Protein AF-A0A924FN95-F1 (afdb_monomer_lite)

Radius of gyration: 34.61 Å; chains: 1; bounding box: 95×57×100 Å

Structure (mmCIF, N/CA/C/O backbone):
data_AF-A0A924FN95-F1
#
_entry.id   AF-A0A924FN95-F1
#
loop_
_atom_site.group_PDB
_atom_site.id
_atom_site.type_symbol
_atom_site.label_atom_id
_atom_site.label_alt_id
_atom_site.label_comp_id
_atom_site.label_asym_id
_atom_site.label_entity_id
_atom_site.label_seq_id
_atom_site.pdbx_PDB_ins_code
_atom_site.Cartn_x
_atom_site.Cartn_y
_atom_site.Cartn_z
_atom_site.occupancy
_atom_site.B_iso_or_equiv
_atom_site.auth_seq_id
_atom_site.auth_comp_id
_atom_site.auth_asym_id
_atom_site.auth_atom_id
_atom_site.pdbx_PDB_model_num
ATOM 1 N N . MET A 1 1 ? -17.664 1.534 -14.195 1.00 38.72 1 MET A N 1
ATOM 2 C CA . MET A 1 1 ? -16.558 0.804 -13.540 1.00 38.72 1 MET A CA 1
ATOM 3 C C . MET A 1 1 ? -16.734 -0.672 -13.864 1.00 38.72 1 MET A C 1
ATOM 5 O O . MET A 1 1 ? -17.886 -1.093 -13.889 1.00 38.72 1 MET A O 1
ATOM 9 N N . PRO A 1 2 ? -15.675 -1.428 -14.200 1.00 38.72 2 PRO A N 1
ATOM 10 C CA . PRO A 1 2 ? -15.806 -2.861 -14.435 1.00 38.72 2 PRO A CA 1
ATOM 11 C C . PRO A 1 2 ? -16.376 -3.518 -13.176 1.00 38.72 2 PRO A C 1
ATOM 13 O O . PRO A 1 2 ? -15.903 -3.243 -12.075 1.00 38.72 2 PRO A O 1
ATOM 16 N N . THR A 1 3 ? -17.405 -4.346 -13.335 1.00 39.34 3 THR A N 1
ATOM 17 C CA . THR A 1 3 ? -17.894 -5.239 -12.283 1.00 39.34 3 THR A CA 1
ATOM 18 C C . THR A 1 3 ? -16.780 -6.232 -11.990 1.00 39.34 3 THR A C 1
ATOM 20 O O . THR A 1 3 ? -16.553 -7.179 -12.743 1.00 39.34 3 THR A O 1
ATOM 23 N N . LEU A 1 4 ? -16.011 -5.949 -10.948 1.00 47.75 4 LEU A N 1
ATOM 24 C CA . LEU A 1 4 ? -15.019 -6.871 -10.431 1.00 47.75 4 LEU A CA 1
ATOM 25 C C . LEU A 1 4 ? -15.815 -8.078 -9.914 1.00 47.75 4 LEU A C 1
ATOM 27 O O . LEU A 1 4 ? -16.837 -7.904 -9.273 1.00 47.75 4 LEU A O 1
ATOM 31 N N . ASN A 1 5 ? -15.419 -9.298 -10.262 1.00 54.44 5 ASN A N 1
ATOM 32 C CA . ASN A 1 5 ? -15.973 -10.548 -9.713 1.00 54.44 5 ASN A CA 1
ATOM 33 C C . ASN A 1 5 ? -14.908 -11.253 -8.853 1.00 54.44 5 ASN A C 1
ATOM 35 O O . ASN A 1 5 ? -14.964 -12.457 -8.629 1.00 54.44 5 ASN A O 1
ATOM 39 N N . GLY A 1 6 ? -13.878 -10.516 -8.422 1.00 62.06 6 GLY A N 1
ATOM 40 C CA . GLY A 1 6 ? -12.753 -11.081 -7.684 1.00 62.06 6 GLY A CA 1
ATOM 41 C C . GLY A 1 6 ? -13.181 -11.595 -6.312 1.00 62.06 6 GLY A C 1
ATOM 42 O O . GLY A 1 6 ? -13.887 -10.890 -5.593 1.00 62.06 6 GLY A O 1
ATOM 43 N N . GLY A 1 7 ? -12.715 -12.788 -5.938 1.00 81.62 7 GLY A N 1
ATOM 44 C CA . GLY A 1 7 ? -12.904 -13.388 -4.608 1.00 81.62 7 GLY A CA 1
ATOM 45 C C . GLY A 1 7 ? -12.015 -12.792 -3.505 1.00 81.62 7 GLY A C 1
ATOM 46 O O . GLY A 1 7 ? -11.838 -13.420 -2.467 1.00 81.62 7 GLY A O 1
ATOM 47 N N . GLY A 1 8 ? -11.412 -11.617 -3.729 1.00 90.50 8 GLY A N 1
ATOM 48 C CA . GLY A 1 8 ? -10.516 -10.952 -2.773 1.00 90.50 8 GLY A CA 1
ATOM 49 C C . GLY A 1 8 ? -11.251 -10.180 -1.668 1.00 90.50 8 GLY A C 1
ATOM 50 O O . GLY A 1 8 ? -12.459 -10.337 -1.504 1.00 90.50 8 GLY A O 1
ATOM 51 N N . PRO A 1 9 ? -10.576 -9.295 -0.921 1.00 94.75 9 PRO A N 1
ATOM 52 C CA . PRO A 1 9 ? -11.237 -8.417 0.044 1.00 94.75 9 PRO A CA 1
ATOM 53 C C . PRO A 1 9 ? -12.084 -7.317 -0.625 1.00 94.75 9 PRO A C 1
ATOM 55 O O . PRO A 1 9 ? -11.887 -6.974 -1.795 1.00 94.75 9 PRO A O 1
ATOM 58 N N . VAL A 1 10 ? -13.029 -6.761 0.132 1.00 95.25 10 VAL A N 1
ATOM 59 C CA . VAL A 1 10 ? -13.812 -5.566 -0.216 1.00 95.25 10 VAL A CA 1
ATOM 60 C C . VAL A 1 10 ? -13.208 -4.367 0.507 1.00 95.25 10 VAL A C 1
ATOM 62 O O . VAL A 1 10 ? -12.995 -4.420 1.714 1.00 95.25 10 VAL A O 1
ATOM 65 N N . VAL A 1 11 ? -12.953 -3.278 -0.214 1.00 95.69 11 VAL A N 1
ATOM 66 C CA . VAL A 1 11 ? -12.562 -1.992 0.373 1.00 95.69 11 VAL A CA 1
ATOM 67 C C . VAL A 1 11 ? -13.783 -1.087 0.377 1.00 95.69 11 VAL A C 1
ATOM 69 O O . VAL A 1 11 ? -14.267 -0.667 -0.676 1.00 95.69 11 VAL A O 1
ATOM 72 N N . LEU A 1 12 ? -14.281 -0.809 1.572 1.00 96.12 12 LEU A N 1
ATOM 73 C CA . LEU A 1 12 ? -15.414 0.062 1.807 1.00 96.12 12 LEU A CA 1
ATOM 74 C C . LEU A 1 12 ? -14.898 1.428 2.256 1.00 96.12 12 LEU A C 1
ATOM 76 O O . LEU A 1 12 ? -14.229 1.544 3.280 1.00 96.12 12 LEU A O 1
ATOM 80 N N . LEU A 1 13 ? -15.191 2.456 1.473 1.00 95.50 13 LEU A N 1
ATOM 81 C CA . LEU A 1 13 ? -14.713 3.808 1.723 1.00 95.50 13 LEU A CA 1
ATOM 82 C C . LEU A 1 13 ? -15.856 4.680 2.226 1.00 95.50 13 LEU A C 1
ATOM 84 O O . LEU A 1 13 ? -16.937 4.711 1.633 1.00 95.50 13 LEU A O 1
ATOM 88 N N . MET A 1 14 ? -15.597 5.427 3.292 1.00 95.50 14 MET A N 1
ATOM 89 C CA . MET A 1 14 ? -16.355 6.636 3.574 1.00 95.50 14 MET A CA 1
ATOM 90 C C . MET A 1 14 ? -15.819 7.743 2.672 1.00 95.50 14 MET A C 1
ATOM 92 O O . MET A 1 14 ? -14.683 8.175 2.843 1.00 95.50 14 MET A O 1
ATOM 96 N N . ASP A 1 15 ? -16.602 8.147 1.675 1.00 93.25 15 ASP A N 1
ATOM 97 C CA . ASP A 1 15 ? -16.227 9.239 0.781 1.00 93.25 15 ASP A CA 1
ATOM 98 C C . ASP A 1 15 ? -16.524 10.613 1.404 1.00 93.25 15 ASP A C 1
ATOM 100 O O . ASP A 1 15 ? -17.137 10.730 2.469 1.00 93.25 15 ASP A O 1
ATOM 104 N N . GLU A 1 16 ? -16.058 11.663 0.727 1.00 92.94 16 GLU A N 1
ATOM 105 C CA . GLU A 1 16 ? -16.260 13.053 1.138 1.00 92.94 16 GLU A CA 1
ATOM 106 C C . GLU A 1 16 ? -17.737 13.384 1.369 1.00 92.94 16 GLU A C 1
ATOM 108 O O . GLU A 1 16 ? -18.087 13.954 2.397 1.00 92.94 16 GLU A O 1
ATOM 113 N N . THR A 1 17 ? -18.608 13.008 0.431 1.00 93.50 17 THR A N 1
ATOM 114 C CA . THR A 1 17 ? -20.036 13.325 0.499 1.00 93.50 17 THR A CA 1
ATOM 115 C C . THR A 1 17 ? -20.670 12.679 1.722 1.00 93.50 17 THR A C 1
ATOM 117 O O . THR A 1 17 ? -21.386 13.338 2.470 1.00 93.50 17 THR A O 1
ATOM 120 N N . HIS A 1 18 ? -20.359 11.412 1.983 1.00 94.38 18 HIS A N 1
ATOM 121 C CA . HIS A 1 18 ? -20.887 10.708 3.138 1.00 94.38 18 HIS A CA 1
ATOM 122 C C . HIS A 1 18 ? -20.372 11.286 4.460 1.00 94.38 18 HIS A C 1
ATOM 124 O O . HIS A 1 18 ? -21.141 11.430 5.411 1.00 94.38 18 HIS A O 1
ATOM 130 N N . TRP A 1 19 ? -19.094 11.667 4.527 1.00 94.44 19 TRP A N 1
ATOM 131 C CA . TRP A 1 19 ? -18.534 12.326 5.706 1.00 94.44 19 TRP A CA 1
ATOM 132 C C . TRP A 1 19 ? -19.184 13.694 5.974 1.00 94.44 19 TRP A C 1
ATOM 134 O O . TRP A 1 19 ? -19.531 14.005 7.116 1.00 94.44 19 TRP A O 1
ATOM 144 N N . GLN A 1 20 ? -19.421 14.489 4.932 1.00 94.25 20 GLN A N 1
ATOM 145 C CA . GLN A 1 20 ? -20.068 15.797 5.051 1.00 94.25 20 GLN A CA 1
ATOM 146 C C . GLN A 1 20 ? -21.540 15.681 5.454 1.00 94.25 20 GLN A C 1
ATOM 148 O O . GLN A 1 20 ? -21.981 16.323 6.404 1.00 94.25 20 GLN A O 1
ATOM 153 N N . GLU A 1 21 ? -22.309 14.849 4.754 1.00 95.88 21 GLU A N 1
ATOM 154 C CA . GLU A 1 21 ? -23.764 14.799 4.917 1.00 95.88 21 GLU A CA 1
ATOM 155 C C . GLU A 1 21 ? -24.200 13.988 6.139 1.00 95.88 21 GLU A C 1
ATOM 157 O O . GLU A 1 21 ? -25.182 14.341 6.791 1.00 95.88 21 GLU A O 1
ATOM 162 N N . ARG A 1 22 ? -23.489 12.897 6.457 1.00 95.56 22 ARG A N 1
ATOM 163 C CA . ARG A 1 22 ? -23.876 11.976 7.537 1.00 95.56 22 ARG A CA 1
ATOM 164 C C . ARG A 1 22 ? -23.128 12.234 8.842 1.00 95.56 22 ARG A C 1
ATOM 166 O O . ARG A 1 22 ? -23.703 12.049 9.912 1.00 95.56 22 ARG A O 1
ATOM 173 N N . TYR A 1 23 ? -21.867 12.657 8.757 1.00 94.69 23 TYR A N 1
ATOM 174 C CA . TYR A 1 23 ? -21.015 12.915 9.923 1.00 94.69 23 TYR A CA 1
ATOM 175 C C . TYR A 1 23 ? -20.780 14.406 10.196 1.00 94.69 23 TYR A C 1
ATOM 177 O O . TYR A 1 23 ? -20.118 14.729 11.183 1.00 94.69 23 TYR A O 1
ATOM 185 N N . PHE A 1 24 ? -21.330 15.307 9.371 1.00 94.75 24 PHE A N 1
ATOM 186 C CA . PHE A 1 24 ? -21.232 16.764 9.533 1.00 94.75 24 PHE A CA 1
ATOM 187 C C . PHE A 1 24 ? -19.791 17.258 9.715 1.00 94.75 24 PHE A C 1
ATOM 189 O O . PHE A 1 24 ? -19.525 18.153 10.516 1.00 94.75 24 PHE A O 1
ATOM 196 N N . GLU A 1 25 ? -18.850 16.626 9.007 1.00 91.06 25 GLU A N 1
ATOM 197 C CA . GLU A 1 25 ? -17.417 16.944 9.058 1.00 91.06 25 GLU A CA 1
ATOM 198 C C . GLU A 1 25 ? -16.785 16.836 10.463 1.00 91.06 25 GLU A C 1
ATOM 200 O O . GLU A 1 25 ? -15.727 17.405 10.747 1.00 91.06 25 GLU A O 1
ATOM 205 N N . HIS A 1 26 ? -17.408 16.096 11.384 1.00 89.56 26 HIS A N 1
ATOM 206 C CA . HIS A 1 26 ? -16.897 15.981 12.744 1.00 89.56 26 HIS A CA 1
ATOM 207 C C . HIS A 1 26 ? -15.687 15.043 12.843 1.00 89.56 26 HIS A C 1
ATOM 209 O O . HIS A 1 26 ? -15.662 13.944 12.287 1.00 89.56 26 HIS A O 1
ATOM 215 N N . SER A 1 27 ? -14.696 15.467 13.633 1.00 87.44 27 SER A N 1
ATOM 216 C CA . SER A 1 27 ? -13.600 14.631 14.122 1.00 87.44 27 SER A CA 1
ATOM 217 C C . SER A 1 27 ? -13.455 14.810 15.644 1.00 87.44 27 SER A C 1
ATOM 219 O O . SER A 1 27 ? -13.350 15.948 16.114 1.00 87.44 27 SER A O 1
ATOM 221 N N . PRO A 1 28 ? -13.487 13.732 16.451 1.00 90.75 28 PRO A N 1
ATOM 222 C CA . PRO A 1 28 ? -13.764 12.352 16.050 1.00 90.75 28 PRO A CA 1
ATOM 223 C C . PRO A 1 28 ? -15.203 12.173 15.539 1.00 90.75 28 PRO A C 1
ATOM 225 O O . PRO A 1 28 ? -16.086 12.971 15.867 1.00 90.75 28 PRO A O 1
ATOM 228 N N . LEU A 1 29 ? -15.402 11.116 14.746 1.00 93.06 29 LEU A N 1
ATOM 229 C CA . LEU A 1 29 ? -16.686 10.745 14.145 1.00 93.06 29 LEU A CA 1
ATOM 230 C C . LEU A 1 29 ? -17.757 10.471 15.210 1.00 93.06 29 LEU A C 1
ATOM 232 O O . LEU A 1 29 ? -17.448 9.919 16.273 1.00 93.06 29 LEU A O 1
ATOM 236 N N . ASP A 1 30 ? -19.011 10.807 14.897 1.00 95.00 30 ASP A N 1
ATOM 237 C CA . ASP A 1 30 ? -20.159 10.514 15.757 1.00 95.00 30 ASP A CA 1
ATOM 238 C C . ASP A 1 30 ? -20.279 9.006 16.038 1.00 95.00 30 ASP A C 1
ATOM 240 O O . ASP A 1 30 ? -20.269 8.170 15.131 1.00 95.00 30 ASP A O 1
ATOM 244 N N . ARG A 1 31 ? -20.363 8.651 17.325 1.00 96.38 31 ARG A N 1
ATOM 245 C CA . ARG A 1 31 ? -20.310 7.252 17.773 1.00 96.38 31 ARG A CA 1
ATOM 246 C C . ARG A 1 31 ? -21.626 6.507 17.556 1.00 96.38 31 ARG A C 1
ATOM 248 O O . ARG A 1 31 ? -21.591 5.293 17.373 1.00 96.38 31 ARG A O 1
ATOM 255 N N . CYS A 1 32 ? -22.757 7.212 17.559 1.00 96.00 32 CYS A N 1
ATOM 256 C CA . CYS A 1 32 ? -24.058 6.621 17.270 1.00 96.00 32 CYS A CA 1
ATOM 257 C C . CYS A 1 32 ? -24.161 6.296 15.771 1.00 96.00 32 CYS A C 1
ATOM 259 O O . CYS A 1 32 ? -24.425 5.147 15.420 1.00 96.00 32 CYS A O 1
ATOM 261 N N . THR A 1 33 ? -23.835 7.253 14.900 1.00 96.81 33 THR A N 1
ATOM 262 C CA . THR A 1 33 ? -23.789 7.063 13.442 1.00 96.81 33 THR A CA 1
ATOM 263 C C . THR A 1 33 ? -22.813 5.951 13.046 1.00 96.81 33 THR A C 1
ATOM 265 O O . THR A 1 33 ? -23.156 5.084 12.247 1.00 96.81 33 THR A O 1
ATOM 268 N N . MET A 1 34 ? -21.625 5.900 13.662 1.00 97.25 34 MET A N 1
ATOM 269 C CA . MET A 1 34 ? -20.654 4.827 13.412 1.00 97.25 34 MET A CA 1
ATOM 270 C C . MET A 1 34 ? -21.193 3.440 13.793 1.00 97.25 34 MET A C 1
ATOM 272 O O . MET A 1 34 ? -20.958 2.467 13.079 1.00 97.25 34 MET A O 1
ATOM 276 N N . ALA A 1 35 ? -21.935 3.326 14.900 1.00 97.62 35 ALA A N 1
ATOM 277 C CA . ALA A 1 35 ? -22.560 2.061 15.283 1.00 97.62 35 ALA A CA 1
ATOM 278 C C . ALA A 1 35 ? -23.619 1.616 14.258 1.00 97.62 35 ALA A C 1
ATOM 280 O O . ALA A 1 35 ? -23.695 0.429 13.941 1.00 97.62 35 ALA A O 1
ATOM 281 N N . GLU A 1 36 ? -24.406 2.551 13.715 1.00 97.50 36 GLU A N 1
ATOM 282 C CA . GLU A 1 36 ? -25.371 2.268 12.645 1.00 97.50 36 GLU A CA 1
ATOM 283 C C . GLU A 1 36 ? -24.684 1.785 11.363 1.00 97.50 36 GLU A C 1
ATOM 285 O O . GLU A 1 36 ? -25.112 0.790 10.776 1.00 97.50 36 GLU A O 1
ATOM 290 N N . ASP A 1 37 ? -23.602 2.445 10.947 1.00 97.38 37 ASP A N 1
ATOM 291 C CA . ASP A 1 37 ? -22.883 2.086 9.721 1.00 97.38 37 ASP A CA 1
ATOM 292 C C . ASP A 1 37 ? -22.214 0.716 9.853 1.00 97.38 37 ASP A C 1
ATOM 294 O O . ASP A 1 37 ? -22.337 -0.128 8.965 1.00 97.38 37 ASP A O 1
ATOM 298 N N . LEU A 1 38 ? -21.587 0.431 10.999 1.00 98.12 38 LEU A N 1
ATOM 299 C CA . LEU A 1 38 ? -21.046 -0.899 11.279 1.00 98.12 38 LEU A CA 1
ATOM 300 C C . LEU A 1 38 ? -22.146 -1.968 11.331 1.00 98.12 38 LEU A C 1
ATOM 302 O O . LEU A 1 38 ? -21.924 -3.087 10.867 1.00 98.12 38 LEU A O 1
ATOM 306 N N . ALA A 1 39 ? -23.332 -1.646 11.856 1.00 98.06 39 ALA A N 1
ATOM 307 C CA . ALA A 1 39 ? -24.475 -2.556 11.838 1.00 98.06 39 ALA A CA 1
ATOM 308 C C . ALA A 1 39 ? -24.942 -2.849 10.407 1.00 98.06 39 ALA A C 1
ATOM 310 O O . ALA A 1 39 ? -25.206 -4.008 10.083 1.00 98.06 39 ALA A O 1
ATOM 311 N N . ALA A 1 40 ? -24.990 -1.834 9.541 1.00 96.56 40 ALA A N 1
ATOM 312 C CA . ALA A 1 40 ? -25.332 -2.000 8.132 1.00 96.56 40 ALA A CA 1
ATOM 313 C C . ALA A 1 40 ? -24.309 -2.882 7.397 1.00 96.56 40 ALA A C 1
ATOM 315 O O . ALA A 1 40 ? -24.698 -3.780 6.655 1.00 96.56 40 ALA A O 1
ATOM 316 N N . ILE A 1 41 ? -23.010 -2.698 7.657 1.00 96.94 41 ILE A N 1
ATOM 317 C CA . ILE A 1 41 ? -21.951 -3.547 7.090 1.00 96.94 41 ILE A CA 1
ATOM 318 C C . ILE A 1 41 ? -22.102 -4.994 7.577 1.00 96.94 41 ILE A C 1
ATOM 320 O O . ILE A 1 41 ? -22.089 -5.930 6.776 1.00 96.94 41 ILE A O 1
ATOM 324 N N . LEU A 1 42 ? -22.274 -5.197 8.886 1.00 97.19 42 LEU A N 1
ATOM 325 C CA . LEU A 1 42 ? -22.392 -6.531 9.479 1.00 97.19 42 LEU A CA 1
ATOM 326 C C . LEU A 1 42 ? -23.694 -7.252 9.104 1.00 97.19 42 LEU A C 1
ATOM 328 O O . LEU A 1 42 ? -23.722 -8.481 9.130 1.00 97.19 42 LEU A O 1
ATOM 332 N N . ALA A 1 43 ? -24.740 -6.535 8.682 1.00 96.31 43 ALA A N 1
ATOM 333 C CA . ALA A 1 43 ? -25.963 -7.137 8.147 1.00 96.31 43 ALA A CA 1
ATOM 334 C C . ALA A 1 43 ? -25.718 -7.943 6.856 1.00 96.31 43 ALA A C 1
ATOM 336 O O . ALA A 1 43 ? -26.481 -8.859 6.552 1.00 96.31 43 ALA A O 1
ATOM 337 N N . HIS A 1 44 ? -24.626 -7.666 6.135 1.00 95.62 44 HIS A N 1
ATOM 338 C CA . HIS A 1 44 ? -24.171 -8.476 5.002 1.00 95.62 44 HIS A CA 1
ATOM 339 C C . HIS A 1 44 ? -23.360 -9.721 5.419 1.00 95.62 44 HIS A C 1
ATOM 341 O O . HIS A 1 44 ? -22.907 -10.483 4.565 1.00 95.62 44 HIS A O 1
ATOM 347 N N . ALA A 1 45 ? -23.199 -9.942 6.726 1.00 96.12 45 ALA A N 1
ATOM 348 C CA . ALA A 1 45 ? -22.510 -11.070 7.347 1.00 96.12 45 ALA A CA 1
ATOM 349 C C . ALA A 1 45 ? -21.064 -11.329 6.864 1.00 96.12 45 ALA A C 1
ATOM 351 O O . ALA A 1 45 ? -20.708 -12.497 6.727 1.00 96.12 45 ALA A O 1
ATOM 352 N N . PRO A 1 46 ? -20.217 -10.304 6.619 1.00 96.62 46 PRO A N 1
ATOM 353 C CA . PRO A 1 46 ? -18.855 -10.509 6.125 1.00 96.62 46 PRO A CA 1
ATOM 354 C C . PRO A 1 46 ? -18.020 -11.408 7.042 1.00 96.62 46 PRO A C 1
ATOM 356 O O . PRO A 1 46 ? -18.248 -11.462 8.253 1.00 96.62 46 PRO A O 1
ATOM 359 N N . ARG A 1 47 ? -16.995 -12.064 6.480 1.00 95.94 47 ARG A N 1
ATOM 360 C CA . ARG A 1 47 ? -16.093 -12.937 7.251 1.00 95.94 47 ARG A CA 1
ATOM 361 C C . ARG A 1 47 ? -15.386 -12.167 8.362 1.00 95.94 47 ARG A C 1
ATOM 363 O O . ARG A 1 47 ? -15.226 -12.668 9.472 1.00 95.94 47 ARG A O 1
ATOM 370 N N . THR A 1 48 ? -14.911 -10.967 8.056 1.00 97.69 48 THR A N 1
ATOM 371 C CA . THR A 1 48 ? -14.286 -10.051 9.013 1.00 97.69 48 THR A CA 1
ATOM 372 C C . THR A 1 48 ? -14.432 -8.625 8.497 1.00 97.69 48 THR A C 1
ATOM 374 O O . THR A 1 48 ? -14.355 -8.401 7.293 1.00 97.69 48 THR A O 1
ATOM 377 N N . VAL A 1 49 ? -14.619 -7.665 9.399 1.00 98.25 49 VAL A N 1
ATOM 378 C CA . VAL A 1 49 ? -14.570 -6.229 9.114 1.00 98.25 49 VAL A CA 1
ATOM 379 C C . VAL A 1 49 ? -13.389 -5.629 9.869 1.00 98.25 49 VAL A C 1
ATOM 381 O O . VAL A 1 49 ? -13.387 -5.598 11.100 1.00 98.25 49 VAL A O 1
ATOM 384 N N . ALA A 1 50 ? -12.385 -5.169 9.134 1.00 98.31 50 ALA A N 1
ATOM 385 C CA . ALA A 1 50 ? -11.315 -4.333 9.651 1.00 98.31 50 ALA A CA 1
ATOM 386 C C . ALA A 1 50 ? -11.763 -2.875 9.621 1.00 98.31 50 ALA A C 1
ATOM 388 O O . ALA A 1 50 ? -12.172 -2.384 8.568 1.00 98.31 50 ALA A O 1
ATOM 389 N N . VAL A 1 51 ? -11.710 -2.204 10.768 1.00 98.19 51 VAL A N 1
ATOM 390 C CA . VAL A 1 51 ? -12.182 -0.827 10.921 1.00 98.19 51 VAL A CA 1
ATOM 391 C C . VAL A 1 51 ? -10.993 0.087 11.170 1.00 98.19 51 VAL A C 1
ATOM 393 O O . VAL A 1 51 ? -10.388 0.039 12.240 1.00 98.19 51 VAL A O 1
ATOM 396 N N . ASP A 1 52 ? -10.691 0.926 10.187 1.00 96.50 52 ASP A N 1
ATOM 397 C CA . ASP A 1 52 ? -9.581 1.879 10.174 1.00 96.50 52 ASP A CA 1
ATOM 398 C C . ASP A 1 52 ? -10.054 3.275 10.588 1.00 96.50 52 ASP A C 1
ATOM 400 O O . ASP A 1 52 ? -9.996 4.256 9.852 1.00 96.50 52 ASP A O 1
ATOM 404 N N . PHE A 1 53 ? -10.620 3.323 11.793 1.00 96.12 53 PHE A N 1
ATOM 405 C CA . PHE A 1 53 ? -11.036 4.542 12.471 1.00 96.12 53 PHE A CA 1
ATOM 406 C C . PHE A 1 53 ? -10.690 4.425 13.953 1.00 96.12 53 PHE A C 1
ATOM 408 O O . PHE A 1 53 ? -10.880 3.368 14.559 1.00 96.12 53 PHE A O 1
ATOM 415 N N . ASP A 1 54 ? -10.262 5.523 14.581 1.00 95.44 54 ASP A N 1
ATOM 416 C CA . ASP A 1 54 ? -10.134 5.548 16.039 1.00 95.44 54 ASP A CA 1
ATOM 417 C C . ASP A 1 54 ? -11.530 5.567 16.691 1.00 95.44 54 ASP A C 1
ATOM 419 O O . ASP A 1 54 ? -12.200 6.606 16.789 1.00 95.44 54 ASP A O 1
ATOM 423 N N . LEU A 1 55 ? -11.970 4.391 17.143 1.00 97.38 55 LEU A N 1
ATOM 424 C CA . LEU A 1 55 ? -13.240 4.183 17.846 1.00 97.38 55 LEU A CA 1
ATOM 425 C C . LEU A 1 55 ? -13.137 4.369 19.366 1.00 97.38 55 LEU A C 1
ATOM 427 O O . LEU A 1 55 ? -14.135 4.207 20.075 1.00 97.38 55 LEU A O 1
ATOM 431 N N . SER A 1 56 ? -11.950 4.700 19.883 1.00 97.06 56 SER A N 1
ATOM 432 C CA . SER A 1 56 ? -11.750 4.860 21.320 1.00 97.06 56 SER A CA 1
ATOM 433 C C . SER A 1 56 ? -12.483 6.095 21.878 1.00 97.06 56 SER A C 1
ATOM 435 O O . SER A 1 56 ? -12.782 7.042 21.138 1.00 97.06 56 SER A O 1
ATOM 437 N N . PRO A 1 57 ? -12.796 6.124 23.185 1.00 95.81 57 PRO A N 1
ATOM 438 C CA . PRO A 1 57 ? -13.535 7.219 23.793 1.00 95.81 57 PRO A CA 1
ATOM 439 C C . PRO A 1 57 ? -12.803 8.558 23.678 1.00 95.81 57 PRO A C 1
ATOM 441 O O . PRO A 1 57 ? -11.589 8.643 23.873 1.00 95.81 57 PRO A O 1
ATOM 444 N N . SER A 1 58 ? -13.567 9.621 23.428 1.00 89.88 58 SER A N 1
ATOM 445 C CA . SER A 1 58 ? -13.094 11.000 23.570 1.00 89.88 58 SER A CA 1
ATOM 446 C C . SER A 1 58 ? -13.348 11.508 25.002 1.00 89.88 58 SER A C 1
ATOM 448 O O . SER A 1 58 ? -14.102 10.904 25.768 1.00 89.88 58 SER A O 1
ATOM 450 N N . LEU A 1 59 ? -12.746 12.641 25.386 1.00 86.50 59 LEU A N 1
ATOM 451 C CA . LEU A 1 59 ? -13.046 13.294 26.675 1.00 86.50 59 LEU A CA 1
ATOM 452 C C . LEU A 1 59 ? -14.382 14.043 26.681 1.00 86.50 59 LEU A C 1
ATOM 454 O O . LEU A 1 59 ? -14.736 14.615 27.712 1.00 86.50 59 LEU A O 1
ATOM 458 N N . ARG A 1 60 ? -15.105 14.098 25.557 1.00 88.00 60 ARG A N 1
ATOM 459 C CA . ARG A 1 60 ? -16.329 14.894 25.442 1.00 88.00 60 ARG A CA 1
ATOM 460 C C . ARG A 1 60 ? -17.476 14.175 26.162 1.00 88.00 60 ARG A C 1
ATOM 462 O O . ARG A 1 60 ? -17.890 13.110 25.711 1.00 88.00 60 ARG A O 1
ATOM 469 N N . PRO A 1 61 ? -18.045 14.744 27.243 1.00 83.62 61 PRO A N 1
ATOM 470 C CA . PRO A 1 61 ? -19.119 14.084 27.990 1.00 83.62 61 PRO A CA 1
ATOM 471 C C . PRO A 1 61 ? -20.395 13.882 27.166 1.00 83.62 61 PRO A C 1
ATOM 473 O O . PRO A 1 61 ? -21.136 12.936 27.417 1.00 83.62 61 PRO A O 1
ATOM 476 N N . ALA A 1 62 ? -20.632 14.755 26.178 1.00 79.50 62 ALA A N 1
ATOM 477 C CA . ALA A 1 62 ? -21.777 14.679 25.272 1.00 79.50 62 ALA A CA 1
ATOM 478 C C . ALA A 1 62 ? -21.836 13.348 24.499 1.00 79.50 62 ALA A C 1
ATOM 480 O O . ALA A 1 62 ? -22.925 12.874 24.192 1.00 79.50 62 ALA A O 1
ATOM 481 N N . ASP A 1 63 ? -20.685 12.704 24.282 1.00 89.12 63 ASP A N 1
ATOM 482 C CA . ASP A 1 63 ? -20.586 11.477 23.491 1.00 89.12 63 ASP A CA 1
ATOM 483 C C . ASP A 1 63 ? -20.760 10.212 24.355 1.00 89.12 63 ASP A C 1
ATOM 485 O O . ASP A 1 63 ? -20.779 9.108 23.821 1.00 89.12 63 ASP A O 1
ATOM 489 N N . ALA A 1 64 ? -20.888 10.322 25.686 1.00 93.62 64 ALA A N 1
ATOM 490 C CA . ALA A 1 64 ? -20.791 9.171 26.592 1.00 93.62 64 ALA A CA 1
ATOM 491 C C . ALA A 1 64 ? -21.872 8.102 26.352 1.00 93.62 64 ALA A C 1
ATOM 493 O O . ALA A 1 64 ? -21.575 6.907 26.376 1.00 93.62 64 ALA A O 1
ATOM 494 N N . ALA A 1 65 ? -23.116 8.517 26.091 1.00 95.81 65 ALA A N 1
ATOM 495 C CA . ALA A 1 65 ? -24.209 7.589 25.798 1.00 95.81 65 ALA A CA 1
ATOM 496 C C . ALA A 1 65 ? -23.997 6.871 24.454 1.00 95.81 65 ALA A C 1
ATOM 498 O O . ALA A 1 65 ? -24.113 5.647 24.387 1.00 95.81 65 ALA A O 1
ATOM 499 N N . CYS A 1 66 ? -23.616 7.614 23.409 1.00 96.44 66 CYS A N 1
ATOM 500 C CA . CYS A 1 66 ? -23.303 7.040 22.100 1.00 96.44 66 CYS A CA 1
ATOM 501 C C . CYS A 1 66 ? -22.066 6.135 22.149 1.00 96.44 66 CYS A C 1
ATOM 503 O O . CYS A 1 66 ? -22.065 5.066 21.547 1.00 96.44 66 CYS A O 1
ATOM 505 N N . GLN A 1 67 ? -21.037 6.503 22.916 1.00 97.38 67 GLN A N 1
ATOM 506 C CA . GLN A 1 67 ? -19.859 5.665 23.120 1.00 97.38 67 GLN A CA 1
ATOM 507 C C . GLN A 1 67 ? -20.222 4.362 23.838 1.00 97.38 67 GLN A C 1
ATOM 509 O O . GLN A 1 67 ? -19.756 3.310 23.428 1.00 97.38 67 GLN A O 1
ATOM 514 N N . ALA A 1 68 ? -21.074 4.392 24.868 1.00 97.19 68 ALA A N 1
ATOM 515 C CA . ALA A 1 68 ? -21.508 3.173 25.555 1.00 97.19 68 ALA A CA 1
ATOM 516 C C . ALA A 1 68 ? -22.326 2.243 24.639 1.00 97.19 68 ALA A C 1
ATOM 518 O O . ALA A 1 68 ? -22.190 1.016 24.708 1.00 97.19 68 ALA A O 1
ATOM 519 N N . ALA A 1 69 ? -23.160 2.820 23.767 1.00 97.19 69 ALA A N 1
ATOM 520 C CA . ALA A 1 69 ? -23.894 2.074 22.751 1.00 97.19 69 ALA A CA 1
ATOM 521 C C . ALA A 1 69 ? -22.944 1.437 21.723 1.00 97.19 69 ALA A C 1
ATOM 523 O O . ALA A 1 69 ? -23.066 0.240 21.451 1.00 97.19 69 ALA A O 1
ATOM 524 N N . LEU A 1 70 ? -21.964 2.199 21.224 1.00 98.12 70 LEU A N 1
ATOM 525 C CA . LEU A 1 70 ? -20.924 1.696 20.329 1.00 98.12 70 LEU A CA 1
ATOM 526 C C . LEU A 1 70 ? -20.101 0.594 21.005 1.00 98.12 70 LEU A C 1
ATOM 528 O O . LEU A 1 70 ? -19.983 -0.485 20.445 1.00 98.12 70 LEU A O 1
ATOM 532 N N . ASP A 1 71 ? -19.606 0.801 22.225 1.00 98.50 71 ASP A N 1
ATOM 533 C CA . ASP A 1 71 ? -18.844 -0.197 22.989 1.00 98.50 71 ASP A CA 1
ATOM 534 C C . ASP A 1 71 ? -19.624 -1.515 23.120 1.00 98.50 71 ASP A C 1
ATOM 536 O O . ASP A 1 71 ? -19.097 -2.587 22.830 1.00 98.50 71 ASP A O 1
ATOM 540 N N . THR A 1 72 ? -20.911 -1.436 23.474 1.00 98.44 72 THR A N 1
ATOM 541 C CA . THR A 1 72 ? -21.793 -2.612 23.563 1.00 98.44 72 THR A CA 1
ATOM 542 C C . THR A 1 72 ? -21.943 -3.309 22.210 1.00 98.44 72 THR A C 1
ATOM 544 O O . THR A 1 72 ? -21.984 -4.539 22.141 1.00 98.44 72 THR A O 1
ATOM 547 N N . PHE A 1 73 ? -22.056 -2.536 21.130 1.00 98.44 73 PHE A N 1
ATOM 548 C CA . PHE A 1 73 ? -22.127 -3.067 19.776 1.00 98.44 73 PHE A CA 1
ATOM 549 C C . PHE A 1 73 ? -20.822 -3.769 19.374 1.00 98.44 73 PHE A C 1
ATOM 551 O O . PHE A 1 73 ? -20.874 -4.883 18.850 1.00 98.44 73 PHE A O 1
ATOM 558 N N . LEU A 1 74 ? -19.666 -3.162 19.655 1.00 98.44 74 LEU A N 1
ATOM 559 C CA . LEU A 1 74 ? -18.348 -3.731 19.372 1.00 98.44 74 LEU A CA 1
ATOM 560 C C . LEU A 1 74 ? -18.146 -5.047 20.133 1.00 98.44 74 LEU A C 1
ATOM 562 O O . LEU A 1 74 ? -17.751 -6.039 19.528 1.00 98.44 74 LEU A O 1
ATOM 566 N N . ASP A 1 75 ? -18.497 -5.084 21.420 1.00 98.56 75 ASP A N 1
ATOM 567 C CA . ASP A 1 75 ? -18.350 -6.271 22.269 1.00 98.56 75 ASP A CA 1
ATOM 568 C C . ASP A 1 75 ? -19.224 -7.440 21.785 1.00 98.56 75 ASP A C 1
ATOM 570 O O . ASP A 1 75 ? -18.774 -8.584 21.735 1.00 98.56 75 ASP A O 1
ATOM 574 N N . ARG A 1 76 ? -20.466 -7.170 21.358 1.00 98.50 76 ARG A N 1
ATOM 575 C CA . ARG A 1 76 ? -21.366 -8.206 20.811 1.00 98.50 76 ARG A CA 1
ATOM 576 C C . ARG A 1 76 ? -20.892 -8.780 19.479 1.00 98.50 76 ARG A C 1
ATOM 578 O O . ARG A 1 76 ? -21.190 -9.932 19.182 1.00 98.50 76 ARG A O 1
ATOM 585 N N . ASN A 1 77 ? -20.187 -7.981 18.684 1.00 98.44 77 ASN A N 1
ATOM 586 C CA . ASN A 1 77 ? -19.731 -8.349 17.343 1.00 98.44 77 ASN A CA 1
ATOM 587 C C . ASN A 1 77 ? -18.220 -8.614 17.284 1.00 98.44 77 ASN A C 1
ATOM 589 O O . ASN A 1 77 ? -17.646 -8.704 16.198 1.00 98.44 77 ASN A O 1
ATOM 593 N N . ALA A 1 78 ? -17.571 -8.766 18.439 1.00 97.94 78 ALA A N 1
ATOM 594 C CA . ALA A 1 78 ? -16.123 -8.858 18.563 1.00 97.94 78 ALA A CA 1
ATOM 595 C C . ALA A 1 78 ? -15.499 -9.933 17.658 1.00 97.94 78 ALA A C 1
ATOM 597 O O . ALA A 1 78 ? -14.441 -9.705 17.078 1.00 97.94 78 ALA A O 1
ATOM 598 N N . ALA A 1 79 ? -16.184 -11.066 17.468 1.00 96.94 79 ALA A N 1
ATOM 599 C CA . ALA A 1 79 ? -15.730 -12.174 16.626 1.00 96.94 79 ALA A CA 1
ATOM 600 C C . ALA A 1 79 ? -15.584 -11.818 15.134 1.00 96.94 79 ALA A C 1
ATOM 602 O O . ALA A 1 79 ? -14.769 -12.433 14.448 1.00 96.94 79 ALA A O 1
ATOM 603 N N . SER A 1 80 ? -16.329 -10.824 14.645 1.00 97.56 80 SER A N 1
ATOM 604 C CA . SER A 1 80 ? -16.313 -10.397 13.241 1.00 97.56 80 SER A CA 1
ATOM 605 C C . SER A 1 80 ? -15.526 -9.108 13.020 1.00 97.56 80 SER A C 1
ATOM 607 O O . SER A 1 80 ? -15.304 -8.726 11.877 1.00 97.56 80 SER A O 1
ATOM 609 N N . LEU A 1 81 ? -15.086 -8.427 14.080 1.00 98.19 81 LEU A N 1
ATOM 610 C CA . LEU A 1 81 ? -14.439 -7.116 13.989 1.00 98.19 81 LEU A CA 1
ATOM 611 C C . LEU A 1 81 ? -12.936 -7.206 14.259 1.00 98.19 81 LEU A C 1
ATOM 613 O O . LEU A 1 81 ? -12.506 -7.945 15.144 1.00 98.19 81 LEU A O 1
ATOM 617 N N . VAL A 1 82 ? -12.141 -6.463 13.496 1.00 98.44 82 VAL A N 1
ATOM 618 C CA . VAL A 1 82 ? -10.743 -6.130 13.800 1.00 98.44 82 VAL A CA 1
ATOM 619 C C . VAL A 1 82 ? -10.678 -4.617 13.943 1.00 98.44 82 VAL A C 1
ATOM 621 O O . VAL A 1 82 ? -11.027 -3.892 13.015 1.00 98.44 82 VAL A O 1
ATOM 624 N N . LEU A 1 83 ? -10.283 -4.140 15.119 1.00 98.31 83 LEU A N 1
ATOM 625 C CA . LEU A 1 83 ? -10.297 -2.718 15.449 1.00 98.31 83 LEU A CA 1
ATOM 626 C C . LEU A 1 83 ? -8.902 -2.121 15.286 1.00 98.31 83 LEU A C 1
ATOM 628 O O . LEU A 1 83 ? -7.920 -2.713 15.732 1.00 98.31 83 LEU A O 1
ATOM 632 N N . LEU A 1 84 ? -8.809 -0.928 14.706 1.00 97.50 84 LEU A N 1
ATOM 633 C CA . LEU A 1 84 ? -7.576 -0.151 14.736 1.00 97.50 84 LEU A CA 1
ATOM 634 C C . LEU A 1 84 ? -7.173 0.172 16.186 1.00 97.50 84 LEU A C 1
ATOM 636 O O . LEU A 1 84 ? -8.013 0.501 17.032 1.00 97.50 84 LEU A O 1
ATOM 640 N N . SER A 1 85 ? -5.877 0.085 16.484 1.00 96.88 85 SER A N 1
ATOM 641 C CA . SER A 1 85 ? -5.323 0.548 17.754 1.00 96.88 85 SER A CA 1
ATOM 642 C C . SER A 1 85 ? -5.601 2.047 17.945 1.00 96.88 85 SER A C 1
ATOM 644 O O . SER A 1 85 ? -5.415 2.815 17.000 1.00 96.88 85 SER A O 1
ATOM 646 N N . PRO A 1 86 ? -5.994 2.502 19.146 1.00 96.31 86 PRO A N 1
ATOM 647 C CA . PRO A 1 86 ? -6.280 3.913 19.376 1.00 96.31 86 PRO A CA 1
ATOM 648 C C . PRO A 1 86 ? -5.108 4.834 19.021 1.00 96.31 86 PRO A C 1
ATOM 650 O O . PRO A 1 86 ? -3.951 4.490 19.256 1.00 96.31 86 PRO A O 1
ATOM 653 N N . ILE A 1 87 ? -5.409 6.054 18.565 1.00 93.19 87 ILE A N 1
ATOM 654 C CA . ILE A 1 87 ? -4.382 7.076 18.331 1.00 93.19 87 ILE A CA 1
ATOM 655 C C . ILE A 1 87 ? -3.654 7.359 19.648 1.00 93.19 87 ILE A C 1
ATOM 657 O O . ILE A 1 87 ? -4.293 7.525 20.697 1.00 93.19 87 ILE A O 1
ATOM 661 N N . LYS A 1 88 ? -2.324 7.445 19.584 1.00 93.62 88 LYS A N 1
ATOM 662 C CA . LYS A 1 88 ? -1.460 7.753 20.727 1.00 93.62 88 LYS A CA 1
ATOM 663 C C . LYS A 1 88 ? -1.792 9.124 21.321 1.00 93.62 88 LYS A C 1
ATOM 665 O O . LYS A 1 88 ? -2.039 10.095 20.609 1.00 93.62 88 LYS A O 1
ATOM 670 N N . VAL A 1 89 ? -1.772 9.220 22.644 1.00 94.31 89 VAL A N 1
ATOM 671 C CA . VAL A 1 89 ? -2.134 10.424 23.404 1.00 94.31 89 VAL A CA 1
ATOM 672 C C . VAL A 1 89 ? -1.027 10.802 24.387 1.00 94.31 89 VAL A C 1
ATOM 674 O O . VAL A 1 89 ? -0.258 9.955 24.834 1.00 94.31 89 VAL A O 1
ATOM 677 N N . GLY A 1 90 ? -0.927 12.095 24.706 1.00 93.31 90 GLY A N 1
ATOM 678 C CA . GLY A 1 90 ? 0.131 12.627 25.579 1.00 93.31 90 GLY A CA 1
ATOM 679 C C . GLY A 1 90 ? -0.251 12.764 27.056 1.00 93.31 90 GLY A C 1
ATOM 680 O O . GLY A 1 90 ? 0.608 13.038 27.885 1.00 93.31 90 GLY A O 1
ATOM 681 N N . THR A 1 91 ? -1.530 12.606 27.423 1.00 94.75 91 THR A N 1
ATOM 682 C CA . THR A 1 91 ? -1.980 12.811 28.811 1.00 94.75 91 THR A CA 1
ATOM 683 C C . THR A 1 91 ? -2.254 11.488 29.515 1.00 94.75 91 THR A C 1
ATOM 685 O O . THR A 1 91 ? -2.933 10.616 28.974 1.00 94.75 91 THR A O 1
ATOM 688 N N . GLN A 1 92 ? -1.788 11.361 30.763 1.00 95.75 92 GLN A N 1
ATOM 689 C CA . GLN A 1 92 ? -1.953 10.144 31.569 1.00 95.75 92 GLN A CA 1
ATOM 690 C C . GLN A 1 92 ? -3.420 9.715 31.692 1.00 95.75 92 GLN A C 1
ATOM 692 O O . GLN A 1 92 ? -3.741 8.543 31.523 1.00 95.75 92 GLN A O 1
ATOM 697 N N . ARG A 1 93 ? -4.328 10.680 31.887 1.00 95.94 93 ARG A N 1
ATOM 698 C CA . ARG A 1 93 ? -5.773 10.424 31.947 1.00 95.94 93 ARG A CA 1
ATOM 699 C C . ARG A 1 93 ? -6.304 9.763 30.669 1.00 95.94 93 ARG A C 1
ATOM 701 O O . ARG A 1 93 ? -7.115 8.848 30.756 1.00 95.94 93 ARG A O 1
ATOM 708 N N . MET A 1 94 ? -5.865 10.219 29.494 1.00 95.62 94 MET A N 1
ATOM 709 C CA . MET A 1 94 ? -6.280 9.630 28.216 1.00 95.62 94 MET A CA 1
ATOM 710 C C . MET A 1 94 ? -5.636 8.268 27.975 1.00 95.62 94 MET A C 1
ATOM 712 O O . MET A 1 94 ? -6.298 7.376 27.450 1.00 95.62 94 MET A O 1
ATOM 716 N N . ILE A 1 95 ? -4.372 8.099 28.375 1.00 96.69 95 ILE A N 1
ATOM 717 C CA . ILE A 1 95 ? -3.671 6.812 28.309 1.00 96.69 95 ILE A CA 1
ATOM 718 C C . ILE A 1 95 ? -4.441 5.770 29.125 1.00 96.69 95 ILE A C 1
ATOM 720 O O . ILE A 1 95 ? -4.755 4.702 28.610 1.00 96.69 95 ILE A O 1
ATOM 724 N N . GLU A 1 96 ? -4.800 6.091 30.369 1.00 97.44 96 GLU A N 1
ATOM 725 C CA . GLU A 1 96 ? -5.571 5.207 31.249 1.00 97.44 96 GLU A CA 1
ATOM 726 C C . GLU A 1 96 ? -6.957 4.905 30.674 1.00 97.44 96 GLU A C 1
ATOM 728 O O . GLU A 1 96 ? -7.318 3.738 30.548 1.00 97.44 96 GLU A O 1
ATOM 733 N N . GLN A 1 97 ? -7.696 5.928 30.227 1.00 96.75 97 GLN A N 1
ATOM 734 C CA . GLN A 1 97 ? -9.022 5.742 29.633 1.00 96.75 97 GLN A CA 1
ATOM 735 C C . GLN A 1 97 ? -8.985 4.836 28.392 1.00 96.75 97 GLN A C 1
ATOM 737 O O . GLN A 1 97 ? -9.806 3.925 28.270 1.00 96.75 97 GLN A O 1
ATOM 742 N N . LYS A 1 98 ? -8.038 5.060 27.470 1.00 97.62 98 LYS A N 1
ATOM 743 C CA . LYS A 1 98 ? -7.895 4.243 26.256 1.00 97.62 98 LYS A CA 1
ATOM 744 C C . LYS A 1 98 ? -7.403 2.831 26.578 1.00 97.62 98 LYS A C 1
ATOM 746 O O . LYS A 1 98 ? -7.909 1.878 25.991 1.00 97.62 98 LYS A O 1
ATOM 751 N N . ARG A 1 99 ? -6.485 2.671 27.539 1.00 97.94 99 ARG A N 1
ATOM 752 C CA . ARG A 1 99 ? -6.016 1.358 28.011 1.00 97.94 99 ARG A CA 1
ATOM 753 C C . ARG A 1 99 ? -7.165 0.542 28.580 1.00 97.94 99 ARG A C 1
ATOM 755 O O . ARG A 1 99 ? -7.354 -0.605 28.186 1.00 97.94 99 ARG A O 1
ATOM 762 N N . ASP A 1 100 ? -7.935 1.131 29.485 1.00 98.19 100 ASP A N 1
ATOM 763 C CA . ASP A 1 100 ? -9.042 0.447 30.143 1.00 98.19 100 ASP A CA 1
ATOM 764 C C . ASP A 1 100 ? -10.135 0.089 29.119 1.00 98.19 100 ASP A C 1
ATOM 766 O O . ASP A 1 100 ? -10.686 -1.014 29.154 1.00 98.19 100 ASP A O 1
ATOM 770 N N . TRP A 1 101 ? -10.373 0.966 28.134 1.00 98.31 101 TRP A N 1
ATOM 771 C CA . TRP A 1 101 ? -11.252 0.680 27.000 1.00 98.31 101 TRP A CA 1
ATOM 772 C C . TRP A 1 101 ? -10.749 -0.493 26.143 1.00 98.31 101 TRP A C 1
ATOM 774 O O . TRP A 1 101 ? -11.544 -1.373 25.811 1.00 98.31 101 TRP A O 1
ATOM 784 N N . MET A 1 102 ? -9.455 -0.556 25.813 1.00 98.44 102 MET A N 1
ATOM 785 C CA . MET A 1 102 ? -8.885 -1.683 25.063 1.00 98.44 102 MET A CA 1
ATOM 786 C C . MET A 1 102 ? -8.990 -2.989 25.856 1.00 98.44 102 MET A C 1
ATOM 788 O O . MET A 1 102 ? -9.443 -3.992 25.314 1.00 98.44 102 MET A O 1
ATOM 792 N N . LEU A 1 103 ? -8.636 -2.980 27.146 1.00 98.50 103 LEU A N 1
ATOM 793 C CA . LEU A 1 103 ? -8.702 -4.160 28.015 1.00 98.50 103 LEU A CA 1
ATOM 794 C C . LEU A 1 103 ? -10.125 -4.724 28.120 1.00 98.50 103 LEU A C 1
ATOM 796 O O . LEU A 1 103 ? -10.307 -5.941 28.069 1.00 98.50 103 LEU A O 1
ATOM 800 N N . ALA A 1 104 ? -11.136 -3.857 28.231 1.00 98.44 104 ALA A N 1
ATOM 801 C CA . ALA A 1 104 ? -12.535 -4.275 28.259 1.00 98.44 104 ALA A CA 1
ATOM 802 C C . ALA A 1 104 ? -12.951 -4.993 26.962 1.00 98.44 104 ALA A C 1
ATOM 804 O O . ALA A 1 104 ? -13.547 -6.068 27.022 1.00 98.44 104 ALA A O 1
ATOM 805 N N . ARG A 1 105 ? -12.562 -4.456 25.801 1.00 98.25 105 ARG A N 1
ATOM 806 C CA . ARG A 1 105 ? -12.846 -5.040 24.478 1.00 98.25 105 ARG A CA 1
ATOM 807 C C . ARG A 1 105 ? -12.069 -6.327 24.231 1.00 98.25 105 ARG A C 1
ATOM 809 O O . ARG A 1 105 ? -12.647 -7.308 23.775 1.00 98.25 105 ARG A O 1
ATOM 816 N N . CYS A 1 106 ? -10.801 -6.383 24.632 1.00 98.12 106 CYS A N 1
ATOM 817 C CA . CYS A 1 106 ? -10.016 -7.618 24.622 1.00 98.12 106 CYS A CA 1
ATOM 818 C C . CYS A 1 106 ? -10.688 -8.718 25.460 1.00 98.12 106 CYS A C 1
ATOM 820 O O . CYS A 1 106 ? -10.771 -9.866 25.029 1.00 98.12 106 CYS A O 1
ATOM 822 N N . LYS A 1 107 ? -11.246 -8.374 26.631 1.00 98.12 107 LYS A N 1
ATOM 823 C CA . LYS A 1 107 ? -12.002 -9.317 27.471 1.00 98.12 107 LYS A CA 1
ATOM 824 C C . LYS A 1 107 ? -13.300 -9.799 26.809 1.00 98.12 107 LYS A C 1
ATOM 826 O O . LYS A 1 107 ? -13.711 -10.929 27.061 1.00 98.12 107 LYS A O 1
ATOM 831 N N . ALA A 1 108 ? -13.924 -8.981 25.962 1.00 98.12 108 ALA A N 1
ATOM 832 C CA . ALA A 1 108 ? -15.085 -9.362 25.155 1.00 98.12 108 ALA A CA 1
ATOM 833 C C . ALA A 1 108 ? -14.724 -10.192 23.902 1.00 98.12 108 ALA A C 1
ATOM 835 O O . ALA A 1 108 ? -15.611 -10.578 23.146 1.00 98.12 108 ALA A O 1
ATOM 836 N N . GLY A 1 109 ? -13.438 -10.494 23.681 1.00 97.56 109 GLY A N 1
ATOM 837 C CA . GLY A 1 109 ? -12.954 -11.223 22.505 1.00 97.56 109 GLY A CA 1
ATOM 838 C C . GLY A 1 109 ? -12.630 -10.329 21.305 1.00 97.56 109 GLY A C 1
ATOM 839 O O . GLY A 1 109 ? -12.432 -10.836 20.200 1.00 97.56 109 GLY A O 1
ATOM 840 N N . GLY A 1 110 ? -12.597 -9.007 21.500 1.00 96.69 110 GLY A N 1
ATOM 841 C CA . GLY A 1 110 ? -12.178 -8.049 20.484 1.00 96.69 110 GLY A CA 1
ATOM 842 C C . GLY A 1 110 ? -10.692 -8.195 20.170 1.00 96.69 110 GLY A C 1
ATOM 843 O O . GLY A 1 110 ? -9.893 -8.546 21.039 1.00 96.69 110 GLY A O 1
ATOM 844 N N . VAL A 1 111 ? -10.323 -7.912 18.922 1.00 97.88 111 VAL A N 1
ATOM 845 C CA . VAL A 1 111 ? -8.937 -7.976 18.451 1.00 97.88 111 VAL A CA 1
ATOM 846 C C . VAL A 1 111 ? -8.536 -6.615 17.902 1.00 97.88 111 VAL A C 1
ATOM 848 O O . VAL A 1 111 ? -9.304 -5.990 17.168 1.00 97.88 111 VAL A O 1
ATOM 851 N N . PHE A 1 112 ? -7.332 -6.174 18.261 1.00 98.19 112 PHE A N 1
ATOM 852 C CA . PHE A 1 112 ? -6.749 -4.925 17.784 1.00 98.19 112 PHE A CA 1
ATOM 853 C C . PHE A 1 112 ? -5.666 -5.178 16.739 1.00 98.19 112 PHE A C 1
ATOM 855 O O . PHE A 1 112 ? -4.969 -6.195 16.793 1.00 98.19 112 PHE A O 1
ATOM 862 N N . ALA A 1 113 ? -5.516 -4.221 15.832 1.00 97.62 113 ALA A N 1
ATOM 863 C CA . ALA A 1 113 ? -4.483 -4.187 14.814 1.00 97.62 113 ALA A CA 1
ATOM 864 C C . ALA A 1 113 ? -3.753 -2.839 14.781 1.00 97.62 113 ALA A C 1
ATOM 866 O O . ALA A 1 113 ? -4.342 -1.791 15.039 1.00 97.62 113 ALA A O 1
ATOM 867 N N . ASP A 1 114 ? -2.483 -2.885 14.401 1.00 95.31 114 ASP A N 1
ATOM 868 C CA . ASP A 1 114 ? -1.653 -1.738 14.067 1.00 95.31 114 ASP A CA 1
ATOM 869 C C . ASP A 1 114 ? -1.920 -1.301 12.615 1.00 95.31 114 ASP A C 1
ATOM 871 O O . ASP A 1 114 ? -1.752 -2.090 11.675 1.00 95.31 114 ASP A O 1
ATOM 875 N N . GLY A 1 115 ? -2.344 -0.046 12.451 1.00 93.62 115 GLY A N 1
ATOM 876 C CA . GLY A 1 115 ? -2.569 0.603 11.154 1.00 93.62 115 GLY A CA 1
ATOM 877 C C . GLY A 1 115 ? -1.338 1.307 10.584 1.00 93.62 115 GLY A C 1
ATOM 878 O O . GLY A 1 115 ? -1.426 1.945 9.545 1.00 93.62 115 GLY A O 1
ATOM 879 N N . GLY A 1 116 ? -0.173 1.220 11.233 1.00 91.44 116 GLY A N 1
ATOM 880 C CA . GLY A 1 116 ? 1.047 1.796 10.673 1.00 91.44 116 GLY A CA 1
ATOM 881 C C . GLY A 1 116 ? 1.402 1.171 9.317 1.00 91.44 116 GLY A C 1
ATOM 882 O O . GLY A 1 116 ? 1.292 -0.048 9.132 1.00 91.44 116 GLY A O 1
ATOM 883 N N . LEU A 1 117 ? 1.839 2.022 8.390 1.00 92.31 117 LEU A N 1
ATOM 884 C CA . LEU A 1 117 ? 2.316 1.664 7.058 1.00 92.31 117 LEU A CA 1
ATOM 885 C C . LEU A 1 117 ? 3.773 2.095 6.909 1.00 92.31 117 LEU A C 1
ATOM 887 O O . LEU A 1 117 ? 4.137 3.216 7.265 1.00 92.31 117 LEU A O 1
ATOM 891 N N . GLU A 1 118 ? 4.606 1.202 6.385 1.00 90.06 118 GLU A N 1
ATOM 892 C CA . GLU A 1 118 ? 6.007 1.493 6.120 1.00 90.06 118 GLU A CA 1
ATOM 893 C C . GLU A 1 118 ? 6.167 2.294 4.819 1.00 90.06 118 GLU A C 1
ATOM 895 O O . GLU A 1 118 ? 5.660 1.915 3.763 1.00 90.06 118 GLU A O 1
ATOM 900 N N . LEU A 1 119 ? 6.882 3.419 4.902 1.00 88.00 119 LEU A N 1
ATOM 901 C CA . LEU A 1 119 ? 7.231 4.243 3.749 1.00 88.00 119 LEU A CA 1
ATOM 902 C C . LEU A 1 119 ? 8.686 4.001 3.353 1.00 88.00 119 LEU A C 1
ATOM 904 O O . LEU A 1 119 ? 9.610 4.290 4.113 1.00 88.00 119 LEU A O 1
ATOM 908 N N . SER A 1 120 ? 8.883 3.545 2.123 1.00 84.38 120 SER A N 1
ATOM 909 C CA . SER A 1 120 ? 10.180 3.412 1.471 1.00 84.38 120 SER A CA 1
ATOM 910 C C . SER A 1 120 ? 10.252 4.408 0.319 1.00 84.38 120 SER A C 1
ATOM 912 O O . SER A 1 120 ? 9.423 4.401 -0.591 1.00 84.38 120 SER A O 1
ATOM 914 N N . LEU A 1 121 ? 11.216 5.333 0.385 1.00 82.81 121 LEU A N 1
ATOM 915 C CA . LEU A 1 121 ? 11.389 6.406 -0.608 1.00 82.81 121 LEU A CA 1
ATOM 916 C C . LEU A 1 121 ? 10.121 7.268 -0.813 1.00 82.81 121 LEU A C 1
ATOM 918 O O . LEU A 1 121 ? 9.823 7.692 -1.927 1.00 82.81 121 LEU A O 1
ATOM 922 N N . GLY A 1 122 ? 9.359 7.514 0.260 1.00 83.69 122 GLY A N 1
ATOM 923 C CA . GLY A 1 122 ? 8.120 8.304 0.213 1.00 83.69 122 GLY A CA 1
ATOM 924 C C . GLY A 1 122 ? 6.911 7.568 -0.378 1.00 83.69 122 GLY A C 1
ATOM 925 O O . GLY A 1 122 ? 5.889 8.194 -0.649 1.00 83.69 122 GLY A O 1
ATOM 926 N N . MET A 1 123 ? 7.004 6.251 -0.580 1.00 90.19 123 MET A N 1
ATOM 927 C CA . MET A 1 123 ? 5.919 5.411 -1.085 1.00 90.19 123 MET A CA 1
ATOM 928 C C . MET A 1 123 ? 5.762 4.148 -0.239 1.00 90.19 123 MET A C 1
ATOM 930 O O . MET A 1 123 ? 6.718 3.671 0.361 1.00 90.19 123 MET A O 1
ATOM 934 N N . VAL A 1 124 ? 4.565 3.567 -0.225 1.00 93.00 124 VAL A N 1
ATOM 935 C CA . VAL A 1 124 ? 4.328 2.242 0.356 1.00 93.00 124 VAL A CA 1
ATOM 936 C C . VAL A 1 124 ? 4.507 1.206 -0.748 1.00 93.00 124 VAL A C 1
ATOM 938 O O . VAL A 1 124 ? 3.676 1.097 -1.654 1.00 93.00 124 VAL A O 1
ATOM 941 N N . ILE A 1 125 ? 5.625 0.485 -0.704 1.00 92.81 125 ILE A N 1
ATOM 942 C CA . ILE A 1 125 ? 6.012 -0.523 -1.708 1.00 92.81 125 ILE A CA 1
ATOM 943 C C . ILE A 1 125 ? 6.215 -1.878 -1.036 1.00 92.81 125 ILE A C 1
ATOM 945 O O . ILE A 1 125 ? 5.843 -2.916 -1.581 1.00 92.81 125 ILE A O 1
ATOM 949 N N . ASP A 1 126 ? 6.782 -1.853 0.156 1.00 93.31 126 ASP A N 1
ATOM 950 C CA . ASP A 1 126 ? 7.108 -2.980 0.997 1.00 93.31 126 ASP A CA 1
ATOM 951 C C . ASP A 1 126 ? 6.388 -2.883 2.343 1.00 93.31 126 ASP A C 1
ATOM 953 O O . ASP A 1 126 ? 5.808 -1.866 2.718 1.00 93.31 126 ASP A O 1
ATOM 957 N N . SER A 1 127 ? 6.379 -4.001 3.054 1.00 92.19 127 SER A N 1
ATOM 958 C CA . SER A 1 127 ? 5.858 -4.089 4.406 1.00 92.19 127 SER A CA 1
ATOM 959 C C . SER A 1 127 ? 6.763 -4.970 5.244 1.00 92.19 127 SER A C 1
ATOM 961 O O . SER A 1 127 ? 7.266 -5.986 4.760 1.00 92.19 127 SER A O 1
ATOM 963 N N . LEU A 1 128 ? 6.959 -4.601 6.507 1.00 90.81 128 LEU A N 1
ATOM 964 C CA . LEU A 1 128 ? 7.655 -5.460 7.457 1.00 90.81 128 LEU A CA 1
ATOM 965 C C . LEU A 1 128 ? 6.651 -6.470 8.021 1.00 90.81 128 LEU A C 1
ATOM 967 O O . LEU A 1 128 ? 5.638 -6.046 8.598 1.00 90.81 128 LEU A O 1
ATOM 971 N N . PRO A 1 129 ? 6.884 -7.786 7.865 1.00 89.62 129 PRO A N 1
ATOM 972 C CA . PRO A 1 129 ? 6.036 -8.802 8.471 1.00 89.62 129 PRO A CA 1
ATOM 973 C C . PRO A 1 129 ? 5.918 -8.572 9.979 1.00 89.62 129 PRO A C 1
ATOM 975 O O . PRO A 1 129 ? 6.921 -8.482 10.682 1.00 89.62 129 PRO A O 1
ATOM 978 N N . SER A 1 130 ? 4.689 -8.459 10.478 1.00 91.12 130 SER A N 1
ATOM 979 C CA . SER A 1 130 ? 4.414 -8.332 11.908 1.00 91.12 130 SER A CA 1
ATOM 980 C C . SER A 1 130 ? 3.037 -8.897 12.216 1.00 91.12 130 SER A C 1
ATOM 982 O O . SER A 1 130 ? 2.076 -8.663 11.483 1.00 91.12 130 SER A O 1
ATOM 984 N N . HIS A 1 131 ? 2.938 -9.639 13.317 1.00 92.50 131 HIS A N 1
ATOM 985 C CA . HIS A 1 131 ? 1.702 -10.293 13.743 1.00 92.50 131 HIS A CA 1
ATOM 986 C C . HIS A 1 131 ? 0.596 -9.316 14.163 1.00 92.50 131 HIS A C 1
ATOM 988 O O . HIS A 1 131 ? -0.575 -9.692 14.177 1.00 92.50 131 HIS A O 1
ATOM 994 N N . ASP A 1 132 ? 0.956 -8.071 14.478 1.00 95.31 132 ASP A N 1
ATOM 995 C CA . ASP A 1 132 ? 0.017 -7.050 14.944 1.00 95.31 132 ASP A CA 1
ATOM 996 C C . ASP A 1 132 ? -0.528 -6.176 13.809 1.00 95.31 132 ASP A C 1
ATOM 998 O O . ASP A 1 132 ? -1.476 -5.425 14.021 1.00 95.31 132 ASP A O 1
ATOM 1002 N N . ARG A 1 133 ? 0.045 -6.249 12.604 1.00 95.31 133 ARG A N 1
ATOM 1003 C CA . ARG A 1 133 ? -0.358 -5.415 11.463 1.00 95.31 133 ARG A CA 1
ATOM 1004 C C . ARG A 1 133 ? -1.746 -5.808 10.956 1.00 95.31 133 ARG A C 1
ATOM 1006 O O . ARG A 1 133 ? -2.118 -6.980 10.948 1.00 95.31 133 ARG A O 1
ATOM 1013 N N . MET A 1 134 ? -2.527 -4.823 10.508 1.00 96.94 134 MET A N 1
ATOM 1014 C CA . MET A 1 134 ? -3.940 -5.026 10.149 1.00 96.94 134 MET A CA 1
ATOM 1015 C C . MET A 1 134 ? -4.187 -6.164 9.156 1.00 96.94 134 MET A C 1
ATOM 1017 O O . MET A 1 134 ? -5.101 -6.962 9.358 1.00 96.94 134 MET A O 1
ATOM 1021 N N . ALA A 1 135 ? -3.370 -6.287 8.111 1.00 96.62 135 ALA A N 1
ATOM 1022 C CA . ALA A 1 135 ? -3.530 -7.343 7.116 1.00 96.62 135 ALA A CA 1
ATOM 1023 C C . ALA A 1 135 ? -3.336 -8.752 7.711 1.00 96.62 135 ALA A C 1
ATOM 1025 O O . ALA A 1 135 ? -4.104 -9.671 7.413 1.00 96.62 135 ALA A O 1
ATOM 1026 N N . GLU A 1 136 ? -2.331 -8.915 8.566 1.00 96.19 136 GLU A N 1
ATOM 1027 C CA . GLU A 1 136 ? -1.977 -10.152 9.250 1.00 96.19 136 GLU A CA 1
ATOM 1028 C C . GLU A 1 136 ? -3.038 -10.532 10.275 1.00 96.19 136 GLU A C 1
ATOM 1030 O O . GLU A 1 136 ? -3.462 -11.686 10.294 1.00 96.19 136 GLU A O 1
ATOM 1035 N N . VAL A 1 137 ? -3.533 -9.566 11.053 1.00 97.19 137 VAL A N 1
ATOM 1036 C CA . VAL A 1 137 ? -4.610 -9.783 12.027 1.00 97.19 137 VAL A CA 1
ATOM 1037 C C . VAL A 1 137 ? -5.919 -10.163 11.334 1.00 97.19 137 VAL A C 1
ATOM 1039 O O . VAL A 1 137 ? -6.620 -11.058 11.796 1.00 97.19 137 VAL A O 1
ATOM 1042 N N . VAL A 1 138 ? -6.249 -9.557 10.191 1.00 97.19 138 VAL A N 1
ATOM 1043 C CA . VAL A 1 138 ? -7.423 -9.969 9.402 1.00 97.19 138 VAL A CA 1
ATOM 1044 C C . VAL A 1 138 ? -7.265 -11.400 8.883 1.00 97.19 138 VAL A C 1
ATOM 1046 O O . VAL A 1 138 ? -8.207 -12.186 8.964 1.00 97.19 138 VAL A O 1
ATOM 1049 N N . ARG A 1 139 ? -6.073 -11.776 8.395 1.00 95.88 139 ARG A N 1
ATOM 1050 C CA . ARG A 1 139 ? -5.798 -13.140 7.907 1.00 95.88 139 ARG A CA 1
ATOM 1051 C C . ARG A 1 139 ? -5.793 -14.174 9.038 1.00 95.88 139 ARG A C 1
ATOM 1053 O O . ARG A 1 139 ? -6.279 -15.287 8.862 1.00 95.88 139 ARG A O 1
ATOM 1060 N N . GLN A 1 140 ? -5.199 -13.827 10.176 1.00 94.12 140 GLN A N 1
ATOM 1061 C CA . GLN A 1 140 ? -4.888 -14.716 11.293 1.00 94.12 140 GLN A CA 1
ATOM 1062 C C . GLN A 1 140 ? -5.278 -14.043 12.614 1.00 94.12 140 GLN A C 1
ATOM 1064 O O . GLN A 1 140 ? -4.417 -13.731 13.428 1.00 94.12 140 GLN A O 1
ATOM 1069 N N . ARG A 1 141 ? -6.582 -13.843 12.850 1.00 91.06 141 ARG A N 1
ATOM 1070 C CA . ARG A 1 141 ? -7.128 -13.129 14.030 1.00 91.06 141 ARG A CA 1
ATOM 1071 C C . ARG A 1 141 ? -6.455 -13.465 15.365 1.00 91.06 141 ARG A C 1
ATOM 1073 O O . ARG A 1 141 ? -6.273 -12.582 16.194 1.00 91.06 141 ARG A O 1
ATOM 1080 N N . ALA A 1 142 ? -6.083 -14.727 15.571 1.00 84.12 142 ALA A N 1
ATOM 1081 C CA . ALA A 1 142 ? -5.448 -15.207 16.799 1.00 84.12 142 ALA A CA 1
ATOM 1082 C C . ALA A 1 142 ? -3.972 -14.785 16.979 1.00 84.12 142 ALA A C 1
ATOM 1084 O O . ALA A 1 142 ? -3.399 -15.058 18.029 1.00 84.12 142 ALA A O 1
ATOM 1085 N N . GLY A 1 143 ? -3.349 -14.161 15.976 1.00 82.12 143 GLY A N 1
ATOM 1086 C CA . GLY A 1 143 ? -1.937 -13.774 15.991 1.00 82.12 143 GLY A CA 1
ATOM 1087 C C . GLY A 1 143 ? -1.640 -12.436 16.672 1.00 82.12 143 GLY A C 1
ATOM 1088 O O . GLY A 1 143 ? -0.495 -12.210 17.048 1.00 82.12 143 GLY A O 1
ATOM 1089 N N . SER A 1 144 ? -2.640 -11.568 16.866 1.00 91.62 144 SER A N 1
ATOM 1090 C CA . SER A 1 144 ? -2.423 -10.250 17.480 1.00 91.62 144 SER A CA 1
ATOM 1091 C C . SER A 1 144 ? -1.973 -10.376 18.937 1.00 91.62 144 SER A C 1
ATOM 1093 O O . SER A 1 144 ? -2.649 -10.978 19.775 1.00 91.62 144 SER A O 1
ATOM 1095 N N . THR A 1 145 ? -0.851 -9.743 19.259 1.00 95.44 145 THR A N 1
ATOM 1096 C CA . THR A 1 145 ? -0.276 -9.662 20.605 1.00 95.44 145 THR A CA 1
ATOM 1097 C C . THR A 1 145 ? -0.704 -8.395 21.348 1.00 95.44 145 THR A C 1
ATOM 1099 O O . THR A 1 145 ? -0.431 -8.249 22.546 1.00 95.44 145 THR A O 1
ATOM 1102 N N . ILE A 1 146 ? -1.419 -7.476 20.685 1.00 96.44 146 ILE A N 1
ATOM 1103 C CA . ILE A 1 146 ? -1.818 -6.177 21.249 1.00 96.44 146 ILE A CA 1
ATOM 1104 C C . ILE A 1 146 ? -2.613 -6.353 22.550 1.00 96.44 146 ILE A C 1
ATOM 1106 O O . ILE A 1 146 ? -2.292 -5.731 23.562 1.00 96.44 146 ILE A O 1
ATOM 1110 N N . CYS A 1 147 ? -3.601 -7.251 22.573 1.00 97.06 147 CYS A N 1
ATOM 1111 C CA . CYS A 1 147 ? -4.415 -7.490 23.769 1.00 97.06 147 CYS A CA 1
ATOM 1112 C C . CYS A 1 147 ? -3.621 -8.057 24.955 1.00 97.06 147 CYS A C 1
ATOM 1114 O O . CYS A 1 147 ? -3.934 -7.748 26.104 1.00 97.06 147 CYS A O 1
ATOM 1116 N N . ALA A 1 148 ? -2.589 -8.864 24.701 1.00 96.44 148 ALA A N 1
ATOM 1117 C CA . ALA A 1 148 ? -1.719 -9.376 25.756 1.00 96.44 148 ALA A CA 1
ATOM 1118 C C . ALA A 1 148 ? -0.745 -8.292 26.247 1.00 96.44 148 ALA A C 1
ATOM 1120 O O . ALA A 1 148 ? -0.530 -8.133 27.449 1.00 96.44 148 ALA A O 1
ATOM 1121 N N . SER A 1 149 ? -0.182 -7.512 25.322 1.00 96.31 149 SER A N 1
ATOM 1122 C CA . SER A 1 149 ? 0.826 -6.499 25.638 1.00 96.31 149 SER A CA 1
ATOM 1123 C C . SER A 1 149 ? 0.241 -5.269 26.337 1.00 96.31 149 SER A C 1
ATOM 1125 O O . SER A 1 149 ? 0.908 -4.718 27.215 1.00 96.31 149 SER A O 1
ATOM 1127 N N . ILE A 1 150 ? -1.002 -4.867 26.041 1.00 97.56 150 ILE A N 1
ATOM 1128 C CA . ILE A 1 150 ? -1.624 -3.647 26.592 1.00 97.56 150 ILE A CA 1
ATOM 1129 C C . ILE A 1 150 ? -1.843 -3.683 28.115 1.00 97.56 150 ILE A C 1
ATOM 1131 O O . ILE A 1 150 ? -2.011 -2.641 28.746 1.00 97.56 150 ILE A O 1
ATOM 1135 N N . ALA A 1 151 ? -1.792 -4.867 28.733 1.00 96.38 151 ALA A N 1
ATOM 1136 C CA . ALA A 1 151 ? -1.819 -5.019 30.188 1.00 96.38 151 ALA A CA 1
ATOM 1137 C C . ALA A 1 151 ? -0.494 -4.615 30.868 1.00 96.38 151 ALA A C 1
ATOM 1139 O O . ALA A 1 151 ? -0.464 -4.368 32.074 1.00 96.38 151 ALA A O 1
ATOM 1140 N N . SER A 1 152 ? 0.606 -4.551 30.113 1.00 96.94 152 SER A N 1
ATOM 1141 C CA . SER A 1 152 ? 1.940 -4.210 30.614 1.00 96.94 152 SER A CA 1
ATOM 1142 C C . SER A 1 152 ? 2.270 -2.730 30.412 1.00 96.94 152 SER A C 1
ATOM 1144 O O . SER A 1 152 ? 1.793 -2.090 29.477 1.00 96.94 152 SER A O 1
ATOM 1146 N N . THR A 1 153 ? 3.159 -2.183 31.243 1.00 95.81 153 THR A N 1
ATOM 1147 C CA . THR A 1 153 ? 3.668 -0.809 31.082 1.00 95.81 153 THR A CA 1
ATOM 1148 C C . THR A 1 153 ? 4.371 -0.600 29.739 1.00 95.81 153 THR A C 1
ATOM 1150 O O . THR A 1 153 ? 4.204 0.450 29.122 1.00 95.81 153 THR A O 1
ATOM 1153 N N . VAL A 1 154 ? 5.106 -1.608 29.255 1.00 94.19 154 VAL A N 1
ATOM 1154 C CA . VAL A 1 154 ? 5.797 -1.574 27.956 1.00 94.19 154 VAL A CA 1
ATOM 1155 C C . VAL A 1 154 ? 4.794 -1.513 26.802 1.00 94.19 154 VAL A C 1
ATOM 1157 O O . VAL A 1 154 ? 4.937 -0.676 25.914 1.00 94.19 154 VAL A O 1
ATOM 1160 N N . GLY A 1 155 ? 3.745 -2.340 26.827 1.00 94.00 155 GLY A N 1
ATOM 1161 C CA . GLY A 1 155 ? 2.710 -2.313 25.793 1.00 94.00 155 GLY A CA 1
ATOM 1162 C C . GLY A 1 155 ? 1.875 -1.034 25.819 1.00 94.00 155 GLY A C 1
ATOM 1163 O O . GLY A 1 155 ? 1.601 -0.474 24.763 1.00 94.00 155 GLY A O 1
ATOM 1164 N N . VAL A 1 156 ? 1.547 -0.498 27.001 1.00 96.50 156 VAL A N 1
ATOM 1165 C CA . VAL A 1 156 ? 0.908 0.828 27.115 1.00 96.50 156 VAL A CA 1
ATOM 1166 C C . VAL A 1 156 ? 1.781 1.907 26.474 1.00 96.50 156 VAL A C 1
ATOM 1168 O O . VAL A 1 156 ? 1.283 2.704 25.679 1.00 96.50 156 VAL A O 1
ATOM 1171 N N . ALA A 1 157 ? 3.086 1.908 26.762 1.00 94.00 157 ALA A N 1
ATOM 1172 C CA . ALA A 1 157 ? 4.025 2.850 26.161 1.00 94.00 157 ALA A CA 1
ATOM 1173 C C . ALA A 1 157 ? 4.124 2.698 24.634 1.00 94.00 157 ALA A C 1
ATOM 1175 O O . ALA A 1 157 ? 4.217 3.696 23.925 1.00 94.00 157 ALA A O 1
ATOM 1176 N N . ARG A 1 158 ? 4.078 1.464 24.121 1.00 91.62 158 ARG A N 1
ATOM 1177 C CA . ARG A 1 158 ? 4.123 1.176 22.681 1.00 91.62 158 ARG A CA 1
ATOM 1178 C C . ARG A 1 158 ? 2.869 1.651 21.949 1.00 91.62 158 ARG A C 1
ATOM 1180 O O . ARG A 1 158 ? 2.991 2.294 20.908 1.00 91.62 158 ARG A O 1
ATOM 1187 N N . TRP A 1 159 ? 1.690 1.332 22.480 1.00 94.06 159 TRP A N 1
ATOM 1188 C CA . TRP A 1 159 ? 0.423 1.480 21.759 1.00 94.06 159 TRP A CA 1
ATOM 1189 C C . TRP A 1 159 ? -0.316 2.789 22.046 1.00 94.06 159 TRP A C 1
ATOM 1191 O O . TRP A 1 159 ? -1.039 3.261 21.179 1.00 94.06 159 TRP A O 1
ATOM 1201 N N . LEU A 1 160 ? -0.149 3.394 23.228 1.00 95.62 160 LEU A N 1
ATOM 1202 C CA . LEU A 1 160 ? -0.978 4.531 23.655 1.00 95.62 160 LEU A CA 1
ATOM 1203 C C . LEU A 1 160 ? -0.209 5.815 23.955 1.00 95.62 160 LEU A C 1
ATOM 1205 O O . LEU A 1 160 ? -0.812 6.884 23.916 1.00 95.62 160 LEU A O 1
ATOM 1209 N N . VAL A 1 161 ? 1.087 5.747 24.259 1.00 94.38 161 VAL A N 1
ATOM 1210 C CA . VAL A 1 161 ? 1.861 6.936 24.644 1.00 94.38 161 VAL A CA 1
ATOM 1211 C C . VAL A 1 161 ? 2.415 7.631 23.405 1.00 94.38 161 VAL A C 1
ATOM 1213 O O . VAL A 1 161 ? 3.169 7.041 22.630 1.00 94.38 161 VAL A O 1
ATOM 1216 N N . ARG A 1 162 ? 2.069 8.910 23.232 1.00 90.25 162 ARG A N 1
ATOM 1217 C CA . ARG A 1 162 ? 2.729 9.780 22.252 1.00 90.25 162 ARG A CA 1
ATOM 1218 C C . ARG A 1 162 ? 4.128 10.119 22.773 1.00 90.25 162 ARG A C 1
ATOM 1220 O O . ARG A 1 162 ? 4.254 10.628 23.881 1.00 90.25 162 ARG A O 1
ATOM 1227 N N . ARG A 1 163 ? 5.171 9.815 22.001 1.00 83.31 163 ARG A N 1
ATOM 1228 C CA . ARG A 1 163 ? 6.548 10.230 22.306 1.00 83.31 163 ARG A CA 1
ATOM 1229 C C . ARG A 1 163 ? 6.832 11.557 21.613 1.00 83.31 163 ARG A C 1
ATOM 1231 O O . ARG A 1 163 ? 6.781 11.608 20.391 1.00 83.31 163 ARG A O 1
ATOM 1238 N N . ASP A 1 164 ? 7.117 12.606 22.375 1.00 78.56 164 ASP A N 1
ATOM 1239 C CA . ASP A 1 164 ? 7.408 13.936 21.816 1.00 78.56 164 ASP A CA 1
ATOM 1240 C C . ASP A 1 164 ? 8.713 13.953 20.998 1.00 78.56 164 ASP A C 1
ATOM 1242 O O . ASP A 1 164 ? 8.843 14.733 20.060 1.00 78.56 164 ASP A O 1
ATOM 1246 N N . ASP A 1 165 ? 9.629 13.027 21.293 1.00 67.19 165 ASP A N 1
ATOM 1247 C CA . ASP A 1 165 ? 10.930 12.889 20.627 1.00 67.19 165 ASP A CA 1
ATOM 1248 C C . ASP A 1 165 ? 10.893 11.969 19.401 1.00 67.19 165 ASP A C 1
ATOM 1250 O O . ASP A 1 165 ? 11.941 11.643 18.848 1.00 67.19 165 ASP A O 1
ATOM 1254 N N . ASP A 1 166 ? 9.716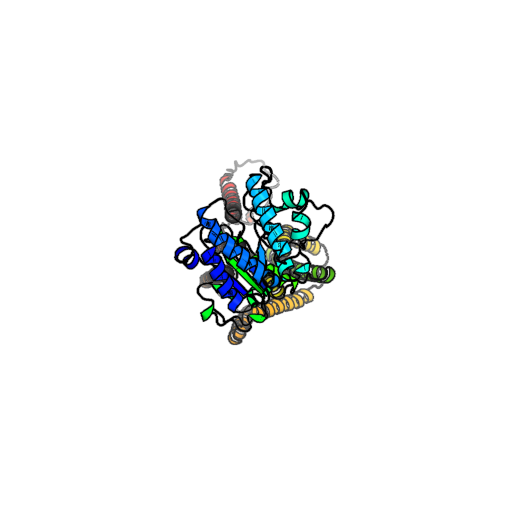 11.468 19.022 1.00 58.41 166 ASP A N 1
ATOM 1255 C CA . ASP A 1 166 ? 9.570 10.585 17.873 1.00 58.41 166 ASP A CA 1
ATOM 1256 C C . ASP A 1 166 ? 9.285 11.450 16.638 1.00 58.41 166 ASP A C 1
ATOM 1258 O O . ASP A 1 166 ? 8.130 11.842 16.440 1.00 58.41 166 ASP A O 1
ATOM 1262 N N . PRO A 1 167 ? 10.293 11.787 15.804 1.00 51.94 167 PRO A N 1
ATOM 1263 C CA . PRO A 1 167 ? 10.068 12.524 14.562 1.00 51.94 167 PRO A CA 1
ATOM 1264 C C . PRO A 1 167 ? 9.116 11.773 13.615 1.00 51.94 167 PRO A C 1
ATOM 1266 O O . PRO A 1 167 ? 8.594 12.369 12.682 1.00 51.94 167 PRO A O 1
ATOM 1269 N N . ALA A 1 168 ? 8.815 10.491 13.878 1.00 50.91 168 ALA A N 1
ATOM 1270 C CA . ALA A 1 168 ? 7.767 9.740 13.191 1.00 50.91 168 ALA A CA 1
ATOM 1271 C C . ALA A 1 168 ? 6.329 10.187 13.543 1.00 50.91 168 ALA A C 1
ATOM 1273 O O . ALA A 1 168 ? 5.386 9.732 12.896 1.00 50.91 168 ALA A O 1
ATOM 1274 N N . ASN A 1 169 ? 6.139 11.076 14.531 1.00 47.03 169 ASN A N 1
ATOM 1275 C CA . ASN A 1 169 ? 4.863 11.769 14.755 1.00 47.03 169 ASN A CA 1
ATOM 1276 C C . ASN A 1 169 ? 4.578 12.855 13.705 1.00 47.03 169 ASN A C 1
ATOM 1278 O O . ASN A 1 169 ? 3.438 13.320 13.632 1.00 47.03 169 ASN A O 1
ATOM 1282 N N . ASP A 1 170 ? 5.560 13.216 12.875 1.00 48.06 170 ASP A N 1
ATOM 1283 C CA . ASP A 1 170 ? 5.339 14.024 11.681 1.00 48.06 170 ASP A CA 1
ATOM 1284 C C . ASP A 1 170 ? 4.934 13.083 10.528 1.00 48.06 170 ASP A C 1
ATOM 1286 O O . ASP A 1 170 ? 5.742 12.647 9.714 1.00 48.06 170 ASP A O 1
ATOM 1290 N N . ALA A 1 171 ? 3.649 12.712 10.529 1.00 50.38 171 ALA A N 1
ATOM 1291 C CA . ALA A 1 171 ? 2.849 12.098 9.456 1.00 50.38 171 ALA A CA 1
ATOM 1292 C C . ALA A 1 171 ? 3.273 10.744 8.837 1.00 50.38 171 ALA A C 1
ATOM 1294 O O . ALA A 1 171 ? 2.427 10.090 8.230 1.00 50.38 171 ALA A O 1
ATOM 1295 N N . HIS A 1 172 ? 4.518 10.277 8.962 1.00 54.91 172 HIS A N 1
ATOM 1296 C CA . HIS A 1 172 ? 5.051 9.238 8.063 1.00 54.91 172 HIS A CA 1
ATOM 1297 C C . HIS A 1 172 ? 5.837 8.104 8.744 1.00 54.91 172 HIS A C 1
ATOM 1299 O O . HIS A 1 172 ? 6.676 7.461 8.120 1.00 54.91 172 HIS A O 1
ATOM 1305 N N . GLY A 1 173 ? 5.520 7.805 10.006 1.00 49.91 173 GLY A N 1
ATOM 1306 C CA . GLY A 1 173 ? 5.337 6.422 10.463 1.00 49.91 173 GLY A CA 1
ATOM 1307 C C . GLY A 1 173 ? 6.445 5.388 10.225 1.00 49.91 173 GLY A C 1
ATOM 1308 O O . GLY A 1 173 ? 6.135 4.201 10.209 1.00 49.91 173 GLY A O 1
ATOM 1309 N N . THR A 1 174 ? 7.727 5.746 10.120 1.00 51.25 174 THR A N 1
ATOM 1310 C CA . THR A 1 174 ? 8.820 4.767 10.260 1.00 51.25 174 THR A CA 1
ATOM 1311 C C . THR A 1 174 ? 9.040 4.475 11.741 1.00 51.25 174 THR A C 1
ATOM 1313 O O . THR A 1 174 ? 10.099 4.756 12.302 1.00 51.25 174 THR A O 1
ATOM 1316 N N . ALA A 1 175 ? 8.017 3.945 12.412 1.00 49.41 175 ALA A N 1
ATOM 1317 C CA . ALA A 1 175 ? 8.179 3.376 13.737 1.00 49.41 175 ALA A CA 1
ATOM 1318 C C . ALA A 1 175 ? 9.002 2.094 13.576 1.00 49.41 175 ALA A C 1
ATOM 1320 O O . ALA A 1 175 ? 8.458 0.997 13.468 1.00 49.41 175 ALA A O 1
ATOM 1321 N N . GLY A 1 176 ? 10.326 2.248 13.514 1.00 48.91 176 GLY A N 1
ATOM 1322 C CA . GLY A 1 176 ? 11.264 1.155 13.689 1.00 48.91 176 GLY A CA 1
ATOM 1323 C C . GLY A 1 176 ? 11.023 0.584 15.075 1.00 48.91 176 GLY A C 1
ATOM 1324 O O . GLY A 1 176 ? 11.543 1.099 16.065 1.00 48.91 176 GLY A O 1
ATOM 1325 N N . SER A 1 177 ? 10.171 -0.437 15.167 1.00 52.22 177 SER A N 1
ATOM 1326 C CA . SER A 1 177 ? 10.023 -1.208 16.387 1.00 52.22 177 SER A CA 1
ATOM 1327 C C . SER A 1 177 ? 11.380 -1.838 16.654 1.00 52.22 177 SER A C 1
ATOM 1329 O O . SER A 1 177 ? 11.755 -2.827 16.033 1.00 52.22 177 SER A O 1
ATOM 1331 N N . THR A 1 178 ? 12.134 -1.258 17.580 1.00 50.09 178 THR A N 1
ATOM 1332 C CA . THR A 1 178 ? 13.379 -1.812 18.115 1.00 50.09 178 THR A CA 1
ATOM 1333 C C . THR A 1 178 ? 13.117 -3.043 18.991 1.00 50.09 178 THR A C 1
ATOM 1335 O O . THR A 1 178 ? 13.844 -3.267 19.958 1.00 50.09 178 THR A O 1
ATOM 1338 N N . ASP A 1 179 ? 12.097 -3.849 18.680 1.00 55.34 179 ASP A N 1
ATOM 1339 C CA . ASP A 1 179 ? 12.066 -5.244 19.110 1.00 55.34 179 ASP A CA 1
ATOM 1340 C C . ASP A 1 179 ? 13.172 -5.945 18.318 1.00 55.34 179 ASP A C 1
ATOM 1342 O O . ASP A 1 179 ? 12.976 -6.516 17.251 1.00 55.34 179 ASP A O 1
ATOM 1346 N N . ALA A 1 180 ? 14.388 -5.775 18.834 1.00 47.72 180 ALA A N 1
ATOM 1347 C CA . ALA A 1 180 ? 15.683 -6.043 18.224 1.00 47.72 180 ALA A CA 1
ATOM 1348 C C . ALA A 1 180 ? 15.982 -7.540 17.993 1.00 47.72 180 ALA A C 1
ATOM 1350 O O . ALA A 1 180 ? 17.142 -7.945 18.015 1.00 47.72 180 ALA A O 1
ATOM 1351 N N . GLY A 1 181 ? 14.954 -8.372 17.818 1.00 56.66 181 GLY A N 1
ATOM 1352 C CA . GLY A 1 181 ? 15.080 -9.820 17.667 1.00 56.66 181 GLY A CA 1
ATOM 1353 C C . GLY A 1 181 ? 14.674 -10.360 16.300 1.00 56.66 181 GLY A C 1
ATOM 1354 O O . GLY A 1 181 ? 15.169 -11.415 15.917 1.00 56.66 181 GLY A O 1
ATOM 1355 N N . GLU A 1 182 ? 13.818 -9.660 15.555 1.00 62.28 182 GLU A N 1
ATOM 1356 C CA . GLU A 1 182 ? 13.281 -10.176 14.295 1.00 62.28 182 GLU A CA 1
ATOM 1357 C C . GLU A 1 182 ? 13.722 -9.284 13.136 1.00 62.28 182 GLU A C 1
ATOM 1359 O O . GLU A 1 182 ? 13.096 -8.282 12.799 1.00 62.28 182 GLU A O 1
ATOM 1364 N N . THR A 1 183 ? 14.857 -9.637 12.529 1.00 69.12 183 THR A N 1
ATOM 1365 C CA . THR A 1 183 ? 15.268 -9.110 11.223 1.00 69.12 183 THR A CA 1
ATOM 1366 C C . THR A 1 183 ? 14.372 -9.718 10.148 1.00 69.12 183 THR A C 1
ATOM 1368 O O . THR A 1 183 ? 14.814 -10.543 9.349 1.00 69.12 183 THR A O 1
ATOM 1371 N N . SER A 1 184 ? 13.087 -9.383 10.178 1.00 83.00 184 SER A N 1
ATOM 1372 C CA . SER A 1 184 ? 12.163 -9.760 9.120 1.00 83.00 184 SER A CA 1
ATOM 1373 C C . SER A 1 184 ? 12.514 -8.933 7.892 1.00 83.00 184 SER A C 1
ATOM 1375 O O . SER A 1 184 ? 12.504 -7.702 7.940 1.00 83.00 184 SER A O 1
ATOM 1377 N N . GLU A 1 185 ? 12.874 -9.608 6.805 1.00 89.62 185 GLU A N 1
ATOM 1378 C CA . GLU A 1 185 ? 13.132 -8.938 5.537 1.00 89.62 185 GLU A CA 1
ATOM 1379 C C . GLU A 1 185 ? 11.840 -8.255 5.050 1.00 89.62 185 GLU A C 1
ATOM 1381 O O . GLU A 1 185 ? 10.750 -8.824 5.193 1.00 89.62 185 GLU A O 1
ATOM 1386 N N . PRO A 1 186 ? 11.927 -7.020 4.524 1.00 90.94 186 PRO A N 1
ATOM 1387 C CA . PRO A 1 186 ? 10.772 -6.332 3.966 1.00 90.94 186 PRO A CA 1
ATOM 1388 C C . PRO A 1 186 ? 10.196 -7.137 2.799 1.00 90.94 186 PRO A C 1
ATOM 1390 O O . PRO A 1 186 ? 10.923 -7.590 1.919 1.00 90.94 186 PRO A O 1
ATOM 1393 N N . VAL A 1 187 ? 8.875 -7.300 2.783 1.00 92.00 187 VAL A N 1
ATOM 1394 C CA . VAL A 1 187 ? 8.157 -8.051 1.747 1.00 92.00 187 VAL A CA 1
ATOM 1395 C C . VAL A 1 187 ? 7.392 -7.080 0.860 1.00 92.00 187 VAL A C 1
ATOM 1397 O O . VAL A 1 187 ? 6.600 -6.273 1.352 1.00 92.00 187 VAL A O 1
ATOM 1400 N N . ALA A 1 188 ? 7.600 -7.177 -0.453 1.00 93.19 188 ALA A N 1
ATOM 1401 C CA . ALA A 1 188 ? 6.917 -6.341 -1.435 1.00 93.19 188 ALA A CA 1
ATOM 1402 C C . ALA A 1 188 ? 5.395 -6.575 -1.448 1.00 93.19 188 ALA A C 1
ATOM 1404 O O . ALA A 1 188 ? 4.909 -7.709 -1.402 1.00 93.19 188 ALA A O 1
ATOM 1405 N N . ILE A 1 189 ? 4.634 -5.488 -1.575 1.00 94.56 189 ILE A N 1
ATOM 1406 C CA . ILE A 1 189 ? 3.176 -5.512 -1.696 1.00 94.56 189 ILE A CA 1
ATOM 1407 C C . ILE A 1 189 ? 2.795 -5.722 -3.169 1.00 94.56 189 ILE A C 1
ATOM 1409 O O . ILE A 1 189 ? 3.159 -4.954 -4.061 1.00 94.56 189 ILE A O 1
ATOM 1413 N N . ASN A 1 190 ? 2.003 -6.758 -3.433 1.00 93.88 190 ASN A N 1
ATOM 1414 C CA . ASN A 1 190 ? 1.512 -7.141 -4.750 1.00 93.88 190 ASN A CA 1
ATOM 1415 C C . ASN A 1 190 ? 0.312 -6.278 -5.192 1.00 93.88 190 ASN A C 1
ATOM 1417 O O . ASN A 1 190 ? -0.840 -6.724 -5.254 1.00 93.88 190 ASN A O 1
ATOM 1421 N N . PHE A 1 191 ? 0.588 -5.015 -5.523 1.00 91.94 191 PHE A N 1
ATOM 1422 C CA . PHE A 1 191 ? -0.424 -4.073 -6.009 1.00 91.94 191 PHE A CA 1
ATOM 1423 C C . PHE A 1 191 ? -1.058 -4.488 -7.346 1.00 91.94 191 PHE A C 1
ATOM 1425 O O . PHE A 1 191 ? -2.221 -4.161 -7.593 1.00 91.94 191 PHE A O 1
ATOM 1432 N N . ALA A 1 192 ? -0.336 -5.236 -8.187 1.00 88.06 192 ALA A N 1
ATOM 1433 C CA . ALA A 1 192 ? -0.868 -5.758 -9.444 1.00 88.06 192 ALA A CA 1
ATOM 1434 C C . ALA A 1 192 ? -2.026 -6.737 -9.200 1.00 88.06 192 ALA A C 1
ATOM 1436 O O . ALA A 1 192 ? -3.097 -6.613 -9.797 1.00 88.06 192 ALA A O 1
ATOM 1437 N N . HIS A 1 193 ? -1.853 -7.680 -8.270 1.00 89.75 193 HIS A N 1
ATOM 1438 C CA . HIS A 1 193 ? -2.915 -8.622 -7.931 1.00 89.75 193 HIS A CA 1
ATOM 1439 C C . HIS A 1 193 ? -4.071 -7.943 -7.183 1.00 89.75 193 HIS A C 1
ATOM 1441 O O . HIS A 1 193 ? -5.241 -8.235 -7.438 1.00 89.75 193 HIS A O 1
ATOM 1447 N N . PHE A 1 194 ? -3.759 -6.967 -6.324 1.00 92.69 194 PHE A N 1
ATOM 1448 C CA . PHE A 1 194 ? -4.757 -6.146 -5.636 1.00 92.69 194 PHE A CA 1
ATOM 1449 C C . PHE A 1 194 ? -5.739 -5.462 -6.603 1.00 92.69 194 PHE A C 1
ATOM 1451 O O . PHE A 1 194 ? -6.948 -5.548 -6.389 1.00 92.69 194 PHE A O 1
ATOM 1458 N N . GLN A 1 195 ? -5.256 -4.842 -7.689 1.00 89.38 195 GLN A N 1
ATOM 1459 C CA . GLN A 1 195 ? -6.123 -4.166 -8.670 1.00 89.38 195 GLN A CA 1
ATOM 1460 C C . GLN A 1 195 ? -7.152 -5.096 -9.319 1.00 89.38 195 GLN A C 1
ATOM 1462 O O . GLN A 1 195 ? -8.255 -4.660 -9.643 1.00 89.38 195 GLN A O 1
ATOM 1467 N N . ASN A 1 196 ? -6.799 -6.369 -9.494 1.00 85.06 196 ASN A N 1
ATOM 1468 C CA . ASN A 1 196 ? -7.653 -7.353 -10.153 1.00 85.06 196 ASN A CA 1
ATOM 1469 C C . ASN A 1 196 ? -8.674 -7.992 -9.199 1.00 85.06 196 ASN A C 1
ATOM 1471 O O . ASN A 1 196 ? -9.725 -8.458 -9.643 1.00 85.06 196 ASN A O 1
ATOM 1475 N N . LEU A 1 197 ? -8.377 -8.034 -7.897 1.00 84.75 197 LEU A N 1
ATOM 1476 C CA . LEU A 1 197 ? -9.186 -8.760 -6.916 1.00 84.75 197 LEU A CA 1
ATOM 1477 C C . LEU A 1 197 ? -10.106 -7.887 -6.063 1.00 84.75 197 LEU A C 1
ATOM 1479 O O . LEU A 1 197 ? -11.115 -8.390 -5.559 1.00 84.75 197 LEU A O 1
ATOM 1483 N N . VAL A 1 198 ? -9.751 -6.621 -5.847 1.00 83.44 198 VAL A N 1
ATOM 1484 C CA . VAL A 1 198 ? -10.398 -5.797 -4.823 1.00 83.44 198 VAL A CA 1
ATOM 1485 C C . VAL A 1 198 ? -11.521 -4.959 -5.382 1.00 83.44 198 VAL A C 1
ATOM 1487 O O . VAL A 1 198 ? -11.351 -4.224 -6.346 1.00 83.44 198 VAL A O 1
ATOM 1490 N N . HIS A 1 199 ? -12.659 -5.016 -4.697 1.00 84.25 199 HIS A N 1
ATOM 1491 C CA . HIS A 1 199 ? -13.840 -4.225 -5.011 1.00 84.25 199 HIS A CA 1
ATOM 1492 C C . HIS A 1 199 ? -13.855 -2.990 -4.127 1.00 84.25 199 HIS A C 1
ATOM 1494 O O . HIS A 1 199 ? -13.809 -3.119 -2.906 1.00 84.25 199 HIS A O 1
ATOM 1500 N N . LYS A 1 200 ? -13.924 -1.808 -4.738 1.00 88.88 200 LYS A N 1
ATOM 1501 C CA . LYS A 1 200 ? -14.038 -0.537 -4.021 1.00 88.88 200 LYS A CA 1
ATOM 1502 C C . LYS A 1 200 ? -15.486 -0.078 -4.046 1.00 88.88 200 LYS A C 1
ATOM 1504 O O . LYS A 1 200 ? -16.059 0.052 -5.126 1.00 88.88 200 LYS A O 1
ATOM 1509 N N . VAL A 1 201 ? -16.059 0.162 -2.875 1.00 91.12 201 VAL A N 1
ATOM 1510 C CA . VAL A 1 201 ? -17.460 0.559 -2.719 1.00 91.12 201 VAL A CA 1
ATOM 1511 C C . VAL A 1 201 ? -17.538 1.731 -1.751 1.00 91.12 201 VAL A C 1
ATOM 1513 O O . VAL A 1 201 ? -16.854 1.733 -0.732 1.00 91.12 201 VAL A O 1
ATOM 1516 N N . GLY A 1 202 ? -18.350 2.737 -2.068 1.00 92.69 202 GLY A N 1
ATOM 1517 C CA . GLY A 1 202 ? -18.680 3.790 -1.109 1.00 92.69 202 GLY A CA 1
ATOM 1518 C C . GLY A 1 202 ? -19.698 3.276 -0.092 1.00 92.69 202 GLY A C 1
ATOM 1519 O O . GLY A 1 202 ? -20.636 2.576 -0.467 1.00 92.69 202 GLY A O 1
ATOM 1520 N N . ILE A 1 203 ? -19.566 3.639 1.181 1.00 93.38 203 ILE A N 1
ATOM 1521 C CA . ILE A 1 203 ? -20.511 3.257 2.248 1.00 93.38 203 ILE A CA 1
ATOM 1522 C C . ILE A 1 203 ? -21.972 3.625 1.909 1.00 93.38 203 ILE A C 1
ATOM 1524 O O . ILE A 1 203 ? -22.884 2.833 2.142 1.00 93.38 203 ILE A O 1
ATOM 1528 N N . GLY A 1 204 ? -22.202 4.755 1.228 1.00 90.50 204 GLY A N 1
ATOM 1529 C CA . GLY A 1 204 ? -23.528 5.154 0.733 1.00 90.50 204 GLY A CA 1
ATOM 1530 C C . GLY A 1 204 ? -24.110 4.248 -0.365 1.00 90.50 204 GLY A C 1
ATOM 1531 O O . GLY A 1 204 ? -25.279 4.380 -0.717 1.00 90.50 204 GLY A O 1
ATOM 1532 N N . GLN A 1 205 ? -23.319 3.319 -0.908 1.00 91.12 205 GLN A N 1
ATOM 1533 C CA . GLN A 1 205 ? -23.685 2.403 -1.992 1.00 91.12 205 GLN A CA 1
ATOM 1534 C C . GLN A 1 205 ? -23.761 0.935 -1.542 1.00 91.12 205 GLN A C 1
ATOM 1536 O O . GLN A 1 205 ? -23.866 0.050 -2.391 1.00 91.12 205 GLN A O 1
ATOM 1541 N N . LEU A 1 206 ? -23.738 0.643 -0.234 1.00 88.31 206 LEU A N 1
ATOM 1542 C CA . LEU A 1 206 ? -23.788 -0.732 0.295 1.00 88.31 206 LEU A CA 1
ATOM 1543 C C . LEU A 1 206 ? -24.881 -1.586 -0.373 1.00 88.31 206 LEU A C 1
ATOM 1545 O O . LEU A 1 206 ? -24.592 -2.653 -0.915 1.00 88.31 206 LEU A O 1
ATOM 1549 N N . ASN A 1 207 ? -26.107 -1.059 -0.447 1.00 86.31 207 ASN A N 1
ATOM 1550 C CA . ASN A 1 207 ? -27.268 -1.771 -0.990 1.00 86.31 207 ASN A CA 1
ATOM 1551 C C . ASN A 1 207 ? -27.272 -1.911 -2.523 1.00 86.31 207 ASN A C 1
ATOM 1553 O O . ASN A 1 207 ? -27.936 -2.799 -3.053 1.00 86.31 207 ASN A O 1
ATOM 1557 N N . SER A 1 208 ? -26.570 -1.038 -3.249 1.00 80.69 208 SER A N 1
ATOM 1558 C CA . SER A 1 208 ? -26.560 -1.012 -4.720 1.00 80.69 208 SER A CA 1
ATOM 1559 C C . SER A 1 208 ? -25.310 -1.640 -5.334 1.00 80.69 208 SER A C 1
ATOM 1561 O O . SER A 1 208 ? -25.277 -1.885 -6.537 1.00 80.69 208 SER A O 1
ATOM 1563 N N . SER A 1 209 ? -24.296 -1.927 -4.515 1.00 74.12 209 SER A N 1
ATOM 1564 C CA . SER A 1 209 ? -22.972 -2.374 -4.955 1.00 74.12 209 SER A CA 1
ATOM 1565 C C . SER A 1 209 ? -22.941 -3.743 -5.639 1.00 74.12 209 SER A C 1
ATOM 1567 O O . SER A 1 209 ? -21.964 -4.057 -6.315 1.00 74.12 209 SER A O 1
ATOM 1569 N N . GLY A 1 210 ? -23.992 -4.560 -5.496 1.00 72.00 210 GLY A N 1
ATOM 1570 C CA . GLY A 1 210 ? -24.096 -5.855 -6.172 1.00 72.00 210 GLY A CA 1
ATOM 1571 C C . GLY A 1 210 ? -22.966 -6.830 -5.824 1.00 72.00 210 GLY A C 1
ATOM 1572 O O . GLY A 1 210 ? -22.691 -7.733 -6.610 1.00 72.00 210 GLY A O 1
ATOM 1573 N N . ILE A 1 211 ? -22.295 -6.648 -4.678 1.00 77.56 211 ILE A N 1
ATOM 1574 C CA . ILE A 1 211 ? -21.220 -7.542 -4.248 1.00 77.56 211 ILE A CA 1
ATOM 1575 C C . ILE A 1 211 ? -21.823 -8.923 -3.975 1.00 77.56 211 ILE A C 1
ATOM 1577 O O . ILE A 1 211 ? -22.537 -9.128 -2.991 1.00 77.56 211 ILE A O 1
ATOM 1581 N N . ALA A 1 212 ? -21.525 -9.871 -4.861 1.00 70.25 212 ALA A N 1
ATOM 1582 C CA . ALA A 1 212 ? -21.799 -11.278 -4.625 1.00 70.25 212 ALA A CA 1
ATOM 1583 C C . ALA A 1 212 ? -20.937 -11.785 -3.453 1.00 70.25 212 ALA A C 1
ATOM 1585 O O . ALA A 1 212 ? -19.778 -11.390 -3.300 1.00 70.25 212 ALA A O 1
ATOM 1586 N N . ASP A 1 213 ? -21.519 -12.657 -2.630 1.00 80.88 213 ASP A N 1
ATOM 1587 C CA . ASP A 1 213 ? -20.824 -13.440 -1.602 1.00 80.88 213 ASP A CA 1
ATOM 1588 C C . ASP A 1 213 ? -20.130 -12.655 -0.477 1.00 80.88 213 ASP A C 1
ATOM 1590 O O . ASP A 1 213 ? -19.084 -13.077 0.018 1.00 80.88 213 ASP A O 1
ATOM 1594 N N . TRP A 1 214 ? -20.744 -11.571 0.017 1.00 89.00 214 TRP A N 1
ATOM 1595 C CA . TRP A 1 214 ? -20.313 -10.911 1.264 1.00 89.00 214 TRP A CA 1
ATOM 1596 C C . TRP A 1 214 ? -19.890 -11.882 2.380 1.00 89.00 214 TRP A C 1
ATOM 1598 O O . TRP A 1 214 ? -18.819 -11.651 2.948 1.00 89.00 214 TRP A O 1
ATOM 1608 N N . PRO A 1 215 ? -20.619 -12.990 2.660 1.00 91.25 215 PRO A N 1
ATOM 1609 C CA . PRO A 1 215 ? -20.319 -13.825 3.817 1.00 91.25 215 PRO A CA 1
ATOM 1610 C C . PRO A 1 215 ? -18.928 -14.461 3.860 1.00 91.25 215 PRO A C 1
ATOM 1612 O O . PRO A 1 215 ? -18.477 -14.897 4.916 1.00 91.25 215 PRO A O 1
ATOM 1615 N N . GLN A 1 216 ? -18.229 -14.529 2.727 1.00 89.69 216 GLN A N 1
ATOM 1616 C CA . GLN A 1 216 ? -16.911 -15.161 2.636 1.00 89.69 216 GLN A CA 1
ATOM 1617 C C . GLN A 1 216 ? -15.759 -14.157 2.537 1.00 89.69 216 GLN A C 1
ATOM 1619 O O . GLN A 1 216 ? -14.598 -14.564 2.453 1.00 89.69 216 GLN A O 1
ATOM 1624 N N . ARG A 1 217 ? -16.055 -12.853 2.550 1.00 93.25 217 ARG A N 1
ATOM 1625 C CA . ARG A 1 217 ? -15.083 -11.805 2.229 1.00 93.25 217 ARG A CA 1
ATOM 1626 C C . ARG A 1 217 ? -14.651 -11.023 3.459 1.00 93.25 217 ARG A C 1
ATOM 1628 O O . ARG A 1 217 ? -15.446 -10.758 4.360 1.00 93.25 217 ARG A O 1
ATOM 1635 N N . ASP A 1 218 ? -13.380 -10.634 3.457 1.00 96.62 218 ASP A N 1
ATOM 1636 C CA . ASP A 1 218 ? -12.855 -9.636 4.388 1.00 96.62 218 ASP A CA 1
ATOM 1637 C C . ASP A 1 218 ? -13.243 -8.245 3.878 1.00 96.62 218 ASP A C 1
ATOM 1639 O O . ASP A 1 218 ? -13.094 -7.955 2.688 1.00 96.62 218 ASP A O 1
ATOM 1643 N N . VAL A 1 219 ? -13.726 -7.388 4.769 1.00 97.25 219 VAL A N 1
ATOM 1644 C CA . VAL A 1 219 ? -14.108 -6.005 4.485 1.00 97.25 219 VAL A CA 1
ATOM 1645 C C . VAL A 1 219 ? -13.142 -5.082 5.208 1.00 97.25 219 VAL A C 1
ATOM 1647 O O . VAL A 1 219 ? -12.937 -5.211 6.409 1.00 97.25 219 VAL A O 1
ATOM 1650 N N . PHE A 1 220 ? -12.564 -4.141 4.481 1.00 97.88 220 PHE A N 1
ATOM 1651 C CA . PHE A 1 220 ? -11.682 -3.105 4.997 1.00 97.88 220 PHE A CA 1
ATOM 1652 C C . PHE A 1 220 ? -12.437 -1.780 4.928 1.00 97.88 220 PHE A C 1
ATOM 1654 O O . PHE A 1 220 ? -12.692 -1.287 3.831 1.00 97.88 220 PHE A O 1
ATOM 1661 N N . PHE A 1 221 ? -12.848 -1.248 6.079 1.00 97.88 221 PHE A N 1
ATOM 1662 C CA . PHE A 1 221 ? -13.666 -0.042 6.196 1.00 97.88 221 PHE A CA 1
ATOM 1663 C C . PHE A 1 221 ? -12.847 1.123 6.752 1.00 97.88 221 PHE A C 1
ATOM 1665 O O . PHE A 1 221 ? -12.347 1.042 7.872 1.00 97.88 221 PHE A O 1
ATOM 1672 N N . GLY A 1 222 ? -12.719 2.195 5.970 1.00 96.31 222 GLY A N 1
ATOM 1673 C CA . GLY A 1 222 ? -11.903 3.361 6.318 1.00 96.31 222 GLY A CA 1
ATOM 1674 C C . GLY A 1 222 ? -12.293 4.610 5.527 1.00 96.31 222 GLY A C 1
ATOM 1675 O O . GLY A 1 222 ? -13.243 4.593 4.739 1.00 96.31 222 GLY A O 1
ATOM 1676 N N . GLY A 1 223 ? -11.590 5.716 5.769 1.00 93.62 223 GLY A N 1
ATOM 1677 C CA . GLY A 1 223 ? -11.895 7.025 5.184 1.00 93.62 223 GLY A CA 1
ATOM 1678 C C . GLY A 1 223 ? -11.174 7.333 3.868 1.00 93.62 223 GLY A C 1
ATOM 1679 O O . GLY A 1 223 ? -10.037 6.925 3.661 1.00 93.62 223 GLY A O 1
ATOM 1680 N N . ASP A 1 224 ? -11.827 8.103 2.994 1.00 92.56 224 ASP A N 1
ATOM 1681 C CA . ASP A 1 224 ? -11.233 8.808 1.846 1.00 92.56 224 ASP A CA 1
ATOM 1682 C C . ASP A 1 224 ? -11.876 10.209 1.707 1.00 92.56 224 ASP A C 1
ATOM 1684 O O . ASP A 1 224 ? -12.556 10.520 0.725 1.00 92.56 224 ASP A O 1
ATOM 1688 N N . TYR A 1 225 ? -11.726 11.042 2.744 1.00 85.88 225 TYR A N 1
ATOM 1689 C CA . TYR A 1 225 ? -12.394 12.347 2.889 1.00 85.88 225 TYR A CA 1
ATOM 1690 C C . TYR A 1 225 ? -11.518 13.393 3.595 1.00 85.88 225 TYR A C 1
ATOM 1692 O O . TYR A 1 225 ? -10.567 13.043 4.288 1.00 85.88 225 TYR A O 1
ATOM 1700 N N . GLY A 1 226 ? -11.869 14.678 3.475 1.00 77.88 226 GLY A N 1
ATOM 1701 C CA . GLY A 1 226 ? -11.339 15.774 4.291 1.00 77.88 226 GLY A CA 1
ATOM 1702 C C . GLY A 1 226 ? -9.808 15.841 4.333 1.00 77.88 226 GLY A C 1
ATOM 1703 O O . GLY A 1 226 ? -9.136 15.647 3.317 1.00 77.88 226 GLY A O 1
ATOM 1704 N N . SER A 1 227 ? -9.254 16.074 5.529 1.00 63.47 227 SER A N 1
ATOM 1705 C CA . SER A 1 227 ? -7.808 15.987 5.790 1.00 63.47 227 SER A CA 1
ATOM 1706 C C . SER A 1 227 ? -7.264 14.559 5.674 1.00 63.47 227 SER A C 1
ATOM 1708 O O . SER A 1 227 ? -6.067 14.381 5.522 1.00 63.47 227 SER A O 1
ATOM 1710 N N . ALA A 1 228 ? -8.115 13.528 5.665 1.00 59.47 228 ALA A N 1
ATOM 1711 C CA . ALA A 1 228 ? -7.701 12.156 5.360 1.00 59.47 228 ALA A CA 1
ATOM 1712 C C . ALA A 1 228 ? -7.300 11.975 3.879 1.00 59.47 228 ALA A C 1
ATOM 1714 O O . ALA A 1 228 ? -6.725 10.956 3.515 1.00 59.47 228 ALA A O 1
ATOM 1715 N N . LYS A 1 229 ? -7.506 12.976 3.006 1.00 64.38 229 LYS A N 1
ATOM 1716 C CA . LYS A 1 229 ? -6.828 13.015 1.696 1.00 64.38 229 LYS A CA 1
ATOM 1717 C C . LYS A 1 229 ? -5.316 13.205 1.819 1.00 64.38 229 LYS A C 1
ATOM 1719 O O . LYS A 1 229 ? -4.603 12.830 0.891 1.00 64.38 229 LYS A O 1
ATOM 1724 N N . GLU A 1 230 ? -4.842 13.765 2.932 1.00 68.56 230 GLU A N 1
ATOM 1725 C CA . GLU A 1 230 ? -3.417 13.803 3.289 1.00 68.56 230 GLU A CA 1
ATOM 1726 C C . GLU A 1 230 ? -2.924 12.419 3.742 1.00 68.56 230 GLU A C 1
ATOM 1728 O O . GLU A 1 230 ? -1.746 12.116 3.598 1.00 68.56 230 GLU A O 1
ATOM 1733 N N . ASP A 1 231 ? -3.837 11.538 4.169 1.00 73.12 231 ASP A N 1
ATOM 1734 C CA . ASP A 1 231 ? -3.591 10.125 4.502 1.00 73.12 231 ASP A CA 1
ATOM 1735 C C . ASP A 1 231 ? -3.678 9.206 3.263 1.00 73.12 231 ASP A C 1
A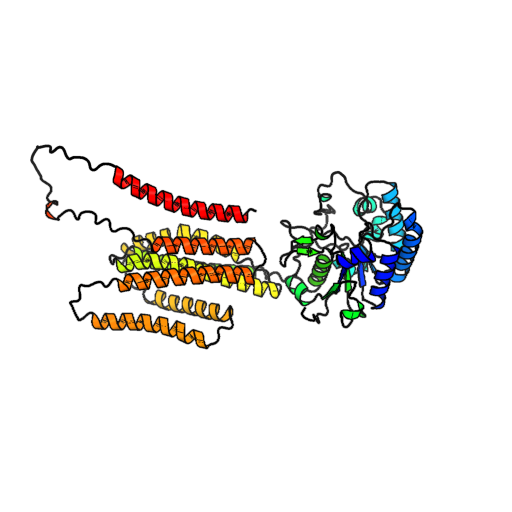TOM 1737 O O . ASP A 1 231 ? -3.997 8.012 3.316 1.00 73.12 231 ASP A O 1
ATOM 1741 N N . ARG A 1 232 ? -3.425 9.790 2.086 1.00 90.56 232 ARG A N 1
ATOM 1742 C CA . ARG A 1 232 ? -3.209 9.041 0.852 1.00 90.56 232 ARG A CA 1
ATOM 1743 C C . ARG A 1 232 ? -1.731 8.743 0.711 1.00 90.56 232 ARG A C 1
ATOM 1745 O O . ARG A 1 232 ? -0.895 9.635 0.617 1.00 90.56 232 ARG A O 1
ATOM 1752 N N . PHE A 1 233 ? -1.431 7.467 0.586 1.00 90.69 233 PHE A N 1
ATOM 1753 C CA . PHE A 1 233 ? -0.075 6.976 0.459 1.00 90.69 233 PHE A CA 1
ATOM 1754 C C . PHE A 1 233 ? 0.288 6.847 -1.012 1.00 90.69 233 PHE A C 1
ATOM 1756 O O . PHE A 1 233 ? -0.479 6.287 -1.802 1.00 90.69 233 PHE A O 1
ATOM 1763 N N . GLY A 1 234 ? 1.466 7.344 -1.390 1.00 90.69 234 GLY A N 1
ATOM 1764 C CA . GLY A 1 234 ? 2.035 7.061 -2.702 1.00 90.69 234 GLY A CA 1
ATOM 1765 C C . GLY A 1 234 ? 2.259 5.558 -2.849 1.00 90.69 234 GLY A C 1
ATOM 1766 O O . GLY A 1 234 ? 2.898 4.948 -1.999 1.00 90.69 234 GLY A O 1
ATOM 1767 N N . THR A 1 235 ? 1.734 4.948 -3.908 1.00 93.19 235 THR A N 1
ATOM 1768 C CA . THR A 1 235 ? 1.981 3.534 -4.233 1.00 93.19 235 THR A CA 1
ATOM 1769 C C . THR A 1 235 ? 2.389 3.405 -5.703 1.00 93.19 235 THR A C 1
ATOM 1771 O O . THR A 1 235 ? 2.141 4.334 -6.485 1.00 93.19 235 THR A O 1
ATOM 1774 N N . PRO A 1 236 ? 2.957 2.263 -6.139 1.00 87.25 236 PRO A N 1
ATOM 1775 C CA . PRO A 1 236 ? 3.308 2.036 -7.544 1.00 87.25 236 PRO A CA 1
ATOM 1776 C C . PRO A 1 236 ? 2.141 2.207 -8.527 1.00 87.25 236 PRO A C 1
ATOM 1778 O O . PRO A 1 236 ? 2.359 2.483 -9.703 1.00 87.25 236 PRO A O 1
ATOM 1781 N N . ILE A 1 237 ? 0.900 2.070 -8.048 1.00 87.88 237 ILE A N 1
ATOM 1782 C CA . ILE A 1 237 ? -0.320 2.200 -8.851 1.00 87.88 237 ILE A CA 1
ATOM 1783 C C . ILE A 1 237 ? -1.057 3.532 -8.639 1.00 87.88 237 ILE A C 1
ATOM 1785 O O . ILE A 1 237 ? -2.225 3.667 -9.007 1.00 87.88 237 ILE A O 1
ATOM 1789 N N . GLY A 1 238 ? -0.376 4.518 -8.050 1.00 89.19 238 GLY A N 1
ATOM 1790 C CA . GLY A 1 238 ? -0.918 5.834 -7.719 1.00 89.19 238 GLY A CA 1
ATOM 1791 C C . GLY A 1 238 ? -1.256 5.993 -6.233 1.00 89.19 238 GLY A C 1
ATOM 1792 O O . GLY A 1 238 ? -1.079 5.064 -5.446 1.00 89.19 238 GLY A O 1
ATOM 1793 N N . PRO A 1 239 ? -1.715 7.181 -5.815 1.00 92.12 239 PRO A N 1
ATOM 1794 C CA . PRO A 1 239 ? -2.071 7.428 -4.426 1.00 92.12 239 PRO A CA 1
ATOM 1795 C C . PRO A 1 239 ? -3.297 6.600 -4.013 1.00 92.12 239 PRO A C 1
ATOM 1797 O O . PRO A 1 239 ? -4.317 6.607 -4.708 1.00 92.12 239 PRO A O 1
ATOM 1800 N N . LEU A 1 240 ? -3.211 5.907 -2.878 1.00 94.00 240 LEU A N 1
ATOM 1801 C CA . LEU A 1 240 ? -4.294 5.099 -2.309 1.00 94.00 240 LEU A CA 1
ATOM 1802 C C . LEU A 1 240 ? -4.589 5.520 -0.863 1.00 94.00 240 LEU A C 1
ATOM 1804 O O . LEU A 1 240 ? -3.649 5.856 -0.147 1.00 94.00 240 LEU A O 1
ATOM 1808 N N . PRO A 1 241 ? -5.856 5.474 -0.406 1.00 94.56 241 PRO A N 1
ATOM 1809 C CA . PRO A 1 241 ? -6.163 5.669 1.011 1.00 94.56 241 PRO A CA 1
ATOM 1810 C C . PRO A 1 241 ? -5.545 4.537 1.848 1.00 94.56 241 PRO A C 1
ATOM 1812 O O . PRO A 1 241 ? -5.478 3.400 1.364 1.00 94.56 241 PRO A O 1
ATOM 1815 N N . GLY A 1 242 ? -5.128 4.823 3.087 1.00 94.00 242 GLY A N 1
ATOM 1816 C CA . GLY A 1 242 ? -4.457 3.859 3.979 1.00 94.00 242 GLY A CA 1
ATOM 1817 C C . GLY A 1 242 ? -5.167 2.504 4.070 1.00 94.00 242 GLY A C 1
ATOM 1818 O O . GLY A 1 242 ? -4.564 1.453 3.838 1.00 94.00 242 GLY A O 1
ATOM 1819 N N . ILE A 1 243 ? -6.493 2.517 4.219 1.00 95.69 243 ILE A N 1
ATOM 1820 C CA . ILE A 1 243 ? -7.305 1.296 4.262 1.00 95.69 243 ILE A CA 1
ATOM 1821 C C . ILE A 1 243 ? -7.216 0.424 2.997 1.00 95.69 243 ILE A C 1
ATOM 1823 O O . ILE A 1 243 ? -7.232 -0.809 3.064 1.00 95.69 243 ILE A O 1
ATOM 1827 N N . ALA A 1 244 ? -7.068 1.039 1.820 1.00 96.50 244 ALA A N 1
ATOM 1828 C CA . ALA A 1 244 ? -6.864 0.302 0.577 1.00 96.50 244 ALA A CA 1
ATOM 1829 C C . ALA A 1 244 ? -5.465 -0.327 0.524 1.00 96.50 244 ALA A C 1
ATOM 1831 O O . ALA A 1 244 ? -5.310 -1.415 -0.030 1.00 96.50 244 ALA A O 1
ATOM 1832 N N . VAL A 1 245 ? -4.463 0.322 1.122 1.00 96.50 245 VAL A N 1
ATOM 1833 C CA . VAL A 1 245 ? -3.107 -0.224 1.251 1.00 96.50 245 VAL A CA 1
ATOM 1834 C C . VAL A 1 245 ? -3.093 -1.420 2.209 1.00 96.50 245 VAL A C 1
ATOM 1836 O O . VAL A 1 245 ? -2.501 -2.448 1.882 1.00 96.50 245 VAL A O 1
ATOM 1839 N N . HIS A 1 246 ? -3.828 -1.369 3.326 1.00 96.88 246 HIS A N 1
ATOM 1840 C CA . HIS A 1 246 ? -4.009 -2.531 4.207 1.00 96.88 246 HIS A CA 1
ATOM 1841 C C . HIS A 1 246 ? -4.675 -3.713 3.490 1.00 96.88 246 HIS A C 1
ATOM 1843 O O . HIS A 1 246 ? -4.221 -4.854 3.619 1.00 96.88 246 HIS A O 1
ATOM 1849 N N . ALA A 1 247 ? -5.695 -3.454 2.669 1.00 97.12 247 ALA A N 1
ATOM 1850 C CA . ALA A 1 247 ? -6.304 -4.487 1.836 1.00 97.12 247 ALA A CA 1
ATOM 1851 C C . ALA A 1 247 ? -5.326 -5.041 0.779 1.00 97.12 247 ALA A C 1
ATOM 1853 O O . ALA A 1 247 ? -5.300 -6.250 0.543 1.00 97.12 247 ALA A O 1
ATOM 1854 N N . ALA A 1 248 ? -4.482 -4.197 0.174 1.00 96.69 248 ALA A N 1
ATOM 1855 C CA . ALA A 1 248 ? -3.434 -4.633 -0.753 1.00 96.69 248 ALA A CA 1
ATOM 1856 C C . ALA A 1 248 ? -2.394 -5.527 -0.067 1.00 96.69 248 ALA A C 1
ATOM 1858 O O . ALA A 1 248 ? -2.043 -6.589 -0.589 1.00 96.69 248 ALA A O 1
ATOM 1859 N N . ARG A 1 249 ? -1.968 -5.168 1.147 1.00 96.81 249 ARG A N 1
ATOM 1860 C CA . ARG A 1 249 ? -1.101 -6.008 1.981 1.00 96.81 249 ARG A CA 1
ATOM 1861 C C . ARG A 1 249 ? -1.770 -7.347 2.293 1.00 96.81 249 ARG A C 1
ATOM 1863 O O . ARG A 1 249 ? -1.151 -8.390 2.111 1.00 96.81 249 ARG A O 1
ATOM 1870 N N . ARG A 1 250 ? -3.062 -7.355 2.646 1.00 96.62 250 ARG A N 1
ATOM 1871 C CA . ARG A 1 250 ? -3.831 -8.594 2.870 1.00 96.62 250 ARG A CA 1
ATOM 1872 C C . ARG A 1 250 ? -3.850 -9.494 1.637 1.00 96.62 250 ARG A C 1
ATOM 1874 O O . ARG A 1 250 ? -3.689 -10.699 1.799 1.00 96.62 250 ARG A O 1
ATOM 1881 N N . VAL A 1 251 ? -4.023 -8.940 0.437 1.00 95.81 251 VAL A N 1
ATOM 1882 C CA . VAL A 1 251 ? -3.943 -9.709 -0.821 1.00 95.81 251 VAL A CA 1
ATOM 1883 C C . VAL A 1 251 ? -2.537 -10.279 -1.022 1.00 95.81 251 VAL A C 1
ATOM 1885 O O . VAL A 1 251 ? -2.389 -11.442 -1.384 1.00 95.81 251 VAL A O 1
ATOM 1888 N N . SER A 1 252 ? -1.507 -9.489 -0.725 1.00 95.50 252 SER A N 1
ATOM 1889 C CA . SER A 1 252 ? -0.096 -9.877 -0.876 1.00 95.50 252 SER A CA 1
ATOM 1890 C C . SER A 1 252 ? 0.310 -11.029 0.042 1.00 95.50 252 SER A C 1
ATOM 1892 O O . SER A 1 252 ? 1.166 -11.827 -0.314 1.00 95.50 252 SER A O 1
ATOM 1894 N N . LEU A 1 253 ? -0.340 -11.159 1.201 1.00 94.75 253 LEU A N 1
ATOM 1895 C CA . LEU A 1 253 ? -0.143 -12.286 2.112 1.00 94.75 253 LEU A CA 1
ATOM 1896 C C . LEU A 1 253 ? -0.601 -13.637 1.531 1.00 94.75 253 LEU A C 1
ATOM 1898 O O . LEU A 1 253 ? -0.086 -14.669 1.961 1.00 94.75 253 LEU A O 1
ATOM 1902 N N . ASP A 1 254 ? -1.557 -13.638 0.596 1.00 94.94 254 ASP A N 1
ATOM 1903 C CA . ASP A 1 254 ? -2.028 -14.848 -0.101 1.00 94.94 254 ASP A CA 1
ATOM 1904 C C . ASP A 1 254 ? -1.366 -14.999 -1.482 1.00 94.94 254 ASP A C 1
ATOM 1906 O O . ASP A 1 254 ? -1.221 -16.107 -1.998 1.00 94.94 254 ASP A O 1
ATOM 1910 N N . HIS A 1 255 ? -0.936 -13.878 -2.063 1.00 93.56 255 HIS A N 1
ATOM 1911 C CA . HIS A 1 255 ? -0.321 -13.782 -3.383 1.00 93.56 255 HIS A CA 1
ATOM 1912 C C . HIS A 1 255 ? 0.987 -12.983 -3.303 1.00 93.56 255 HIS A C 1
ATOM 1914 O O . HIS A 1 255 ? 1.040 -11.848 -3.794 1.00 93.56 255 HIS A O 1
ATOM 1920 N N . PRO A 1 256 ? 2.038 -13.536 -2.669 1.00 93.25 256 PRO A N 1
ATOM 1921 C CA . PRO A 1 256 ? 3.307 -12.835 -2.529 1.00 93.25 256 PRO A CA 1
ATOM 1922 C C . PRO A 1 256 ? 3.899 -12.517 -3.904 1.00 93.25 256 PRO A C 1
ATOM 1924 O O . PRO A 1 256 ? 3.697 -13.262 -4.867 1.00 93.25 256 PRO A O 1
ATOM 1927 N N . VAL A 1 257 ? 4.627 -11.403 -3.997 1.00 90.12 257 VAL A N 1
ATOM 1928 C CA . VAL A 1 257 ? 5.441 -11.106 -5.181 1.00 90.12 257 VAL A CA 1
ATOM 1929 C C . VAL A 1 257 ? 6.509 -12.195 -5.264 1.00 90.12 257 VAL A C 1
ATOM 1931 O O . VAL A 1 257 ? 7.286 -12.385 -4.332 1.00 90.12 257 VAL A O 1
ATOM 1934 N N . ALA A 1 258 ? 6.500 -12.961 -6.351 1.00 85.38 258 ALA A N 1
ATOM 1935 C CA . ALA A 1 258 ? 7.493 -13.985 -6.594 1.00 85.38 258 ALA A CA 1
ATOM 1936 C C . ALA A 1 258 ? 8.806 -13.300 -6.975 1.00 85.38 258 ALA A C 1
ATOM 1938 O O . ALA A 1 258 ? 8.966 -12.779 -8.081 1.00 85.38 258 ALA A O 1
ATOM 1939 N N . GLU A 1 259 ? 9.767 -13.321 -6.060 1.00 80.69 259 GLU A N 1
ATOM 1940 C CA . GLU A 1 259 ? 11.136 -13.001 -6.423 1.00 80.69 259 GLU A CA 1
ATOM 1941 C C . GLU A 1 259 ? 11.642 -14.059 -7.403 1.00 80.69 259 GLU A C 1
ATOM 1943 O O . GLU A 1 259 ? 11.483 -15.270 -7.199 1.00 80.69 259 GLU A O 1
ATOM 1948 N N . LEU A 1 260 ? 12.236 -13.605 -8.507 1.00 78.50 260 LEU A N 1
ATOM 1949 C CA . LEU A 1 260 ? 12.948 -14.511 -9.393 1.00 78.50 260 LEU A CA 1
ATOM 1950 C C . LEU A 1 260 ? 14.024 -15.216 -8.578 1.00 78.50 260 LEU A C 1
ATOM 1952 O O . LEU A 1 260 ? 14.769 -14.570 -7.841 1.00 78.50 260 LEU A O 1
ATOM 1956 N N . GLN A 1 261 ? 14.141 -16.537 -8.753 1.00 86.62 261 GLN A N 1
ATOM 1957 C CA . GLN A 1 261 ? 15.275 -17.258 -8.185 1.00 86.62 261 GLN A CA 1
ATOM 1958 C C . GLN A 1 261 ? 16.560 -16.513 -8.562 1.00 86.62 261 GLN A C 1
ATOM 1960 O O . GLN A 1 261 ? 16.703 -16.172 -9.739 1.00 86.62 261 GLN A O 1
ATOM 1965 N N . PRO A 1 262 ? 17.503 -16.290 -7.629 1.00 86.44 262 PRO A N 1
ATOM 1966 C CA . PRO A 1 262 ? 18.670 -15.449 -7.891 1.00 86.44 262 PRO A CA 1
ATOM 1967 C C . PRO A 1 262 ? 19.421 -15.833 -9.172 1.00 86.44 262 PRO A C 1
ATOM 1969 O O . PRO A 1 262 ? 19.859 -14.970 -9.924 1.00 86.44 262 PRO A O 1
ATOM 1972 N N . VAL A 1 263 ? 19.490 -17.134 -9.478 1.00 86.75 263 VAL A N 1
ATOM 1973 C CA . VAL A 1 263 ? 20.089 -17.660 -10.716 1.00 86.75 263 VAL A CA 1
ATOM 1974 C C . VAL A 1 263 ? 19.295 -17.263 -11.964 1.00 86.75 263 VAL A C 1
ATOM 1976 O O . VAL A 1 263 ? 19.892 -16.894 -12.970 1.00 86.75 263 VAL A O 1
ATOM 1979 N N . ALA A 1 264 ? 17.964 -17.331 -11.920 1.00 85.31 264 ALA A N 1
ATOM 1980 C CA . ALA A 1 264 ? 17.102 -16.937 -13.030 1.00 85.31 264 ALA A CA 1
ATOM 1981 C C . ALA A 1 264 ? 17.117 -15.417 -13.244 1.00 85.31 264 ALA A C 1
ATOM 1983 O O . ALA A 1 264 ? 17.211 -14.977 -14.387 1.00 85.31 264 ALA A O 1
ATOM 1984 N N . GLY A 1 265 ? 17.089 -14.631 -12.161 1.00 85.19 265 GLY A N 1
ATOM 1985 C CA . GLY A 1 265 ? 17.258 -13.177 -12.214 1.00 85.19 265 GLY A CA 1
ATOM 1986 C C . GLY A 1 265 ? 18.605 -12.798 -12.828 1.00 85.19 265 GLY A C 1
ATOM 1987 O O . GLY A 1 265 ? 18.651 -12.087 -13.824 1.00 85.19 265 GLY A O 1
ATOM 1988 N N . PHE A 1 266 ? 19.694 -13.396 -12.340 1.00 84.56 266 PHE A N 1
ATOM 1989 C CA . PHE A 1 266 ? 21.031 -13.200 -12.900 1.00 84.56 266 PHE A CA 1
ATOM 1990 C C . PHE A 1 266 ? 21.133 -13.615 -14.376 1.00 84.56 266 PHE A C 1
ATOM 1992 O O . PHE A 1 266 ? 21.739 -12.911 -15.182 1.00 84.56 266 PHE A O 1
ATOM 1999 N N . ALA A 1 267 ? 20.526 -14.741 -14.762 1.00 86.00 267 ALA A N 1
ATOM 2000 C CA . ALA A 1 267 ? 20.492 -15.179 -16.156 1.00 86.00 267 ALA A CA 1
ATOM 2001 C C . ALA A 1 267 ? 19.699 -14.208 -17.045 1.00 86.00 267 ALA A C 1
ATOM 2003 O O . ALA A 1 267 ? 20.128 -13.919 -18.165 1.00 86.00 267 ALA A O 1
ATOM 2004 N N . ALA A 1 268 ? 18.576 -13.680 -16.549 1.00 85.75 268 ALA A N 1
ATOM 2005 C CA . ALA A 1 268 ? 17.805 -12.651 -17.234 1.00 85.75 268 ALA A CA 1
ATOM 2006 C C . ALA A 1 268 ? 18.634 -11.370 -17.396 1.00 85.75 268 ALA A C 1
ATOM 2008 O O . ALA A 1 268 ? 18.719 -10.850 -18.505 1.00 85.75 268 ALA A O 1
ATOM 2009 N N . ASP A 1 269 ? 19.328 -10.925 -16.349 1.00 85.81 269 ASP A N 1
ATOM 2010 C CA . ASP A 1 269 ? 20.191 -9.743 -16.390 1.00 85.81 269 ASP A CA 1
ATOM 2011 C C . ASP A 1 269 ? 21.347 -9.910 -17.383 1.00 85.81 269 ASP A C 1
ATOM 2013 O O . ASP A 1 269 ? 21.593 -9.012 -18.192 1.00 85.81 269 ASP A O 1
ATOM 2017 N N . ILE A 1 270 ? 22.015 -11.073 -17.400 1.00 86.75 270 ILE A N 1
ATOM 2018 C CA . ILE A 1 270 ? 23.041 -11.400 -18.405 1.00 86.75 270 ILE A CA 1
ATOM 2019 C C . ILE A 1 270 ? 22.449 -11.348 -19.808 1.00 86.75 270 ILE A C 1
ATOM 2021 O O . ILE A 1 270 ? 23.063 -10.779 -20.709 1.00 86.75 270 ILE A O 1
ATOM 2025 N N . MET A 1 271 ? 21.280 -11.950 -20.019 1.00 87.06 271 MET A N 1
ATOM 2026 C CA . MET A 1 271 ? 20.639 -11.981 -21.329 1.00 87.06 271 MET A CA 1
ATOM 2027 C C . MET A 1 271 ? 20.275 -10.566 -21.796 1.00 87.06 271 MET A C 1
ATOM 2029 O O . MET A 1 271 ? 20.565 -10.210 -22.938 1.00 87.06 271 MET A O 1
ATOM 2033 N N . ILE A 1 272 ? 19.701 -9.739 -20.918 1.00 86.94 272 ILE A N 1
ATOM 2034 C CA . ILE A 1 272 ? 19.384 -8.333 -21.193 1.00 86.94 272 ILE A CA 1
ATOM 2035 C C . ILE A 1 272 ? 20.670 -7.580 -21.549 1.00 86.94 272 ILE A C 1
ATOM 2037 O O . ILE A 1 272 ? 20.762 -6.990 -22.628 1.00 86.94 272 ILE A O 1
ATOM 2041 N N . ALA A 1 273 ? 21.694 -7.659 -20.695 1.00 88.19 273 ALA A N 1
ATOM 2042 C CA . ALA A 1 273 ? 22.991 -7.024 -20.912 1.00 88.19 273 ALA A CA 1
ATOM 2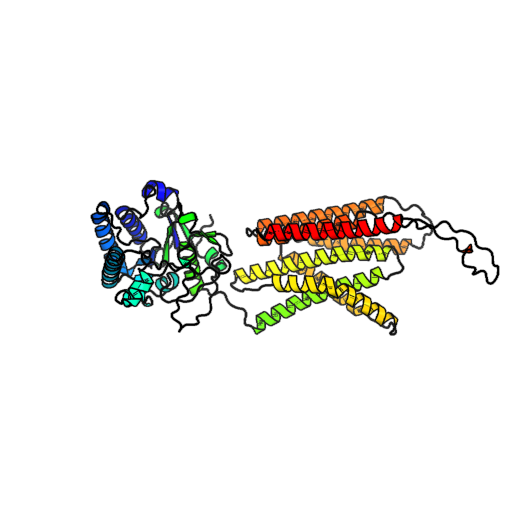043 C C . ALA A 1 273 ? 23.644 -7.468 -22.229 1.00 88.19 273 ALA A C 1
ATOM 2045 O O . ALA A 1 273 ? 24.169 -6.638 -22.971 1.00 88.19 273 ALA A O 1
ATOM 2046 N N . PHE A 1 274 ? 23.567 -8.758 -22.560 1.00 88.44 274 PHE A N 1
ATOM 2047 C CA . PHE A 1 274 ? 24.080 -9.311 -23.808 1.00 88.44 274 PHE A CA 1
ATOM 2048 C C . PHE A 1 274 ? 23.365 -8.718 -25.025 1.00 88.44 274 PHE A C 1
ATOM 2050 O O . PHE A 1 274 ? 24.028 -8.294 -25.969 1.00 88.44 274 PHE A O 1
ATOM 2057 N N . VAL A 1 275 ? 22.032 -8.620 -24.998 1.00 88.50 275 VAL A N 1
ATOM 2058 C CA . VAL A 1 275 ? 21.248 -8.018 -26.091 1.00 88.50 275 VAL A CA 1
ATOM 2059 C C . VAL A 1 275 ? 21.602 -6.537 -26.274 1.00 88.50 275 VAL A C 1
ATOM 2061 O O . VAL A 1 275 ? 21.828 -6.101 -27.408 1.00 88.50 275 VAL A O 1
ATOM 2064 N N . PHE A 1 276 ? 21.718 -5.771 -25.182 1.00 89.00 276 PHE A N 1
ATOM 2065 C CA . PHE A 1 276 ? 22.164 -4.372 -25.233 1.00 89.00 276 PHE A CA 1
ATOM 2066 C C . PHE A 1 276 ? 23.579 -4.253 -25.812 1.00 89.00 276 PHE A C 1
ATOM 2068 O O . PHE A 1 276 ? 23.796 -3.500 -26.763 1.00 89.00 276 PHE A O 1
ATOM 2075 N N . SER A 1 277 ? 24.533 -5.019 -25.276 1.00 88.50 277 SER A N 1
ATOM 2076 C CA . SER A 1 277 ? 25.940 -4.999 -25.689 1.00 88.50 277 SER A CA 1
ATOM 2077 C C . SER A 1 277 ? 26.108 -5.366 -27.164 1.00 88.50 277 SER A C 1
ATOM 2079 O O . SER A 1 277 ? 26.814 -4.680 -27.906 1.00 88.50 277 SER A O 1
ATOM 2081 N N . LEU A 1 278 ? 25.390 -6.394 -27.621 1.00 89.62 278 LEU A N 1
ATOM 2082 C CA . LEU A 1 278 ? 25.390 -6.826 -29.013 1.00 89.62 278 LEU A CA 1
ATOM 2083 C C . LEU A 1 278 ? 24.896 -5.713 -29.942 1.00 89.62 278 LEU A C 1
ATOM 2085 O O . LEU A 1 278 ? 25.546 -5.412 -30.944 1.00 89.62 278 LEU A O 1
ATOM 2089 N N . GLY A 1 279 ? 23.786 -5.060 -29.587 1.00 88.50 279 GLY A N 1
ATOM 2090 C CA . GLY A 1 279 ? 23.273 -3.910 -30.325 1.00 88.50 279 GLY A CA 1
ATOM 2091 C C . GLY A 1 279 ? 24.289 -2.767 -30.391 1.00 88.50 279 GLY A C 1
ATOM 2092 O O . GLY A 1 279 ? 24.634 -2.303 -31.478 1.00 88.50 279 GLY A O 1
ATOM 2093 N N . ILE A 1 280 ? 24.836 -2.366 -29.242 1.00 90.19 280 ILE A N 1
ATOM 2094 C CA . ILE A 1 280 ? 25.857 -1.313 -29.122 1.00 90.19 280 ILE A CA 1
ATOM 2095 C C . ILE A 1 280 ? 27.070 -1.617 -30.019 1.00 90.19 280 ILE A C 1
ATOM 2097 O O . ILE A 1 280 ? 27.490 -0.768 -30.808 1.00 90.19 280 ILE A O 1
ATOM 2101 N N . ALA A 1 281 ? 27.606 -2.839 -29.966 1.00 87.62 281 ALA A N 1
ATOM 2102 C CA . ALA A 1 281 ? 28.764 -3.246 -30.760 1.00 87.62 281 ALA A CA 1
ATOM 2103 C C . ALA A 1 281 ? 28.496 -3.186 -32.276 1.00 87.62 281 ALA A C 1
ATOM 2105 O O . ALA A 1 281 ? 29.350 -2.731 -33.048 1.00 87.62 281 ALA A O 1
ATOM 2106 N N . VAL A 1 282 ? 27.308 -3.607 -32.723 1.00 88.06 282 VAL A N 1
ATOM 2107 C CA . VAL A 1 282 ? 26.909 -3.560 -34.142 1.00 88.06 282 VAL A CA 1
ATOM 2108 C C . VAL A 1 282 ? 26.843 -2.125 -34.648 1.00 88.06 282 VAL A C 1
ATOM 2110 O O . VAL A 1 282 ? 27.415 -1.813 -35.699 1.00 88.06 282 VAL A O 1
ATOM 2113 N N . PHE A 1 283 ? 26.186 -1.240 -33.898 1.00 91.44 283 PHE A N 1
ATOM 2114 C CA . PHE A 1 283 ? 26.046 0.158 -34.294 1.00 91.44 283 PHE A CA 1
ATOM 2115 C C . PHE A 1 283 ? 27.397 0.872 -34.325 1.00 91.44 283 PHE A C 1
ATOM 2117 O O . PHE A 1 283 ? 27.704 1.532 -35.319 1.00 91.44 283 PHE A O 1
ATOM 2124 N N . TRP A 1 284 ? 28.245 0.693 -33.309 1.00 90.81 284 TRP A N 1
ATOM 2125 C CA . TRP A 1 284 ? 29.538 1.380 -33.264 1.00 90.81 284 TRP A CA 1
ATOM 2126 C C . TRP A 1 284 ? 30.562 0.840 -34.255 1.00 90.81 284 TRP A C 1
ATOM 2128 O O . TRP A 1 284 ? 31.301 1.629 -34.843 1.00 90.81 284 TRP A O 1
ATOM 2138 N N . SER A 1 285 ? 30.591 -0.471 -34.506 1.00 88.75 285 SER A N 1
ATOM 2139 C CA . SER A 1 285 ? 31.467 -1.028 -35.545 1.00 88.75 285 SER A CA 1
ATOM 2140 C C . SER A 1 285 ? 31.068 -0.538 -36.941 1.00 88.75 285 SER A C 1
ATOM 2142 O O . SER A 1 285 ? 31.933 -0.155 -37.734 1.00 88.75 285 SER A O 1
ATOM 2144 N N . SER A 1 286 ? 29.764 -0.470 -37.224 1.00 89.69 286 SER A N 1
ATOM 2145 C CA . SER A 1 286 ? 29.240 0.068 -38.485 1.00 89.69 286 SER A CA 1
ATOM 2146 C C . SER A 1 286 ? 29.536 1.562 -38.612 1.00 89.69 286 SER A C 1
ATOM 2148 O O . SER A 1 286 ? 30.066 2.006 -39.629 1.00 89.69 286 SER A O 1
ATOM 2150 N N . TYR A 1 287 ? 29.278 2.329 -37.549 1.00 91.62 287 TYR A N 1
ATOM 2151 C CA . TYR A 1 287 ? 29.600 3.752 -37.467 1.00 91.62 287 TYR A CA 1
ATOM 2152 C C . TYR A 1 287 ? 31.079 4.022 -37.757 1.00 91.62 287 TYR A C 1
ATOM 2154 O O . TYR A 1 287 ? 31.391 4.854 -38.606 1.00 91.62 287 TYR A O 1
ATOM 2162 N N . ALA A 1 288 ? 31.989 3.311 -37.087 1.00 90.50 288 ALA A N 1
ATOM 2163 C CA . ALA A 1 288 ? 33.421 3.530 -37.240 1.00 90.50 288 ALA A CA 1
ATOM 2164 C C . ALA A 1 288 ? 33.896 3.186 -38.664 1.00 90.50 288 ALA A C 1
ATOM 2166 O O . ALA A 1 288 ? 34.630 3.971 -39.265 1.00 90.50 288 ALA A O 1
ATOM 2167 N N . THR A 1 289 ? 33.383 2.092 -39.244 1.00 89.38 289 THR A N 1
ATOM 2168 C CA . THR A 1 289 ? 33.644 1.716 -40.647 1.00 89.38 289 THR A CA 1
ATOM 2169 C C . THR A 1 289 ? 33.231 2.838 -41.608 1.00 89.38 289 THR A C 1
ATOM 2171 O O . THR A 1 289 ? 34.030 3.300 -42.421 1.00 89.38 289 THR A O 1
ATOM 2174 N N . PHE A 1 290 ? 32.001 3.343 -41.479 1.00 89.94 290 PHE A N 1
ATOM 2175 C CA . PHE A 1 290 ? 31.489 4.412 -42.341 1.00 89.94 290 PHE A CA 1
ATOM 2176 C C . PHE A 1 290 ? 32.182 5.757 -42.114 1.00 89.94 290 PHE A C 1
ATOM 2178 O O . PHE A 1 290 ? 32.320 6.555 -43.041 1.00 89.94 290 PHE A O 1
ATOM 2185 N N . ARG A 1 291 ? 32.633 6.024 -40.886 1.00 90.94 291 ARG A N 1
ATOM 2186 C CA . ARG A 1 291 ? 33.288 7.284 -40.535 1.00 90.94 291 ARG A CA 1
ATOM 2187 C C . ARG A 1 291 ? 34.695 7.400 -41.120 1.00 90.94 291 ARG A C 1
ATOM 2189 O O . ARG A 1 291 ? 35.082 8.507 -41.493 1.00 90.94 291 ARG A O 1
ATOM 2196 N N . ILE A 1 292 ? 35.433 6.291 -41.177 1.00 90.56 292 ILE A N 1
ATOM 2197 C CA . ILE A 1 292 ? 36.807 6.232 -41.704 1.00 90.56 292 ILE A CA 1
ATOM 2198 C C . ILE A 1 292 ? 36.812 6.098 -43.236 1.00 90.56 292 ILE A C 1
ATOM 2200 O O . ILE A 1 292 ? 37.794 6.455 -43.883 1.00 90.56 292 ILE A O 1
ATOM 2204 N N . SER A 1 293 ? 35.698 5.666 -43.835 1.00 90.94 293 SER A N 1
ATOM 2205 C CA . SER A 1 293 ? 35.587 5.506 -45.283 1.00 90.94 293 SER A CA 1
ATOM 2206 C C . SER A 1 293 ? 35.959 6.773 -46.076 1.00 90.94 293 SER A C 1
ATOM 2208 O O . SER A 1 293 ? 35.525 7.886 -45.740 1.00 90.94 293 SER A O 1
ATOM 2210 N N . PRO A 1 294 ? 36.705 6.633 -47.192 1.00 89.75 294 PRO A N 1
ATOM 2211 C CA . PRO A 1 294 ? 37.031 7.757 -48.065 1.00 89.75 294 PRO A CA 1
ATOM 2212 C C . PRO A 1 294 ? 35.782 8.360 -48.732 1.00 89.75 294 PRO A C 1
ATOM 2214 O O . PRO A 1 294 ? 35.770 9.552 -49.063 1.00 89.75 294 PRO A O 1
ATOM 2217 N N . SER A 1 295 ? 34.706 7.582 -48.890 1.00 94.31 295 SER A N 1
ATOM 2218 C CA . SER A 1 295 ? 33.477 8.016 -49.554 1.00 94.31 295 SER A CA 1
ATOM 2219 C C . SER A 1 295 ? 32.732 9.082 -48.730 1.00 94.31 295 SER A C 1
ATOM 2221 O O . SER A 1 295 ? 32.401 8.850 -47.564 1.00 94.31 295 SER A O 1
ATOM 2223 N N . PRO A 1 296 ? 32.416 10.264 -49.299 1.00 87.94 296 PRO A N 1
ATOM 2224 C CA . PRO A 1 296 ? 31.646 11.288 -48.590 1.00 87.94 296 PRO A CA 1
ATOM 2225 C C . PRO A 1 296 ? 30.217 10.826 -48.262 1.00 87.94 296 PRO A C 1
ATOM 2227 O O . PRO A 1 296 ? 29.668 11.236 -47.242 1.00 87.94 296 PRO A O 1
ATOM 2230 N N . ALA A 1 297 ? 29.632 9.944 -49.082 1.00 86.38 297 ALA A N 1
ATOM 2231 C CA . ALA A 1 297 ? 28.303 9.384 -48.838 1.00 86.38 297 ALA A CA 1
ATOM 2232 C C . ALA A 1 297 ? 28.290 8.452 -47.615 1.00 86.38 297 ALA A C 1
ATOM 2234 O O . ALA A 1 297 ? 27.384 8.522 -46.788 1.00 86.38 297 ALA A O 1
ATOM 2235 N N . GLU A 1 298 ? 29.323 7.623 -47.453 1.00 87.62 298 GLU A N 1
ATOM 2236 C CA . GLU A 1 298 ? 29.455 6.743 -46.284 1.00 87.62 298 GLU A CA 1
ATOM 2237 C C . GLU A 1 298 ? 29.682 7.557 -45.007 1.00 87.62 298 GLU A C 1
ATOM 2239 O O . GLU A 1 298 ? 29.057 7.296 -43.982 1.00 87.62 298 GLU A O 1
ATOM 2244 N N . ARG A 1 299 ? 30.455 8.646 -45.084 1.00 87.69 299 ARG A N 1
ATOM 2245 C CA . ARG A 1 299 ? 30.626 9.562 -43.947 1.00 87.69 299 ARG A CA 1
ATOM 2246 C C . ARG A 1 299 ? 29.324 10.230 -43.499 1.00 87.69 299 ARG A C 1
ATOM 2248 O O . ARG A 1 299 ? 29.170 10.469 -42.304 1.00 87.69 299 ARG A O 1
ATOM 2255 N N . GLN A 1 300 ? 28.392 10.511 -44.413 1.00 83.81 300 GLN A N 1
ATOM 2256 C CA . GLN A 1 300 ? 27.042 10.975 -44.060 1.00 83.81 300 GLN A CA 1
ATOM 2257 C C . GLN A 1 300 ? 26.204 9.854 -43.431 1.00 83.81 300 GLN A C 1
ATOM 2259 O O . GLN A 1 300 ? 25.497 10.090 -42.451 1.00 83.81 300 GLN A O 1
ATOM 2264 N N . LEU A 1 301 ? 26.328 8.623 -43.939 1.00 84.81 301 LEU A N 1
ATOM 2265 C CA . LEU A 1 301 ? 25.657 7.456 -43.365 1.00 84.81 301 LEU A CA 1
ATOM 2266 C C . LEU A 1 301 ? 26.103 7.191 -41.918 1.00 84.81 301 LEU A C 1
ATOM 2268 O O . LEU A 1 301 ? 25.285 6.775 -41.103 1.00 84.81 301 LEU A O 1
ATOM 2272 N N . ALA A 1 302 ? 27.351 7.510 -41.558 1.00 86.62 302 ALA A N 1
ATOM 2273 C CA . ALA A 1 302 ? 27.819 7.432 -40.173 1.00 86.62 302 ALA A CA 1
ATOM 2274 C C . ALA A 1 302 ? 26.966 8.292 -39.217 1.00 86.62 302 ALA A C 1
ATOM 2276 O O . ALA A 1 302 ? 26.611 7.838 -38.133 1.00 86.62 302 ALA A O 1
ATOM 2277 N N . SER A 1 303 ? 26.563 9.503 -39.614 1.00 84.06 303 SER A N 1
ATOM 2278 C CA . SER A 1 303 ? 25.661 10.331 -38.799 1.00 84.06 303 SER A CA 1
ATOM 2279 C C . SER A 1 303 ? 24.279 9.689 -38.655 1.00 84.06 303 SER A C 1
ATOM 2281 O O . SER A 1 303 ? 23.752 9.613 -37.547 1.00 84.06 303 SER A O 1
ATOM 2283 N N . VAL A 1 304 ? 23.736 9.134 -39.743 1.00 83.25 304 VAL A N 1
ATOM 2284 C CA . VAL A 1 304 ? 22.465 8.390 -39.717 1.00 83.25 304 VAL A CA 1
ATOM 2285 C C . VAL A 1 304 ? 22.543 7.184 -38.772 1.00 83.25 304 VAL A C 1
ATOM 2287 O O . VAL A 1 304 ? 21.580 6.914 -38.058 1.00 83.25 304 VAL A O 1
ATOM 2290 N N . MET A 1 305 ? 23.691 6.500 -38.691 1.00 86.44 305 MET A N 1
ATOM 2291 C CA . MET A 1 305 ? 23.889 5.387 -37.752 1.00 86.44 305 MET A CA 1
ATOM 2292 C C . MET A 1 305 ? 23.792 5.814 -36.285 1.00 86.44 305 MET A C 1
ATOM 2294 O O . MET A 1 305 ? 23.280 5.042 -35.481 1.00 86.44 305 MET A O 1
ATOM 2298 N N . VAL A 1 306 ? 24.211 7.033 -35.927 1.00 85.25 306 VAL A N 1
ATOM 2299 C CA . VAL A 1 306 ? 24.060 7.544 -34.552 1.00 85.25 306 VAL A CA 1
ATOM 2300 C C . VAL A 1 306 ? 22.583 7.760 -34.207 1.00 85.25 306 VAL A C 1
ATOM 2302 O O . VAL A 1 306 ? 22.152 7.370 -33.124 1.00 85.25 306 VAL A O 1
ATOM 2305 N N . VAL A 1 307 ? 21.780 8.318 -35.125 1.00 81.94 307 VAL A N 1
ATOM 2306 C CA . VAL A 1 307 ? 20.316 8.422 -34.917 1.00 81.94 307 VAL A CA 1
ATOM 2307 C C . VAL A 1 307 ? 19.696 7.039 -34.812 1.00 81.94 307 VAL A C 1
ATOM 2309 O O . VAL A 1 307 ? 18.905 6.787 -33.906 1.00 81.94 307 VAL A O 1
ATOM 2312 N N . GLY A 1 308 ? 20.071 6.143 -35.728 1.00 85.62 308 GLY A N 1
ATOM 2313 C CA . GLY A 1 308 ? 19.604 4.763 -35.741 1.00 85.62 308 GLY A CA 1
ATOM 2314 C C . GLY A 1 308 ? 19.896 4.057 -34.421 1.00 85.62 308 GLY A C 1
ATOM 2315 O O . GLY A 1 308 ? 19.014 3.391 -33.893 1.00 85.62 308 GLY A O 1
ATOM 2316 N N . PHE A 1 309 ? 21.081 4.278 -33.848 1.00 87.06 309 PHE A N 1
ATOM 2317 C CA . PHE A 1 309 ? 21.458 3.750 -32.543 1.00 87.06 309 PHE A CA 1
ATOM 2318 C C . PHE A 1 309 ? 20.577 4.298 -31.418 1.00 87.06 309 PHE A C 1
ATOM 2320 O O . PHE A 1 309 ? 20.058 3.514 -30.631 1.00 87.06 309 PHE A O 1
ATOM 2327 N N . VAL A 1 310 ? 20.353 5.615 -31.357 1.00 85.50 310 VAL A N 1
ATOM 2328 C CA . VAL A 1 310 ? 19.487 6.220 -30.327 1.00 85.50 310 VAL A CA 1
ATOM 2329 C C . VAL A 1 310 ? 18.063 5.669 -30.431 1.00 85.50 310 VAL A C 1
ATOM 2331 O O . VAL A 1 310 ? 17.466 5.317 -29.417 1.00 85.50 310 VAL A O 1
ATOM 2334 N N . CYS A 1 311 ? 17.534 5.539 -31.650 1.00 82.69 311 CYS A N 1
ATOM 2335 C CA . CYS A 1 311 ? 16.205 4.973 -31.885 1.00 82.69 311 CYS A CA 1
ATOM 2336 C C . CYS A 1 311 ? 16.142 3.494 -31.486 1.00 82.69 311 CYS A C 1
ATOM 2338 O O . CYS A 1 311 ? 15.219 3.090 -30.786 1.00 82.69 311 CYS A O 1
ATOM 2340 N N . PHE A 1 312 ? 17.130 2.696 -31.898 1.00 87.56 312 PHE A N 1
ATOM 2341 C CA . PHE A 1 312 ? 17.252 1.289 -31.515 1.00 87.56 312 PHE A CA 1
ATOM 2342 C C . PHE A 1 312 ? 17.287 1.133 -29.996 1.00 87.56 312 PHE A C 1
ATOM 2344 O O . PHE A 1 312 ? 16.530 0.347 -29.437 1.00 87.56 312 PHE A O 1
ATOM 2351 N N . TYR A 1 313 ? 18.131 1.918 -29.333 1.00 88.06 313 TYR A N 1
ATOM 2352 C CA . TYR A 1 313 ? 18.290 1.889 -27.892 1.00 88.06 313 TYR A CA 1
ATOM 2353 C C . TYR A 1 313 ? 16.982 2.278 -27.183 1.00 88.06 313 TYR A C 1
ATOM 2355 O O . TYR A 1 313 ? 16.545 1.574 -26.277 1.00 88.06 313 TYR A O 1
ATOM 2363 N N . ALA A 1 314 ? 16.307 3.341 -27.635 1.00 84.62 314 ALA A N 1
ATOM 2364 C CA . ALA A 1 314 ? 15.007 3.759 -27.109 1.00 84.62 314 ALA A CA 1
ATOM 2365 C C . ALA A 1 314 ? 13.942 2.657 -27.236 1.00 84.62 314 ALA A C 1
ATOM 2367 O O . ALA A 1 314 ? 13.221 2.381 -26.279 1.00 84.62 314 ALA A O 1
ATOM 2368 N N . VAL A 1 315 ? 13.869 2.000 -28.399 1.00 85.69 315 VAL A N 1
ATOM 2369 C CA . VAL A 1 315 ? 12.971 0.858 -28.626 1.00 85.69 315 VAL A CA 1
ATOM 2370 C C . VAL A 1 315 ? 13.314 -0.294 -27.684 1.00 85.69 315 VAL A C 1
ATOM 2372 O O . VAL A 1 315 ? 12.416 -0.860 -27.073 1.00 85.69 315 VAL A O 1
ATOM 2375 N N . LEU A 1 316 ? 14.597 -0.616 -27.513 1.00 87.25 316 LEU A N 1
ATOM 2376 C CA . LEU A 1 316 ? 15.030 -1.693 -26.626 1.00 87.25 316 LEU A CA 1
ATOM 2377 C C . LEU A 1 316 ? 14.645 -1.420 -25.163 1.00 87.25 316 LEU A C 1
ATOM 2379 O O . LEU A 1 316 ? 14.126 -2.308 -24.491 1.00 87.25 316 LEU A O 1
ATOM 2383 N N . VAL A 1 317 ? 14.837 -0.184 -24.691 1.00 87.44 317 VAL A N 1
ATOM 2384 C CA . VAL A 1 317 ? 14.407 0.241 -23.350 1.00 87.44 317 VAL A CA 1
ATOM 2385 C C . VAL A 1 317 ? 12.906 0.073 -23.178 1.00 87.44 317 VAL A C 1
ATOM 2387 O O . VAL A 1 317 ? 12.477 -0.497 -22.182 1.00 87.44 317 VAL A O 1
ATOM 2390 N N . LEU A 1 318 ? 12.107 0.514 -24.150 1.00 84.44 318 LEU A N 1
ATOM 2391 C CA . LEU A 1 318 ? 10.652 0.364 -24.102 1.00 84.44 318 LEU A CA 1
ATOM 2392 C C . LEU A 1 318 ? 10.215 -1.096 -24.058 1.00 84.44 318 LEU A C 1
ATOM 2394 O O . LEU A 1 318 ? 9.311 -1.432 -23.303 1.00 84.44 318 LEU A O 1
ATOM 2398 N N . LEU A 1 319 ? 10.861 -1.961 -24.837 1.00 86.25 319 LEU A N 1
ATOM 2399 C CA . LEU A 1 319 ? 10.544 -3.385 -24.870 1.00 86.25 319 LEU A CA 1
ATOM 2400 C C . LEU A 1 319 ? 10.857 -4.070 -23.551 1.00 86.25 319 LEU A C 1
ATOM 2402 O O . LEU A 1 319 ? 10.017 -4.794 -23.028 1.00 86.25 319 LEU A O 1
ATOM 2406 N N . PHE A 1 320 ? 12.044 -3.829 -22.995 1.00 87.44 320 PHE A N 1
ATOM 2407 C CA . PHE A 1 320 ? 12.392 -4.397 -21.700 1.00 87.44 320 PHE A CA 1
ATOM 2408 C C . PHE A 1 320 ? 11.550 -3.808 -20.573 1.00 87.44 320 PHE A C 1
ATOM 2410 O O . PHE A 1 320 ? 11.225 -4.516 -19.627 1.00 87.44 320 PHE A O 1
ATOM 2417 N N . PHE A 1 321 ? 11.146 -2.545 -20.682 1.00 85.25 321 PHE A N 1
ATOM 2418 C CA . PHE A 1 321 ? 10.237 -1.933 -19.725 1.00 85.25 321 PHE A CA 1
ATOM 2419 C C . PHE A 1 321 ? 8.827 -2.532 -19.788 1.00 85.25 321 PHE A C 1
ATOM 2421 O O . PHE A 1 321 ? 8.264 -2.869 -18.747 1.00 85.25 321 PHE A O 1
ATOM 2428 N N . GLN A 1 322 ? 8.291 -2.738 -20.996 1.00 83.88 322 GLN A N 1
ATOM 2429 C CA . GLN A 1 322 ? 7.026 -3.444 -21.208 1.00 83.88 322 GLN A CA 1
ATOM 2430 C C . GLN A 1 322 ? 7.105 -4.869 -20.658 1.00 83.88 322 GLN A C 1
ATOM 2432 O O . GLN A 1 322 ? 6.250 -5.255 -19.872 1.00 83.88 322 GLN A O 1
ATOM 2437 N N . LEU A 1 323 ? 8.175 -5.604 -20.978 1.00 85.50 323 LEU A N 1
ATOM 2438 C CA . LEU A 1 323 ? 8.428 -6.932 -20.421 1.00 85.50 323 LEU A CA 1
ATOM 2439 C C . LEU A 1 323 ? 8.457 -6.901 -18.889 1.00 85.50 323 LEU A C 1
ATOM 2441 O O . LEU A 1 323 ? 7.882 -7.773 -18.250 1.00 85.50 323 LEU A O 1
ATOM 2445 N N . GLY A 1 324 ? 9.095 -5.890 -18.294 1.00 84.12 324 GLY A N 1
ATOM 2446 C CA . GLY A 1 324 ? 9.116 -5.706 -16.846 1.00 84.12 324 GLY A CA 1
ATOM 2447 C C . GLY A 1 324 ? 7.736 -5.453 -16.254 1.00 84.12 324 GLY A C 1
ATOM 2448 O O . GLY A 1 324 ? 7.416 -6.013 -15.213 1.00 84.12 324 GLY A O 1
ATOM 2449 N N . THR A 1 325 ? 6.895 -4.677 -16.935 1.00 80.12 325 THR A N 1
ATOM 2450 C CA . THR A 1 325 ? 5.509 -4.433 -16.511 1.00 80.12 325 THR A CA 1
ATOM 2451 C C . THR A 1 325 ? 4.654 -5.692 -16.638 1.00 80.12 325 THR A C 1
ATOM 2453 O O . THR A 1 325 ? 3.913 -6.019 -15.714 1.00 80.12 325 THR A O 1
ATOM 2456 N N . ASP A 1 326 ? 4.792 -6.433 -17.738 1.00 81.62 326 ASP A N 1
ATOM 2457 C CA . ASP A 1 326 ? 4.063 -7.683 -17.967 1.00 81.62 326 ASP A CA 1
ATOM 2458 C C . ASP A 1 326 ? 4.462 -8.751 -16.940 1.00 81.62 326 ASP A C 1
ATOM 2460 O O . ASP A 1 326 ? 3.605 -9.431 -16.380 1.00 81.62 326 ASP A O 1
ATOM 2464 N N . LEU A 1 327 ? 5.757 -8.863 -16.628 1.00 81.94 327 LEU A N 1
ATOM 2465 C CA . LEU A 1 327 ? 6.254 -9.733 -15.563 1.00 81.94 327 LEU A CA 1
ATOM 2466 C C . LEU A 1 327 ? 5.739 -9.285 -14.190 1.00 81.94 327 LEU A C 1
ATOM 2468 O O . LEU A 1 327 ? 5.257 -10.118 -13.419 1.00 81.94 327 LEU A O 1
ATOM 2472 N N . PHE A 1 328 ? 5.743 -7.979 -13.911 1.00 78.00 328 PHE A N 1
ATOM 2473 C CA . PHE A 1 328 ? 5.234 -7.431 -12.654 1.00 78.00 328 PHE A CA 1
ATOM 2474 C C . PHE A 1 328 ? 3.738 -7.699 -12.467 1.00 78.00 328 PHE A C 1
ATOM 2476 O O . PHE A 1 328 ? 3.302 -7.997 -11.356 1.00 78.00 328 PHE A O 1
ATOM 2483 N N . ALA A 1 329 ? 2.951 -7.689 -13.547 1.00 74.50 329 ALA A N 1
ATOM 2484 C CA . ALA A 1 329 ? 1.533 -8.043 -13.509 1.00 74.50 329 ALA A CA 1
ATOM 2485 C C . ALA A 1 329 ? 1.284 -9.493 -13.047 1.00 74.50 329 ALA A C 1
ATOM 2487 O O . ALA A 1 329 ? 0.233 -9.792 -12.479 1.00 74.50 329 ALA A O 1
ATOM 2488 N N . VAL A 1 330 ? 2.263 -10.382 -13.247 1.00 79.31 330 VAL A N 1
ATOM 2489 C CA . VAL A 1 330 ? 2.256 -11.779 -12.774 1.00 79.31 330 VAL A CA 1
ATOM 2490 C C . VAL A 1 330 ? 2.992 -11.923 -11.428 1.00 79.31 330 VAL A C 1
ATOM 2492 O O . VAL A 1 330 ? 3.164 -13.025 -10.916 1.00 79.31 330 VAL A O 1
ATOM 2495 N N . GLY A 1 331 ? 3.397 -10.810 -10.812 1.00 73.56 331 GLY A N 1
ATOM 2496 C CA . GLY A 1 331 ? 4.102 -10.783 -9.534 1.00 73.56 331 GLY A CA 1
ATOM 2497 C C . GLY A 1 331 ? 5.602 -11.048 -9.646 1.00 73.56 331 GLY A C 1
ATOM 2498 O O . GLY A 1 331 ? 6.196 -11.435 -8.651 1.00 73.56 331 GLY A O 1
ATOM 2499 N N . ILE A 1 332 ? 6.216 -10.864 -10.817 1.00 80.25 332 ILE A N 1
ATOM 2500 C CA . ILE A 1 332 ? 7.662 -11.003 -11.022 1.00 80.25 332 ILE A CA 1
ATOM 2501 C C . ILE A 1 332 ? 8.291 -9.615 -11.161 1.00 80.25 332 ILE A C 1
ATOM 2503 O O . ILE A 1 332 ? 8.012 -8.891 -12.114 1.00 80.25 332 ILE A O 1
ATOM 2507 N N . LEU A 1 333 ? 9.179 -9.246 -10.240 1.00 82.50 333 LEU A N 1
ATOM 2508 C CA . LEU A 1 333 ? 9.871 -7.958 -10.286 1.00 82.50 333 LEU A CA 1
ATOM 2509 C C . LEU A 1 333 ? 11.204 -8.073 -11.044 1.00 82.50 333 LEU A C 1
ATOM 2511 O O . LEU A 1 333 ? 12.080 -8.840 -10.652 1.00 82.50 333 LEU A O 1
ATOM 2515 N N . ILE A 1 334 ? 11.378 -7.269 -12.098 1.00 83.81 334 ILE A N 1
ATOM 2516 C CA . ILE A 1 334 ? 12.675 -7.033 -12.754 1.00 83.81 334 ILE A CA 1
ATOM 2517 C C . ILE A 1 334 ? 12.947 -5.531 -12.871 1.00 83.81 334 ILE A C 1
ATOM 2519 O O . ILE A 1 334 ? 12.019 -4.740 -13.031 1.00 83.81 334 ILE A O 1
ATOM 2523 N N . ALA A 1 335 ? 14.223 -5.131 -12.833 1.00 83.75 335 ALA A N 1
ATOM 2524 C CA . ALA A 1 335 ? 14.651 -3.728 -12.895 1.00 83.75 335 ALA A CA 1
ATOM 2525 C C . ALA A 1 335 ? 15.455 -3.402 -14.178 1.00 83.75 335 ALA A C 1
ATOM 2527 O O . ALA A 1 335 ? 16.606 -2.958 -14.103 1.00 83.75 335 ALA A O 1
ATOM 2528 N N . PRO A 1 336 ? 14.871 -3.571 -15.382 1.00 81.25 336 PRO A N 1
ATOM 2529 C CA . PRO A 1 336 ? 15.591 -3.437 -16.652 1.00 81.25 336 PRO A CA 1
ATOM 2530 C C . PRO A 1 336 ? 16.148 -2.029 -16.893 1.00 81.25 336 PRO A C 1
ATOM 2532 O O . PRO A 1 336 ? 17.125 -1.863 -17.622 1.00 81.25 336 PRO A O 1
ATOM 2535 N N . LEU A 1 337 ? 15.550 -1.005 -16.277 1.00 82.38 337 LEU A N 1
ATOM 2536 C CA . LEU A 1 337 ? 15.943 0.388 -16.472 1.00 82.38 337 LEU A CA 1
ATOM 2537 C C . LEU A 1 337 ? 17.350 0.683 -15.933 1.00 82.38 337 LEU A C 1
ATOM 2539 O O . LEU A 1 337 ? 18.103 1.409 -16.575 1.00 82.38 337 LEU A O 1
ATOM 2543 N N . VAL A 1 338 ? 17.730 0.107 -14.789 1.00 82.31 338 VAL A N 1
ATOM 2544 C CA . VAL A 1 338 ? 19.059 0.334 -14.194 1.00 82.31 338 VAL A CA 1
ATOM 2545 C C . VAL A 1 338 ? 20.147 -0.257 -15.091 1.00 82.31 338 VAL A C 1
ATOM 2547 O O . VAL A 1 338 ? 21.143 0.408 -15.386 1.00 82.31 338 VAL A O 1
ATOM 2550 N N . ILE A 1 339 ? 19.912 -1.471 -15.598 1.00 84.94 339 ILE A N 1
ATOM 2551 C CA . ILE A 1 339 ? 20.802 -2.148 -16.551 1.00 84.94 339 ILE A CA 1
ATOM 2552 C C . ILE A 1 339 ? 20.909 -1.327 -17.832 1.00 84.94 339 ILE A C 1
ATOM 2554 O O . ILE A 1 339 ? 22.012 -1.063 -18.308 1.00 84.94 339 ILE A O 1
ATOM 2558 N N . ALA A 1 340 ? 19.770 -0.873 -18.360 1.00 86.50 340 ALA A N 1
ATOM 2559 C CA . ALA A 1 340 ? 19.736 -0.025 -19.534 1.00 86.50 340 ALA A CA 1
ATOM 2560 C C . ALA A 1 340 ? 20.598 1.229 -19.324 1.00 86.50 340 ALA A C 1
ATOM 2562 O O . ALA A 1 340 ? 21.536 1.442 -20.092 1.00 86.50 340 ALA A O 1
ATOM 2563 N N . ILE A 1 341 ? 20.348 2.021 -18.276 1.00 84.81 341 ILE A N 1
ATOM 2564 C CA . ILE A 1 341 ? 21.089 3.264 -18.001 1.00 84.81 341 ILE A CA 1
ATOM 2565 C C . ILE A 1 341 ? 22.596 2.998 -17.894 1.00 84.81 341 ILE A C 1
ATOM 2567 O O . ILE A 1 341 ? 23.383 3.720 -18.507 1.00 84.81 341 ILE A O 1
ATOM 2571 N N . SER A 1 342 ? 23.006 1.944 -17.184 1.00 85.00 342 SER A N 1
ATOM 2572 C CA . SER A 1 342 ? 24.419 1.558 -17.081 1.00 85.00 342 SER A CA 1
ATOM 2573 C C . SER A 1 342 ? 25.032 1.261 -18.459 1.00 85.00 342 SER A C 1
ATOM 2575 O O . SER A 1 342 ? 26.072 1.821 -18.813 1.00 85.00 342 SER A O 1
ATOM 2577 N N . MET A 1 343 ? 24.334 0.475 -19.286 1.00 87.75 343 MET A N 1
ATOM 2578 C CA . MET A 1 343 ? 24.763 0.121 -20.645 1.00 87.75 343 MET A CA 1
ATOM 2579 C C . MET A 1 343 ? 24.743 1.311 -21.612 1.00 87.75 343 MET A C 1
ATOM 2581 O O . MET A 1 343 ? 25.544 1.354 -22.543 1.00 87.75 343 MET A O 1
ATOM 2585 N N . LEU A 1 344 ? 23.850 2.286 -21.412 1.00 86.50 344 LEU A N 1
ATOM 2586 C CA . LEU A 1 344 ? 23.824 3.524 -22.194 1.00 86.50 344 LEU A CA 1
ATOM 2587 C C . LEU A 1 344 ? 25.106 4.313 -21.973 1.00 86.50 344 LEU A C 1
ATOM 2589 O O . LEU A 1 344 ? 25.746 4.729 -22.936 1.00 86.50 344 LEU A O 1
ATOM 2593 N N . VAL A 1 345 ? 25.456 4.525 -20.703 1.00 82.44 345 VAL A N 1
ATOM 2594 C CA . VAL A 1 345 ? 26.621 5.317 -20.308 1.00 82.44 345 VAL A CA 1
ATOM 2595 C C . VAL A 1 345 ? 27.893 4.663 -20.833 1.00 82.44 345 VAL A C 1
ATOM 2597 O O . VAL A 1 345 ? 28.685 5.332 -21.497 1.00 82.44 345 VAL A O 1
ATOM 2600 N N . ASP A 1 346 ? 28.057 3.356 -20.619 1.00 82.06 346 ASP A N 1
ATOM 2601 C CA . ASP A 1 346 ? 29.226 2.634 -21.120 1.00 82.06 346 ASP A CA 1
ATOM 2602 C C . ASP A 1 346 ? 29.247 2.620 -22.658 1.00 82.06 346 ASP A C 1
ATOM 2604 O O . ASP A 1 346 ? 30.200 3.075 -23.291 1.00 82.06 346 ASP A O 1
ATOM 2608 N N . GLY A 1 347 ? 28.129 2.249 -23.285 1.00 82.19 347 GLY A N 1
ATOM 2609 C CA . GLY A 1 347 ? 28.000 2.178 -24.736 1.00 82.19 347 GLY A CA 1
ATOM 2610 C C . GLY A 1 347 ? 28.268 3.498 -25.459 1.00 82.19 347 GLY A C 1
ATOM 2611 O O . GLY A 1 347 ? 28.871 3.478 -26.530 1.00 82.19 347 GLY A O 1
ATOM 2612 N N . PHE A 1 348 ? 27.859 4.644 -24.909 1.00 81.62 348 PHE A N 1
ATOM 2613 C CA . PHE A 1 348 ? 28.122 5.953 -25.519 1.00 81.62 348 PHE A CA 1
ATOM 2614 C C . PHE A 1 348 ? 29.550 6.452 -25.294 1.00 81.62 348 PHE A C 1
ATOM 2616 O O . PHE A 1 348 ? 30.098 7.117 -26.176 1.00 81.62 348 PHE A O 1
ATOM 2623 N N . ILE A 1 349 ? 30.143 6.178 -24.130 1.00 81.94 349 ILE A N 1
ATOM 2624 C CA . ILE A 1 349 ? 31.454 6.727 -23.766 1.00 81.94 349 ILE A CA 1
ATOM 2625 C C . ILE A 1 349 ? 32.582 5.844 -24.306 1.00 81.94 349 ILE A C 1
ATOM 2627 O O . ILE A 1 349 ? 33.490 6.343 -24.972 1.00 81.94 349 ILE A O 1
ATOM 2631 N N . THR A 1 350 ? 32.538 4.539 -24.039 1.00 80.31 350 THR A N 1
ATOM 2632 C CA . THR A 1 350 ? 33.642 3.617 -24.345 1.00 80.31 350 THR A CA 1
ATOM 2633 C C . THR A 1 350 ? 33.509 3.001 -25.737 1.00 80.31 350 THR A C 1
ATOM 2635 O O . THR A 1 350 ? 34.515 2.816 -26.430 1.00 80.31 350 THR A O 1
ATOM 2638 N N . GLY A 1 351 ? 32.275 2.773 -26.198 1.00 82.56 351 GLY A N 1
ATOM 2639 C CA . GLY A 1 351 ? 31.964 2.122 -27.476 1.00 82.56 351 GLY A CA 1
ATOM 2640 C C . GLY A 1 351 ? 32.659 2.732 -28.704 1.00 82.56 351 GLY A C 1
ATOM 2641 O O . GLY A 1 351 ? 33.373 2.010 -29.411 1.00 82.56 351 GLY A O 1
ATOM 2642 N N . PRO A 1 352 ? 32.528 4.048 -28.970 1.00 80.31 352 PRO A N 1
ATOM 2643 C CA . PRO A 1 352 ? 33.153 4.681 -30.134 1.00 80.31 352 PRO A CA 1
ATOM 2644 C C . PRO A 1 352 ? 34.682 4.573 -30.121 1.00 80.31 352 PRO A C 1
ATOM 2646 O O . PRO A 1 352 ? 35.299 4.340 -31.161 1.00 80.31 352 PRO A O 1
ATOM 2649 N N . ILE A 1 353 ? 35.291 4.729 -28.940 1.00 82.44 353 ILE A N 1
ATOM 2650 C CA . ILE A 1 353 ? 36.746 4.690 -28.754 1.00 82.44 353 ILE A CA 1
ATOM 2651 C C . ILE A 1 353 ? 37.260 3.277 -29.036 1.00 82.44 353 ILE A C 1
ATOM 2653 O O . ILE A 1 353 ? 38.186 3.105 -29.829 1.00 82.44 353 ILE A O 1
ATOM 2657 N N . ALA A 1 354 ? 36.622 2.263 -28.448 1.00 81.56 354 ALA A N 1
ATOM 2658 C CA . ALA A 1 354 ? 36.988 0.866 -28.648 1.00 81.56 354 ALA A CA 1
ATOM 2659 C C . ALA A 1 354 ? 36.865 0.442 -30.122 1.00 81.56 354 ALA A C 1
ATOM 2661 O O . ALA A 1 354 ? 37.760 -0.218 -30.653 1.00 81.56 354 ALA A O 1
ATOM 2662 N N . ALA A 1 355 ? 35.796 0.862 -30.808 1.00 83.19 355 ALA A N 1
ATOM 2663 C CA . ALA A 1 355 ? 35.580 0.539 -32.218 1.00 83.19 355 ALA A CA 1
ATOM 2664 C C . ALA A 1 355 ? 36.650 1.157 -33.137 1.00 83.19 355 ALA A C 1
ATOM 2666 O O . ALA A 1 355 ? 37.165 0.474 -34.024 1.00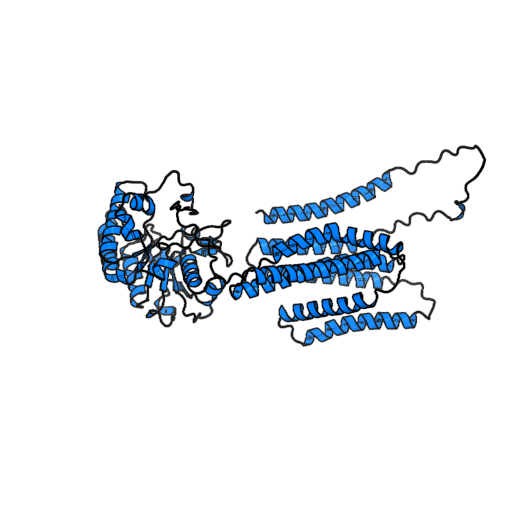 83.19 355 ALA A O 1
ATOM 2667 N N . ILE A 1 356 ? 37.021 2.422 -32.907 1.00 82.06 356 ILE A N 1
ATOM 2668 C CA . ILE A 1 356 ? 38.067 3.102 -33.686 1.00 82.06 356 ILE A CA 1
ATOM 2669 C C . ILE A 1 356 ? 39.436 2.464 -33.426 1.00 82.06 356 ILE A C 1
ATOM 2671 O O . ILE A 1 356 ? 40.150 2.156 -34.377 1.00 82.06 356 ILE A O 1
ATOM 2675 N N . LEU A 1 357 ? 39.790 2.205 -32.162 1.00 84.69 357 LEU A N 1
ATOM 2676 C CA . LEU A 1 357 ? 41.059 1.555 -31.812 1.00 84.69 357 LEU A CA 1
ATOM 2677 C C . LEU A 1 357 ? 41.182 0.159 -32.435 1.00 84.69 357 LEU A C 1
ATOM 2679 O O . LEU A 1 357 ? 42.260 -0.211 -32.899 1.00 84.69 357 LEU A O 1
ATOM 2683 N N . LYS A 1 358 ? 40.081 -0.604 -32.488 1.00 85.06 358 LYS A N 1
ATOM 2684 C CA . LYS A 1 358 ? 40.056 -1.923 -33.129 1.00 85.06 358 LYS A CA 1
ATOM 2685 C C . LYS A 1 358 ? 40.310 -1.834 -34.636 1.00 85.06 358 LYS A C 1
ATOM 2687 O O . LYS A 1 358 ? 41.034 -2.671 -35.161 1.00 85.06 358 LYS A O 1
ATOM 2692 N N . LEU A 1 359 ? 39.756 -0.830 -35.319 1.00 82.44 359 LEU A N 1
ATOM 2693 C CA . LEU A 1 359 ? 40.006 -0.613 -36.750 1.00 82.44 359 LEU A CA 1
ATOM 2694 C C . LEU A 1 359 ? 41.453 -0.190 -37.023 1.00 82.44 359 LEU A C 1
ATOM 2696 O O . LEU A 1 359 ? 42.075 -0.756 -37.912 1.00 82.44 359 LEU A O 1
ATOM 2700 N N . VAL A 1 360 ? 42.016 0.713 -36.213 1.00 82.38 360 VAL A N 1
ATOM 2701 C CA . VAL A 1 360 ? 43.432 1.118 -36.326 1.00 82.38 360 VAL A CA 1
ATOM 2702 C C . VAL A 1 360 ? 44.370 -0.073 -36.110 1.00 82.38 360 VAL A C 1
ATOM 2704 O O . VAL A 1 360 ? 45.379 -0.196 -36.797 1.00 82.38 360 VAL A O 1
ATOM 2707 N N . ARG A 1 361 ? 44.039 -0.972 -35.173 1.00 83.69 361 ARG A N 1
ATOM 2708 C CA . ARG A 1 361 ? 44.820 -2.194 -34.943 1.00 83.69 361 ARG A CA 1
ATOM 2709 C C . ARG A 1 361 ? 44.651 -3.210 -36.077 1.00 83.69 361 ARG A C 1
ATOM 2711 O O . ARG A 1 361 ? 45.639 -3.805 -36.479 1.00 83.69 361 ARG A O 1
ATOM 2718 N N . HIS A 1 362 ? 43.444 -3.385 -36.619 1.00 74.25 362 HIS A N 1
ATOM 2719 C CA . HIS A 1 362 ? 43.213 -4.294 -37.747 1.00 74.25 362 HIS A CA 1
ATOM 2720 C C . HIS A 1 362 ? 43.802 -3.798 -39.068 1.00 74.25 362 HIS A C 1
ATOM 2722 O O . HIS A 1 362 ? 44.181 -4.620 -39.881 1.00 74.25 362 HIS A O 1
ATOM 2728 N N . GLU A 1 363 ? 43.957 -2.495 -39.304 1.00 71.94 363 GLU A N 1
ATOM 2729 C CA . GLU A 1 363 ? 44.742 -2.035 -40.463 1.00 71.94 363 GLU A CA 1
ATOM 2730 C C . GLU A 1 363 ? 46.222 -2.452 -40.375 1.00 71.94 363 GLU A C 1
ATOM 2732 O O . GLU A 1 363 ? 46.912 -2.479 -41.393 1.00 71.94 363 GLU A O 1
ATOM 2737 N N . ALA A 1 364 ? 46.705 -2.818 -39.182 1.00 73.75 364 ALA A N 1
ATOM 2738 C CA . ALA A 1 364 ? 48.045 -3.356 -38.980 1.00 73.75 364 ALA A CA 1
ATOM 2739 C C . ALA A 1 364 ? 48.128 -4.894 -39.098 1.00 73.75 364 ALA A C 1
ATOM 2741 O O . ALA A 1 364 ? 49.237 -5.422 -39.162 1.00 73.75 364 ALA A O 1
ATOM 2742 N N . GLU A 1 365 ? 47.001 -5.615 -39.144 1.00 64.19 365 GLU A N 1
ATOM 2743 C CA . GLU A 1 365 ? 46.942 -7.085 -39.165 1.00 64.19 365 GLU A CA 1
ATOM 2744 C C . GLU A 1 365 ? 46.076 -7.575 -40.347 1.00 64.19 365 GLU A C 1
ATOM 2746 O O . GLU A 1 365 ? 44.911 -7.215 -40.467 1.00 64.19 365 GLU A O 1
ATOM 2751 N N . ASP A 1 366 ? 46.671 -8.384 -41.229 1.00 60.91 366 ASP A N 1
ATOM 2752 C CA . ASP A 1 366 ? 46.188 -8.826 -42.555 1.00 60.91 366 ASP A CA 1
ATOM 2753 C C . ASP A 1 366 ? 44.646 -9.033 -42.693 1.00 60.91 366 ASP A C 1
ATOM 2755 O O . ASP A 1 366 ? 44.031 -9.718 -41.867 1.00 60.91 366 ASP A O 1
ATOM 2759 N N . PRO A 1 367 ? 43.981 -8.491 -43.741 1.00 55.38 367 PRO A N 1
ATOM 2760 C CA . PRO A 1 367 ? 42.527 -8.407 -43.829 1.00 55.38 367 PRO A CA 1
ATOM 2761 C C . PRO A 1 367 ? 41.929 -9.672 -44.457 1.00 55.38 367 PRO A C 1
ATOM 2763 O O . PRO A 1 367 ? 41.533 -9.676 -45.623 1.00 55.38 367 PRO A O 1
ATOM 2766 N N . ALA A 1 368 ? 41.823 -10.754 -43.689 1.00 48.97 368 ALA A N 1
ATOM 2767 C CA . ALA A 1 368 ? 41.122 -11.958 -44.129 1.00 48.97 368 ALA A CA 1
ATOM 2768 C C . ALA A 1 368 ? 39.863 -12.238 -43.285 1.00 48.97 368 ALA A C 1
ATOM 2770 O O . ALA A 1 368 ? 39.926 -12.700 -42.151 1.00 48.97 368 ALA A O 1
ATOM 2771 N N . ASP A 1 369 ? 38.717 -11.986 -43.925 1.00 57.31 369 ASP A N 1
ATOM 2772 C CA . ASP A 1 369 ? 37.475 -12.767 -43.823 1.00 57.31 369 ASP A CA 1
ATOM 2773 C C . ASP A 1 369 ? 36.556 -12.625 -42.588 1.00 57.31 369 ASP A C 1
ATOM 2775 O O . ASP A 1 369 ? 36.518 -13.478 -41.705 1.00 57.31 369 ASP A O 1
ATOM 2779 N N . HIS A 1 370 ? 35.716 -11.574 -42.553 1.00 55.25 370 HIS A N 1
ATOM 2780 C CA . HIS A 1 370 ? 34.636 -11.401 -41.551 1.00 55.25 370 HIS A CA 1
ATOM 2781 C C . HIS A 1 370 ? 33.258 -11.038 -42.156 1.00 55.25 370 HIS A C 1
ATOM 2783 O O . HIS A 1 370 ? 32.404 -10.446 -41.485 1.00 55.25 370 HIS A O 1
ATOM 2789 N N . GLY A 1 371 ? 33.015 -11.353 -43.434 1.00 57.62 371 GLY A N 1
ATOM 2790 C CA . GLY A 1 371 ? 31.763 -10.997 -44.121 1.00 57.62 371 GLY A CA 1
ATOM 2791 C C . GLY A 1 371 ? 30.523 -11.727 -43.585 1.00 57.62 371 GLY A C 1
ATOM 2792 O O . GLY A 1 371 ? 29.443 -11.139 -43.503 1.00 57.62 371 GLY A O 1
ATOM 2793 N N . GLU A 1 372 ? 30.679 -12.983 -43.163 1.00 62.22 372 GLU A N 1
ATOM 2794 C CA . GLU A 1 372 ? 29.548 -13.861 -42.834 1.00 62.22 372 GLU A CA 1
ATOM 2795 C C . GLU A 1 372 ? 28.916 -13.564 -41.463 1.00 62.22 372 GLU A C 1
ATOM 2797 O O . GLU A 1 372 ? 27.690 -13.576 -41.325 1.00 62.22 372 GLU A O 1
ATOM 2802 N N . PHE A 1 373 ? 29.719 -13.176 -40.465 1.00 57.47 373 PHE A N 1
ATOM 2803 C CA . PHE A 1 373 ? 29.223 -12.869 -39.115 1.00 57.47 373 PHE A CA 1
ATOM 2804 C C . PHE A 1 373 ? 28.294 -11.642 -39.092 1.00 57.47 373 PHE A C 1
ATOM 2806 O O . PHE A 1 373 ? 27.274 -11.630 -38.401 1.00 57.47 373 PHE A O 1
ATOM 2813 N N . LYS A 1 374 ? 28.596 -10.618 -39.904 1.00 57.06 374 LYS A N 1
ATOM 2814 C CA . LYS A 1 374 ? 27.783 -9.391 -40.001 1.00 57.06 374 LYS A CA 1
ATOM 2815 C C . LYS A 1 374 ? 26.403 -9.654 -40.614 1.00 57.06 374 LYS A C 1
ATOM 2817 O O . LYS A 1 374 ? 25.427 -9.021 -40.211 1.00 57.06 374 LYS A O 1
ATOM 2822 N N . ALA A 1 375 ? 26.311 -10.584 -41.567 1.00 59.69 375 ALA A N 1
ATOM 2823 C CA . ALA A 1 375 ? 25.058 -10.923 -42.237 1.00 59.69 375 ALA A CA 1
ATOM 2824 C C . ALA A 1 375 ? 24.112 -11.718 -41.323 1.00 59.69 375 ALA A C 1
ATOM 2826 O O . ALA A 1 375 ? 22.936 -11.369 -41.224 1.00 59.69 375 ALA A O 1
ATOM 2827 N N . LEU A 1 376 ? 24.630 -12.727 -40.612 1.00 59.59 376 LEU A N 1
ATOM 2828 C CA . LEU A 1 376 ? 23.853 -13.512 -39.646 1.00 59.59 376 LEU A CA 1
ATOM 2829 C C . LEU A 1 376 ? 23.298 -12.618 -38.524 1.00 59.59 376 LEU A C 1
ATOM 2831 O O . LEU A 1 376 ? 22.125 -12.701 -38.167 1.00 59.59 376 LEU A O 1
ATOM 2835 N N . LEU A 1 377 ? 24.125 -11.704 -38.018 1.00 54.44 377 LEU A N 1
ATOM 2836 C CA . LEU A 1 377 ? 23.771 -10.829 -36.907 1.00 54.44 377 LEU A CA 1
ATOM 2837 C C . LEU A 1 377 ? 22.709 -9.779 -37.275 1.00 54.44 377 LEU A C 1
ATOM 2839 O O . LEU A 1 377 ? 21.788 -9.533 -36.496 1.00 54.44 377 LEU A O 1
ATOM 2843 N N . ALA A 1 378 ? 22.777 -9.210 -38.482 1.00 59.69 378 ALA A N 1
ATOM 2844 C CA . ALA A 1 378 ? 21.747 -8.297 -38.980 1.00 59.69 378 ALA A CA 1
ATOM 2845 C C . ALA A 1 378 ? 20.374 -8.983 -39.099 1.00 59.69 378 ALA A C 1
ATOM 2847 O O . ALA A 1 378 ? 19.352 -8.369 -38.796 1.00 59.69 378 ALA A O 1
ATOM 2848 N N . VAL A 1 379 ? 20.342 -10.261 -39.496 1.00 63.00 379 VAL A N 1
ATOM 2849 C CA . VAL A 1 379 ? 19.103 -11.050 -39.566 1.00 63.00 379 VAL A CA 1
ATOM 2850 C C . VAL A 1 379 ? 18.514 -11.268 -38.172 1.00 63.00 379 VAL A C 1
ATOM 2852 O O . VAL A 1 379 ? 17.317 -11.056 -37.995 1.00 63.00 379 VAL A O 1
ATOM 2855 N N . VAL A 1 380 ? 19.341 -11.607 -37.177 1.00 63.53 380 VAL A N 1
ATOM 2856 C CA . VAL A 1 380 ? 18.895 -11.806 -35.785 1.00 63.53 380 VAL A CA 1
ATOM 2857 C C . VAL A 1 380 ? 18.325 -10.516 -35.185 1.00 63.53 380 VAL A C 1
ATOM 2859 O O . VAL A 1 380 ? 17.249 -10.549 -34.593 1.00 63.53 380 VAL A O 1
ATOM 2862 N N . VAL A 1 381 ? 18.985 -9.369 -35.388 1.00 61.09 381 VAL A N 1
ATOM 2863 C CA . VAL A 1 381 ? 18.510 -8.066 -34.880 1.00 61.09 381 VAL A CA 1
ATOM 2864 C C . VAL A 1 381 ? 17.189 -7.650 -35.535 1.00 61.09 381 VAL A C 1
ATOM 2866 O O . VAL A 1 381 ? 16.286 -7.184 -34.844 1.00 61.09 381 VAL A O 1
ATOM 2869 N N . VAL A 1 382 ? 17.036 -7.851 -36.850 1.00 64.50 382 VAL A N 1
ATOM 2870 C CA . VAL A 1 382 ? 15.783 -7.546 -37.563 1.00 64.50 382 VAL A CA 1
ATOM 2871 C C . VAL A 1 382 ? 14.646 -8.464 -37.108 1.00 64.50 382 VAL A C 1
ATOM 2873 O O . VAL A 1 382 ? 13.541 -7.981 -36.881 1.00 64.50 382 VAL A O 1
ATOM 2876 N N . LEU A 1 383 ? 14.903 -9.762 -36.917 1.00 56.75 383 LEU A N 1
ATOM 2877 C CA . LEU A 1 383 ? 13.913 -10.702 -36.381 1.00 56.75 383 LEU A CA 1
ATOM 2878 C C . LEU A 1 383 ? 13.484 -10.335 -34.957 1.00 56.75 383 LEU A C 1
ATOM 2880 O O . LEU A 1 383 ? 12.289 -10.336 -34.673 1.00 56.75 383 LEU A O 1
ATOM 2884 N N . ALA A 1 384 ? 14.433 -9.964 -34.094 1.00 56.78 384 ALA A N 1
ATOM 2885 C CA . ALA A 1 384 ? 14.143 -9.507 -32.738 1.00 56.78 384 ALA A CA 1
ATOM 2886 C C . ALA A 1 384 ? 13.285 -8.230 -32.739 1.00 56.78 384 ALA A C 1
ATOM 2888 O O . ALA A 1 384 ? 12.301 -8.163 -32.008 1.00 56.78 384 ALA A O 1
ATOM 2889 N N . LEU A 1 385 ? 13.591 -7.258 -33.608 1.00 56.72 385 LEU A N 1
ATOM 2890 C CA . LEU A 1 385 ? 12.796 -6.037 -33.792 1.00 56.72 385 LEU A CA 1
ATOM 2891 C C . LEU A 1 385 ? 11.384 -6.321 -34.325 1.00 56.72 385 LEU A C 1
ATOM 2893 O O . LEU A 1 385 ? 10.429 -5.709 -33.859 1.00 56.72 385 LEU A O 1
ATOM 2897 N N . ILE A 1 386 ? 11.229 -7.251 -35.273 1.00 60.78 386 ILE A N 1
ATOM 2898 C CA . ILE A 1 386 ? 9.914 -7.639 -35.810 1.00 60.78 386 ILE A CA 1
ATOM 2899 C C . ILE A 1 386 ? 9.066 -8.321 -34.730 1.00 60.78 386 ILE A C 1
ATOM 2901 O O . ILE A 1 386 ? 7.902 -7.963 -34.563 1.00 60.78 386 ILE A O 1
ATOM 2905 N N . LEU A 1 387 ? 9.642 -9.270 -33.986 1.00 57.75 387 LEU A N 1
ATOM 2906 C CA . LEU A 1 387 ? 8.957 -9.968 -32.893 1.00 57.75 387 LEU A CA 1
ATOM 2907 C C . LEU A 1 387 ? 8.549 -9.000 -31.780 1.00 57.75 387 LEU A C 1
ATOM 2909 O O . LEU A 1 387 ? 7.424 -9.048 -31.295 1.00 57.75 387 LEU A O 1
ATOM 2913 N N . ALA A 1 388 ? 9.438 -8.075 -31.437 1.00 55.28 388 ALA A N 1
ATOM 2914 C CA . ALA A 1 388 ? 9.192 -7.018 -30.474 1.00 55.28 388 ALA A CA 1
ATOM 2915 C C . ALA A 1 388 ? 8.045 -6.082 -30.888 1.00 55.28 388 ALA A C 1
ATOM 2917 O O . ALA A 1 388 ? 7.128 -5.829 -30.109 1.00 55.28 388 ALA A O 1
ATOM 2918 N N . VAL A 1 389 ? 8.064 -5.599 -32.132 1.00 56.00 389 VAL A N 1
ATOM 2919 C CA . VAL A 1 389 ? 7.006 -4.738 -32.677 1.00 56.00 389 VAL A CA 1
ATOM 2920 C C . VAL A 1 389 ? 5.668 -5.482 -32.727 1.00 56.00 389 VAL A C 1
ATOM 2922 O O . VAL A 1 389 ? 4.641 -4.900 -32.385 1.00 56.00 389 VAL A O 1
ATOM 2925 N N . ALA A 1 390 ? 5.674 -6.771 -33.074 1.00 56.06 390 ALA A N 1
ATOM 2926 C CA . ALA A 1 390 ? 4.4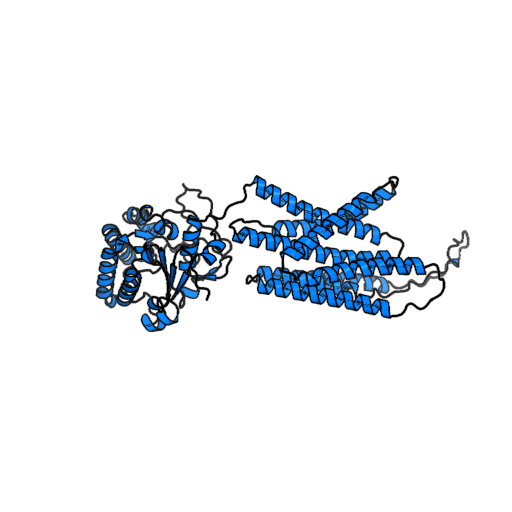78 -7.612 -33.084 1.00 56.06 390 ALA A CA 1
ATOM 2927 C C . ALA A 1 390 ? 3.888 -7.874 -31.685 1.00 56.06 390 ALA A C 1
ATOM 2929 O O . ALA A 1 390 ? 2.706 -8.198 -31.591 1.00 56.06 390 ALA A O 1
ATOM 2930 N N . HIS A 1 391 ? 4.675 -7.736 -30.611 1.00 52.25 391 HIS A N 1
ATOM 2931 C CA . HIS A 1 391 ? 4.210 -7.986 -29.243 1.00 52.25 391 HIS A CA 1
ATOM 2932 C C . HIS A 1 391 ? 3.605 -6.748 -28.561 1.00 52.25 391 HIS A C 1
ATOM 2934 O O . HIS A 1 391 ? 2.684 -6.887 -27.763 1.00 52.25 391 HIS A O 1
ATOM 2940 N N . VAL A 1 392 ? 4.079 -5.540 -28.892 1.00 48.91 392 VAL A N 1
ATOM 2941 C CA . VAL A 1 392 ? 3.687 -4.276 -28.221 1.00 48.91 392 VAL A CA 1
ATOM 2942 C C . VAL A 1 392 ? 2.339 -3.715 -28.712 1.00 48.91 392 VAL A C 1
ATOM 2944 O O . VAL A 1 392 ? 1.728 -2.854 -28.075 1.00 48.91 392 VAL A O 1
ATOM 2947 N N . GLN A 1 393 ? 1.832 -4.194 -29.845 1.00 48.28 393 GLN A N 1
ATOM 2948 C CA . GLN A 1 393 ? 0.516 -3.839 -30.376 1.00 48.28 393 GLN A CA 1
ATOM 2949 C C . GLN A 1 393 ? -0.075 -5.070 -31.074 1.00 48.28 393 GLN A C 1
ATOM 2951 O O . GLN A 1 393 ? 0.671 -5.758 -31.772 1.00 48.28 393 GLN A O 1
ATOM 2956 N N . PRO A 1 394 ? -1.401 -5.306 -31.040 1.00 44.50 394 PRO A N 1
ATOM 2957 C CA . PRO A 1 394 ? -2.054 -6.105 -32.069 1.00 44.50 394 PRO A CA 1
ATOM 2958 C C . PRO A 1 394 ? -2.004 -5.310 -33.383 1.00 44.50 394 PRO A C 1
ATOM 2960 O O . PRO A 1 394 ? -2.988 -4.722 -33.830 1.00 44.50 394 PRO A O 1
ATOM 2963 N N . LEU A 1 395 ? -0.821 -5.223 -33.994 1.00 44.22 395 LEU A N 1
ATOM 2964 C CA . LEU A 1 395 ? -0.670 -4.715 -35.345 1.00 44.22 395 LEU A CA 1
ATOM 2965 C C . LEU A 1 395 ? -1.499 -5.627 -36.234 1.00 44.22 395 LEU A C 1
ATOM 2967 O O . LEU A 1 395 ? -1.204 -6.814 -36.374 1.00 44.22 395 LEU A O 1
ATOM 2971 N N . SER A 1 396 ? -2.553 -5.075 -36.838 1.00 46.50 396 SER A N 1
ATOM 2972 C CA . SER A 1 396 ? -3.240 -5.792 -37.902 1.00 46.50 396 SER A CA 1
ATOM 2973 C C . SER A 1 396 ? -2.177 -6.225 -38.918 1.00 46.50 396 SER A C 1
ATOM 2975 O O . SER A 1 396 ? -1.347 -5.411 -39.354 1.00 46.50 396 SER A O 1
ATOM 2977 N N . LEU A 1 397 ? -2.185 -7.514 -39.269 1.00 49.12 397 LEU A N 1
ATOM 2978 C CA . LEU A 1 397 ? -1.252 -8.153 -40.209 1.00 49.12 397 LEU A CA 1
ATOM 2979 C C . LEU A 1 397 ? -1.103 -7.389 -41.541 1.00 49.12 397 LEU A C 1
ATOM 2981 O O . LEU A 1 397 ? -0.144 -7.610 -42.271 1.00 49.12 397 LEU A O 1
ATOM 2985 N N . ALA A 1 398 ? -2.003 -6.448 -41.841 1.00 46.12 398 ALA A N 1
ATOM 2986 C CA . ALA A 1 398 ? -1.968 -5.563 -42.999 1.00 46.12 398 ALA A CA 1
ATOM 2987 C C . ALA A 1 398 ? -0.783 -4.571 -43.038 1.00 46.12 398 ALA A C 1
ATOM 2989 O O . ALA A 1 398 ? -0.454 -4.069 -44.109 1.00 46.12 398 ALA A O 1
ATOM 2990 N N . SER A 1 399 ? -0.122 -4.280 -41.913 1.00 42.72 399 SER A N 1
ATOM 2991 C CA . SER A 1 399 ? 0.961 -3.274 -41.844 1.00 42.72 399 SER A CA 1
ATOM 2992 C C . SER A 1 399 ? 2.375 -3.846 -42.050 1.00 42.72 399 SER A C 1
ATOM 2994 O O . SER A 1 399 ? 3.271 -3.144 -42.521 1.00 42.72 399 SER A O 1
ATOM 2996 N N . VAL A 1 400 ? 2.568 -5.143 -41.797 1.00 46.69 400 VAL A N 1
ATOM 2997 C CA . VAL A 1 400 ? 3.845 -5.857 -41.990 1.00 46.69 400 VAL A CA 1
ATOM 2998 C C . VAL A 1 400 ? 4.296 -5.894 -43.469 1.00 46.69 400 VAL A C 1
ATOM 3000 O O . VAL A 1 400 ? 5.469 -5.615 -43.733 1.00 46.69 400 VAL A O 1
ATOM 3003 N N . PRO A 1 401 ? 3.410 -6.124 -44.465 1.00 47.41 401 PRO A N 1
ATOM 3004 C CA . PRO A 1 401 ? 3.773 -6.070 -45.883 1.00 47.41 401 PRO A CA 1
ATOM 3005 C C . PRO A 1 401 ? 4.252 -4.691 -46.342 1.00 47.41 401 PRO A C 1
ATOM 3007 O O . PRO A 1 401 ? 5.037 -4.607 -47.280 1.00 47.41 401 PRO A O 1
ATOM 3010 N N . ILE A 1 402 ? 3.810 -3.610 -45.690 1.00 47.16 402 ILE A N 1
ATOM 3011 C CA . ILE A 1 402 ? 4.174 -2.235 -46.059 1.00 47.16 402 ILE A CA 1
ATOM 3012 C C . ILE A 1 402 ? 5.617 -1.940 -45.637 1.00 47.16 402 ILE A C 1
ATOM 3014 O O . ILE A 1 402 ? 6.388 -1.392 -46.423 1.00 47.16 402 ILE A O 1
ATOM 3018 N N . VAL A 1 403 ? 6.014 -2.363 -44.433 1.00 46.69 403 VAL A N 1
ATOM 3019 C CA . VAL A 1 403 ? 7.386 -2.185 -43.928 1.00 46.69 403 VAL A CA 1
ATOM 3020 C C . VAL A 1 403 ? 8.369 -3.085 -44.682 1.00 46.69 403 VAL A C 1
ATOM 3022 O O . VAL A 1 403 ? 9.421 -2.620 -45.124 1.00 46.69 403 VAL A O 1
ATOM 3025 N N . ILE A 1 404 ? 8.004 -4.352 -44.913 1.00 54.22 404 ILE A N 1
ATOM 3026 C CA . ILE A 1 404 ? 8.806 -5.282 -45.724 1.00 54.22 404 ILE A CA 1
ATOM 3027 C C . ILE A 1 404 ? 8.885 -4.791 -47.177 1.00 54.22 404 ILE A C 1
ATOM 3029 O O . ILE A 1 404 ? 9.961 -4.792 -47.774 1.00 54.22 404 ILE A O 1
ATOM 3033 N N . GLY A 1 405 ? 7.772 -4.308 -47.732 1.00 54.66 405 GLY A N 1
ATOM 3034 C CA . GLY A 1 405 ? 7.696 -3.736 -49.073 1.00 54.66 405 GLY A CA 1
ATOM 3035 C C . GLY A 1 405 ? 8.595 -2.514 -49.238 1.00 54.66 405 GLY A C 1
ATOM 3036 O O . GLY A 1 405 ? 9.324 -2.440 -50.222 1.00 54.66 405 GLY A O 1
ATOM 3037 N N . ALA A 1 406 ? 8.620 -1.605 -48.260 1.00 47.44 406 ALA A N 1
ATOM 3038 C CA . ALA A 1 406 ? 9.488 -0.429 -48.273 1.00 47.44 406 ALA A CA 1
ATOM 3039 C C . ALA A 1 406 ? 10.982 -0.800 -48.212 1.00 47.44 406 ALA A C 1
ATOM 3041 O O . ALA A 1 406 ? 11.776 -0.272 -48.989 1.00 47.44 406 ALA A O 1
ATOM 3042 N N . ALA A 1 407 ? 11.365 -1.758 -47.359 1.00 45.94 407 ALA A N 1
ATOM 3043 C CA . ALA A 1 407 ? 12.749 -2.228 -47.254 1.00 45.94 407 ALA A CA 1
ATOM 3044 C C . ALA A 1 407 ? 13.222 -2.985 -48.514 1.00 45.94 407 ALA A C 1
ATOM 3046 O O . ALA A 1 407 ? 14.375 -2.858 -48.939 1.00 45.94 407 ALA A O 1
ATOM 3047 N N . LEU A 1 408 ? 12.329 -3.756 -49.145 1.00 52.16 408 LEU A N 1
ATOM 3048 C CA . LEU A 1 408 ? 12.608 -4.437 -50.411 1.00 52.16 408 LEU A CA 1
ATOM 3049 C C . LEU A 1 408 ? 12.669 -3.459 -51.589 1.00 52.16 408 LEU A C 1
ATOM 3051 O O . LEU A 1 408 ? 13.535 -3.617 -52.449 1.00 52.16 408 LEU A O 1
ATOM 3055 N N . LEU A 1 409 ? 11.808 -2.437 -51.615 1.00 48.72 409 LEU A N 1
ATOM 3056 C CA . LEU A 1 409 ? 11.840 -1.360 -52.609 1.00 48.72 409 LEU A CA 1
ATOM 3057 C C . LEU A 1 409 ? 13.126 -0.540 -52.519 1.00 48.72 409 LEU A C 1
ATOM 3059 O O . LEU A 1 409 ? 13.693 -0.216 -53.559 1.00 48.72 409 LEU A O 1
ATOM 3063 N N . ASP A 1 410 ? 13.629 -0.270 -51.315 1.00 47.38 410 ASP A N 1
ATOM 3064 C CA . ASP A 1 410 ? 14.901 0.430 -51.119 1.00 47.38 410 ASP A CA 1
ATOM 3065 C C . ASP A 1 410 ? 16.086 -0.397 -51.654 1.00 47.38 410 ASP A C 1
ATOM 3067 O O . ASP A 1 410 ? 16.873 0.072 -52.482 1.00 47.38 410 ASP A O 1
ATOM 3071 N N . ARG A 1 411 ? 16.152 -1.696 -51.325 1.00 54.78 411 ARG A N 1
ATOM 3072 C CA . ARG A 1 411 ? 17.178 -2.593 -51.893 1.00 54.78 411 ARG A CA 1
ATOM 3073 C C . ARG A 1 411 ? 17.042 -2.798 -53.403 1.00 54.78 411 ARG A C 1
ATOM 3075 O O . ARG A 1 411 ? 18.058 -2.918 -54.095 1.00 54.78 411 ARG A O 1
ATOM 3082 N N . ALA A 1 412 ? 15.819 -2.838 -53.927 1.00 50.00 412 ALA A N 1
ATOM 3083 C CA . ALA A 1 412 ? 15.567 -2.915 -55.362 1.00 50.00 412 ALA A CA 1
ATOM 3084 C C . ALA A 1 412 ? 15.993 -1.620 -56.067 1.00 50.00 412 ALA A C 1
ATOM 3086 O O . ALA A 1 412 ? 16.642 -1.688 -57.109 1.00 50.00 412 ALA A O 1
ATOM 3087 N N . ALA A 1 413 ? 15.726 -0.452 -55.478 1.00 46.81 413 ALA A N 1
ATOM 3088 C CA . ALA A 1 413 ? 16.146 0.843 -56.003 1.00 46.81 413 ALA A CA 1
ATOM 3089 C C . ALA A 1 413 ? 17.676 0.959 -56.063 1.00 46.81 413 ALA A C 1
ATOM 3091 O O . ALA A 1 413 ? 18.215 1.383 -57.087 1.00 46.81 413 ALA A O 1
ATOM 3092 N N . VAL A 1 414 ? 18.386 0.498 -55.028 1.00 53.19 414 VAL A N 1
ATOM 3093 C CA . VAL A 1 414 ? 19.857 0.456 -55.008 1.00 53.19 414 VAL A CA 1
ATOM 3094 C C . VAL A 1 414 ? 20.408 -0.470 -56.102 1.00 53.19 414 VAL A C 1
ATOM 3096 O O . VAL A 1 414 ? 21.333 -0.085 -56.819 1.00 53.19 414 VAL A O 1
ATOM 3099 N N . LYS A 1 415 ? 19.814 -1.654 -56.316 1.00 57.19 415 LYS A N 1
ATOM 3100 C CA . LYS A 1 415 ? 20.231 -2.571 -57.396 1.00 57.19 415 LYS A CA 1
ATOM 3101 C C . LYS A 1 415 ? 19.900 -2.048 -58.798 1.00 57.19 415 LYS A C 1
ATOM 3103 O O . LYS A 1 415 ? 20.724 -2.168 -59.699 1.00 57.19 415 LYS A O 1
ATOM 3108 N N . VAL A 1 416 ? 18.739 -1.426 -58.995 1.00 48.75 416 VAL A N 1
ATOM 3109 C CA . VAL A 1 416 ? 18.339 -0.828 -60.282 1.00 48.75 416 VAL A CA 1
ATOM 3110 C C . VAL A 1 416 ? 19.225 0.374 -60.633 1.00 48.75 416 VAL A C 1
ATOM 3112 O O . VAL A 1 416 ? 19.577 0.569 -61.797 1.00 48.75 416 VAL A O 1
ATOM 3115 N N . LEU A 1 417 ? 19.652 1.149 -59.633 1.00 46.91 417 LEU A N 1
ATOM 3116 C CA . LEU A 1 417 ? 20.606 2.244 -59.814 1.00 46.91 417 LEU A CA 1
ATOM 3117 C C . LEU A 1 417 ? 22.033 1.743 -60.076 1.00 46.91 417 LEU A C 1
ATOM 3119 O O . LEU A 1 417 ? 22.727 2.339 -60.898 1.00 46.91 417 LEU A O 1
ATOM 3123 N N . ALA A 1 418 ? 22.444 0.624 -59.472 1.00 48.84 418 ALA A N 1
ATOM 3124 C CA . ALA A 1 418 ? 23.718 -0.027 -59.785 1.00 48.84 418 ALA A CA 1
ATOM 3125 C C . ALA A 1 418 ? 23.761 -0.555 -61.233 1.00 48.84 418 ALA A C 1
ATOM 3127 O O . ALA A 1 418 ? 24.776 -0.410 -61.909 1.00 48.84 418 ALA A O 1
ATOM 3128 N N . ILE A 1 419 ? 22.640 -1.070 -61.752 1.00 50.44 419 ILE A N 1
ATOM 3129 C CA . ILE A 1 419 ? 22.515 -1.528 -63.149 1.00 50.44 419 ILE A CA 1
ATOM 3130 C C . ILE A 1 419 ? 22.510 -0.343 -64.136 1.00 50.44 419 ILE A C 1
ATOM 3132 O O . ILE A 1 419 ? 23.045 -0.446 -65.238 1.00 50.44 419 ILE A O 1
ATOM 3136 N N . ARG A 1 420 ? 21.979 0.823 -63.741 1.00 42.94 420 ARG A N 1
ATOM 3137 C CA . ARG A 1 420 ? 22.029 2.059 -64.552 1.00 42.94 420 ARG A CA 1
ATOM 3138 C C . ARG A 1 420 ? 23.363 2.816 -64.479 1.00 42.94 420 ARG A C 1
ATOM 3140 O O . ARG A 1 420 ? 23.588 3.705 -65.299 1.00 42.94 420 ARG A O 1
ATOM 3147 N N . GLY A 1 421 ? 24.273 2.429 -63.583 1.00 43.31 421 GLY A N 1
ATOM 3148 C CA . GLY A 1 421 ? 25.621 2.998 -63.441 1.00 43.31 421 GLY A CA 1
ATOM 3149 C C . GLY A 1 421 ? 26.556 2.800 -64.643 1.00 43.31 421 GLY A C 1
ATOM 3150 O O . GLY A 1 421 ? 27.632 3.390 -64.677 1.00 43.31 421 GLY A O 1
ATOM 3151 N N . ALA A 1 422 ? 26.145 2.040 -65.664 1.00 43.56 422 ALA A N 1
ATOM 3152 C CA . ALA A 1 422 ? 26.855 1.949 -66.942 1.00 43.56 422 ALA A CA 1
ATOM 3153 C C . ALA A 1 422 ? 26.592 3.141 -67.895 1.00 43.56 422 ALA A C 1
ATOM 3155 O O . ALA A 1 422 ? 27.241 3.256 -68.932 1.00 43.56 422 ALA A O 1
ATOM 3156 N N . SER A 1 423 ? 25.682 4.064 -67.557 1.00 39.94 423 SER A N 1
ATOM 3157 C CA . SER A 1 423 ? 25.369 5.243 -68.374 1.00 39.94 423 SER A CA 1
ATOM 3158 C C . SER A 1 423 ? 25.982 6.514 -67.768 1.00 39.94 423 SER A C 1
ATOM 3160 O O . SER A 1 423 ? 25.420 7.162 -66.886 1.00 39.94 423 SER A O 1
ATOM 3162 N N . ARG A 1 424 ? 27.188 6.872 -68.228 1.00 48.81 424 ARG A N 1
ATOM 3163 C CA . ARG A 1 424 ? 27.852 8.143 -67.898 1.00 48.81 424 ARG A CA 1
ATOM 3164 C C . ARG A 1 424 ? 27.191 9.303 -68.650 1.00 48.81 424 ARG A C 1
ATOM 3166 O O . ARG A 1 424 ? 27.332 9.374 -69.866 1.00 48.81 424 ARG A O 1
ATOM 3173 N N . ARG A 1 425 ? 26.583 10.229 -67.897 1.00 50.47 425 ARG A N 1
ATOM 3174 C CA . ARG A 1 425 ? 26.466 11.701 -68.087 1.00 50.47 425 ARG A CA 1
ATOM 3175 C C . ARG A 1 425 ? 25.085 12.175 -67.633 1.00 50.47 425 ARG A C 1
ATOM 3177 O O . ARG A 1 425 ? 24.152 12.209 -68.420 1.00 50.47 425 ARG A O 1
ATOM 3184 N N . LEU A 1 426 ? 24.989 12.599 -66.377 1.00 40.44 426 LEU A N 1
ATOM 3185 C CA . LEU A 1 426 ? 23.967 13.539 -65.909 1.00 40.44 426 LEU A CA 1
ATOM 3186 C C . LEU A 1 426 ? 24.525 14.262 -64.680 1.00 40.44 426 LEU A C 1
ATOM 3188 O O . LEU A 1 426 ? 24.308 13.891 -63.531 1.00 40.44 426 LEU A O 1
ATOM 3192 N N . THR A 1 427 ? 25.328 15.287 -64.952 1.00 44.19 427 THR A N 1
ATOM 3193 C CA . THR A 1 427 ? 25.733 16.312 -63.988 1.00 44.19 427 THR A CA 1
ATOM 3194 C C . THR A 1 427 ? 24.582 17.297 -63.818 1.00 44.19 427 THR A C 1
ATOM 3196 O O . THR A 1 427 ? 24.552 18.348 -64.448 1.00 44.19 427 THR A O 1
ATOM 3199 N N . ALA A 1 428 ? 23.608 16.924 -62.996 1.00 42.50 428 ALA A N 1
ATOM 3200 C CA . ALA A 1 428 ? 22.672 17.841 -62.360 1.00 42.50 428 ALA A CA 1
ATOM 3201 C C . ALA A 1 428 ? 22.168 17.143 -61.094 1.00 42.50 428 ALA A C 1
ATOM 3203 O O . ALA A 1 428 ? 21.249 16.325 -61.133 1.00 42.50 428 ALA A O 1
ATOM 3204 N N . VAL A 1 429 ? 22.834 17.399 -59.968 1.00 43.91 429 VAL 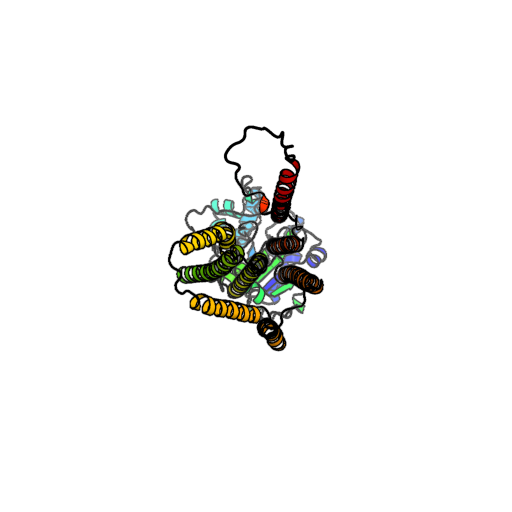A N 1
ATOM 3205 C CA . VAL A 1 429 ? 22.363 16.949 -58.656 1.00 43.91 429 VAL A CA 1
ATOM 3206 C C . VAL A 1 429 ? 21.097 17.746 -58.355 1.00 43.91 429 VAL A C 1
ATOM 3208 O O . VAL A 1 429 ? 21.152 18.908 -57.970 1.00 43.91 429 VAL A O 1
ATOM 3211 N N . THR A 1 430 ? 19.939 17.145 -58.615 1.00 43.19 430 THR A N 1
ATOM 3212 C CA . THR A 1 430 ? 18.638 17.773 -58.377 1.00 43.19 430 THR A CA 1
ATOM 3213 C C . THR A 1 430 ? 18.417 18.016 -56.874 1.00 43.19 430 THR A C 1
ATOM 3215 O O . THR A 1 430 ? 18.599 17.072 -56.095 1.00 43.19 430 THR A O 1
ATOM 3218 N N . PRO A 1 431 ? 17.928 19.204 -56.457 1.00 49.50 431 PRO A N 1
ATOM 3219 C CA . PRO A 1 431 ? 17.623 19.564 -55.057 1.00 49.50 431 PRO A CA 1
ATOM 3220 C C . PRO A 1 431 ? 16.580 18.651 -54.381 1.00 49.50 431 PRO A C 1
ATOM 3222 O O . PRO A 1 431 ? 16.393 18.676 -53.166 1.00 49.50 431 PRO A O 1
ATOM 3225 N N . TRP A 1 432 ? 15.944 17.781 -55.161 1.00 47.47 432 TRP A N 1
ATOM 3226 C CA . TRP A 1 432 ? 14.945 16.819 -54.719 1.00 47.47 432 TRP A CA 1
ATOM 3227 C C . TRP A 1 432 ? 15.483 15.765 -53.732 1.00 47.47 432 TRP A C 1
ATOM 3229 O O . TRP A 1 432 ? 14.764 15.360 -52.824 1.00 47.47 432 TRP A O 1
ATOM 3239 N N . ARG A 1 433 ? 16.762 15.361 -53.834 1.00 48.56 433 ARG A N 1
ATOM 3240 C CA . ARG A 1 433 ? 17.357 14.377 -52.901 1.00 48.56 433 ARG A CA 1
ATOM 3241 C C . ARG A 1 433 ? 17.531 14.923 -51.480 1.00 48.56 433 ARG A C 1
ATOM 3243 O O . ARG A 1 433 ? 17.288 14.189 -50.528 1.00 48.56 433 ARG A O 1
ATOM 3250 N N . GLY A 1 434 ? 17.901 16.198 -51.345 1.00 54.66 434 GLY A N 1
ATOM 3251 C CA . GLY A 1 434 ? 18.021 16.854 -50.040 1.00 54.66 434 GLY A CA 1
ATOM 3252 C C . GLY A 1 434 ? 16.661 17.061 -49.375 1.00 54.66 434 GLY A C 1
ATOM 3253 O O . GLY A 1 434 ? 16.518 16.811 -48.182 1.00 54.66 434 GLY A O 1
ATOM 3254 N N . GLY A 1 435 ? 15.642 17.425 -50.164 1.00 53.66 435 GLY A N 1
ATOM 3255 C CA . GLY A 1 435 ? 14.269 17.578 -49.675 1.00 53.66 435 GLY A CA 1
ATOM 3256 C C . GLY A 1 435 ? 13.693 16.279 -49.109 1.00 53.66 435 GLY A C 1
ATOM 3257 O O . GLY A 1 435 ? 13.209 16.273 -47.985 1.00 53.66 435 GLY A O 1
ATOM 3258 N N . VAL A 1 436 ? 13.814 15.159 -49.831 1.00 56.16 436 VAL A N 1
ATOM 3259 C CA . VAL A 1 436 ? 13.250 13.868 -49.389 1.00 56.16 436 VAL A CA 1
ATOM 3260 C C . VAL A 1 436 ? 13.931 13.337 -48.121 1.00 56.16 436 VAL A C 1
ATOM 3262 O O . VAL A 1 436 ? 13.241 12.871 -47.215 1.00 56.16 436 VAL A O 1
ATOM 3265 N N . GLN A 1 437 ? 15.262 13.446 -48.013 1.00 53.28 437 GLN A N 1
ATOM 3266 C CA . GLN A 1 437 ? 15.982 13.047 -46.796 1.00 53.28 437 GLN A CA 1
ATOM 3267 C C . GLN A 1 437 ? 15.597 13.918 -45.597 1.00 53.28 437 GLN A C 1
ATOM 3269 O O . GLN A 1 437 ? 15.342 13.392 -44.516 1.00 53.28 437 GLN A O 1
ATOM 3274 N N . LEU A 1 438 ? 15.488 15.233 -45.796 1.00 55.16 438 LEU A N 1
ATOM 3275 C CA . LEU A 1 438 ? 15.062 16.162 -44.756 1.00 55.16 438 LEU A CA 1
ATOM 3276 C C . LEU A 1 438 ? 13.642 15.854 -44.267 1.00 55.16 438 LEU A C 1
ATOM 3278 O O . LEU A 1 438 ? 13.408 15.773 -43.063 1.00 55.16 438 LEU A O 1
ATOM 3282 N N . THR A 1 439 ? 12.699 15.635 -45.187 1.00 58.59 439 THR A N 1
ATOM 3283 C CA . THR A 1 439 ? 11.318 15.305 -44.829 1.00 58.59 439 THR A CA 1
ATOM 3284 C C . THR A 1 439 ? 11.240 13.965 -44.097 1.00 58.59 439 THR A C 1
ATOM 3286 O O . THR A 1 439 ? 10.573 13.896 -43.071 1.00 58.59 439 THR A O 1
ATOM 3289 N N . MET A 1 440 ? 11.956 12.921 -44.535 1.00 56.66 440 MET A N 1
ATOM 3290 C CA . MET A 1 440 ? 12.004 11.638 -43.814 1.00 56.66 440 MET A CA 1
ATOM 3291 C C . MET A 1 440 ? 12.547 11.784 -42.390 1.00 56.66 440 MET A C 1
ATOM 3293 O O . MET A 1 440 ? 11.941 11.265 -41.457 1.00 56.66 440 MET A O 1
ATOM 3297 N N . ILE A 1 441 ? 13.647 12.519 -42.213 1.00 58.34 441 ILE A N 1
ATOM 3298 C CA . ILE A 1 441 ? 14.287 12.725 -40.908 1.00 58.34 441 ILE A CA 1
ATOM 3299 C C . ILE A 1 441 ? 13.364 13.511 -39.965 1.00 58.34 441 ILE A C 1
ATOM 3301 O O . ILE A 1 441 ? 13.166 13.106 -38.821 1.00 58.34 441 ILE A O 1
ATOM 3305 N N . VAL A 1 442 ? 12.739 14.591 -40.447 1.00 60.19 442 VAL A N 1
ATOM 3306 C CA . VAL A 1 442 ? 11.810 15.403 -39.642 1.00 60.19 442 VAL A CA 1
ATOM 3307 C C . VAL A 1 442 ? 10.544 14.620 -39.291 1.00 60.19 442 VAL A C 1
ATOM 3309 O O . VAL A 1 442 ? 10.116 14.650 -38.141 1.00 60.19 442 VAL A O 1
ATOM 3312 N N . THR A 1 443 ? 9.968 13.880 -40.242 1.00 62.25 443 THR A N 1
ATOM 3313 C CA . THR A 1 443 ? 8.728 13.116 -40.015 1.00 62.25 443 THR A CA 1
ATOM 3314 C C . THR A 1 443 ? 8.969 11.934 -39.072 1.00 62.25 443 THR A C 1
ATOM 3316 O O . THR A 1 443 ? 8.153 11.688 -38.186 1.00 62.25 443 THR A O 1
ATOM 3319 N N . ALA A 1 444 ? 10.104 11.237 -39.207 1.00 61.66 444 ALA A N 1
ATOM 3320 C CA . ALA A 1 444 ? 10.500 10.173 -38.285 1.00 61.66 444 ALA A CA 1
ATOM 3321 C C . ALA A 1 444 ? 10.786 10.722 -36.880 1.00 61.66 444 ALA A C 1
ATOM 3323 O O . ALA A 1 444 ? 10.295 10.160 -35.906 1.00 61.66 444 ALA A O 1
ATOM 3324 N N . GLY A 1 445 ? 11.500 11.850 -36.770 1.00 61.03 445 GLY A N 1
ATOM 3325 C CA . GLY A 1 445 ? 11.749 12.515 -35.490 1.00 61.03 445 GLY A CA 1
ATOM 3326 C C . GLY A 1 445 ? 10.451 12.910 -34.783 1.00 61.03 445 GLY A C 1
ATOM 3327 O O . GLY A 1 445 ? 10.240 12.530 -33.637 1.00 61.03 445 GLY A O 1
ATOM 3328 N N . PHE A 1 446 ? 9.535 13.588 -35.483 1.00 64.69 446 PHE A N 1
ATOM 3329 C CA . PHE A 1 446 ? 8.246 13.996 -34.913 1.00 64.69 446 PHE A CA 1
ATOM 3330 C C . PHE A 1 446 ? 7.362 12.800 -34.542 1.00 64.69 446 PHE A C 1
ATOM 3332 O O . PHE A 1 446 ? 6.743 12.801 -33.481 1.00 64.69 446 PHE A O 1
ATOM 3339 N N . GLY A 1 447 ? 7.325 11.768 -35.392 1.00 64.88 447 GLY A N 1
ATOM 3340 C CA . GLY A 1 447 ? 6.568 10.544 -35.144 1.00 64.88 447 GLY A CA 1
ATOM 3341 C C . GLY A 1 447 ? 7.076 9.779 -33.923 1.00 64.88 447 GLY A C 1
ATOM 3342 O O . GLY A 1 447 ? 6.274 9.383 -33.083 1.00 64.88 447 GLY A O 1
ATOM 3343 N N . ILE A 1 448 ? 8.398 9.632 -33.782 1.00 59.00 448 ILE A N 1
ATOM 3344 C CA . ILE A 1 448 ? 9.028 8.969 -32.632 1.00 59.00 448 ILE A CA 1
ATOM 3345 C C . ILE A 1 448 ? 8.821 9.793 -31.361 1.00 59.00 448 ILE A C 1
ATOM 3347 O O . ILE A 1 448 ? 8.397 9.236 -30.356 1.00 59.00 448 ILE A O 1
ATOM 3351 N N . THR A 1 449 ? 9.048 11.109 -31.392 1.00 61.38 449 THR A N 1
ATOM 3352 C CA . THR A 1 449 ? 8.815 11.990 -30.236 1.00 61.38 449 THR A CA 1
ATOM 3353 C C . THR A 1 449 ? 7.357 11.945 -29.783 1.00 61.38 449 THR A C 1
ATOM 3355 O O . THR A 1 449 ? 7.087 11.760 -28.599 1.00 61.38 449 THR A O 1
ATOM 3358 N N . TRP A 1 450 ? 6.403 12.052 -30.709 1.00 69.31 450 TRP A N 1
ATOM 3359 C CA . TRP A 1 450 ? 4.983 11.974 -30.376 1.00 69.31 450 TRP A CA 1
ATOM 3360 C C . TRP A 1 450 ? 4.583 10.589 -29.857 1.00 69.31 450 TRP A C 1
ATOM 3362 O O . TRP A 1 450 ? 3.823 10.492 -28.895 1.00 69.31 450 TRP A O 1
ATOM 3372 N N . TRP A 1 451 ? 5.121 9.518 -30.445 1.00 65.38 451 TRP A N 1
ATOM 3373 C CA . TRP A 1 451 ? 4.884 8.155 -29.981 1.00 65.38 451 TRP A CA 1
ATOM 3374 C C . TRP A 1 451 ? 5.463 7.921 -28.582 1.00 65.38 451 TRP A C 1
ATOM 3376 O O . TRP A 1 451 ? 4.748 7.413 -27.726 1.00 65.38 451 TRP A O 1
ATOM 3386 N N . LEU A 1 452 ? 6.691 8.363 -28.299 1.00 59.88 452 LEU A N 1
ATOM 3387 C CA . LEU A 1 452 ? 7.298 8.293 -26.964 1.00 59.88 452 LEU A CA 1
ATOM 3388 C C . LEU A 1 452 ? 6.456 9.036 -25.920 1.00 59.88 452 LEU A C 1
ATOM 3390 O O . LEU A 1 452 ? 6.166 8.484 -24.862 1.00 59.88 452 LEU A O 1
ATOM 3394 N N . LEU A 1 453 ? 6.005 10.253 -26.238 1.00 62.12 453 LEU A N 1
ATOM 3395 C CA . LEU A 1 453 ? 5.178 11.059 -25.338 1.00 62.12 453 LEU A CA 1
ATOM 3396 C C . LEU A 1 453 ? 3.800 10.431 -25.102 1.00 62.12 453 LEU A C 1
ATOM 3398 O O . LEU A 1 453 ? 3.338 10.366 -23.966 1.00 62.12 453 LEU A O 1
ATOM 3402 N N . ARG A 1 454 ? 3.142 9.933 -26.156 1.00 63.69 454 ARG A N 1
ATOM 3403 C CA . ARG A 1 454 ? 1.815 9.317 -26.044 1.00 63.69 454 ARG A CA 1
ATOM 3404 C C . ARG A 1 454 ? 1.866 7.975 -25.324 1.00 63.69 454 ARG A C 1
ATOM 3406 O O . ARG A 1 454 ? 1.015 7.717 -24.484 1.00 63.69 454 ARG A O 1
ATOM 3413 N N . THR A 1 455 ? 2.845 7.134 -25.642 1.00 55.78 455 THR A N 1
ATOM 3414 C CA . THR A 1 455 ? 3.013 5.830 -24.984 1.00 55.78 455 THR A CA 1
ATOM 3415 C C . THR A 1 455 ? 3.395 6.035 -23.520 1.00 55.78 455 THR A C 1
ATOM 3417 O O . THR A 1 455 ? 2.800 5.406 -22.654 1.00 55.78 455 THR A O 1
ATOM 3420 N N . GLY A 1 456 ? 4.268 7.010 -23.232 1.00 56.03 456 GLY A N 1
ATOM 3421 C CA . GLY A 1 456 ? 4.574 7.455 -21.872 1.00 56.03 456 GLY A CA 1
ATOM 3422 C C . GLY A 1 456 ? 3.336 7.912 -21.091 1.00 56.03 456 GLY A C 1
ATOM 3423 O O . GLY A 1 456 ? 3.134 7.480 -19.964 1.00 56.03 456 GLY A O 1
ATOM 3424 N N . ALA A 1 457 ? 2.474 8.733 -21.699 1.00 55.12 457 ALA A N 1
ATOM 3425 C CA . ALA A 1 457 ? 1.275 9.264 -21.047 1.00 55.12 457 ALA A CA 1
ATOM 3426 C C . ALA A 1 457 ? 0.145 8.234 -20.865 1.00 55.12 457 ALA A C 1
ATOM 3428 O O . ALA A 1 457 ? -0.602 8.311 -19.895 1.00 55.12 457 ALA A O 1
ATOM 3429 N N . VAL A 1 458 ? -0.013 7.293 -21.802 1.00 50.69 458 VAL A N 1
ATOM 3430 C CA . VAL A 1 458 ? -1.076 6.273 -21.749 1.00 50.69 458 VAL A CA 1
ATOM 3431 C C . VAL A 1 458 ? -0.705 5.130 -20.813 1.00 50.69 458 VAL A C 1
ATOM 3433 O O . VAL A 1 458 ? -1.577 4.612 -20.121 1.00 50.69 458 VAL A O 1
ATOM 3436 N N . ALA A 1 459 ? 0.565 4.731 -20.790 1.00 46.66 459 ALA A N 1
ATOM 3437 C CA . ALA A 1 459 ? 1.002 3.610 -19.972 1.00 46.66 459 ALA A CA 1
ATOM 3438 C C . ALA A 1 459 ? 1.408 4.028 -18.549 1.00 46.66 459 ALA A C 1
ATOM 3440 O O . ALA A 1 459 ? 1.374 3.185 -17.656 1.00 46.66 459 ALA A O 1
ATOM 3441 N N . PHE A 1 460 ? 1.742 5.305 -18.299 1.00 53.38 460 PHE A N 1
ATOM 3442 C CA . PHE A 1 460 ? 2.300 5.719 -17.007 1.00 53.38 460 PHE A CA 1
ATOM 3443 C C . PHE A 1 460 ? 1.685 7.018 -16.482 1.00 53.38 460 PHE A C 1
ATOM 3445 O O . PHE A 1 460 ? 1.773 8.076 -17.104 1.00 53.38 460 PHE A O 1
ATOM 3452 N N . SER A 1 461 ? 1.122 6.951 -15.273 1.00 52.12 461 SER A N 1
ATOM 3453 C CA . SER A 1 461 ? 0.718 8.121 -14.481 1.00 52.12 461 SER A CA 1
ATOM 3454 C C . SER A 1 461 ? 1.862 8.695 -13.639 1.00 52.12 461 SER A C 1
ATOM 3456 O O . SER A 1 461 ? 1.693 9.737 -13.011 1.00 52.12 461 SER A O 1
ATOM 3458 N N . ASN A 1 462 ? 3.014 8.017 -13.590 1.00 58.75 462 ASN A N 1
ATOM 3459 C CA . ASN A 1 462 ? 4.158 8.436 -12.790 1.00 58.75 462 ASN A CA 1
ATOM 3460 C C . ASN A 1 462 ? 4.972 9.518 -13.522 1.00 58.75 462 ASN A C 1
ATOM 3462 O O . ASN A 1 462 ? 5.467 9.303 -14.634 1.00 58.75 462 ASN A O 1
ATOM 3466 N N . ILE A 1 463 ? 5.129 10.671 -12.868 1.00 60.72 463 ILE A N 1
ATOM 3467 C CA . ILE A 1 463 ? 5.822 11.853 -13.390 1.00 60.72 463 ILE A CA 1
ATOM 3468 C C . ILE A 1 463 ? 7.285 11.573 -13.767 1.00 60.72 463 ILE A C 1
ATOM 3470 O O . ILE A 1 463 ? 7.768 12.097 -14.769 1.00 60.72 463 ILE A O 1
ATOM 3474 N N . TYR A 1 464 ? 7.971 10.674 -13.052 1.00 55.34 464 TYR A N 1
ATOM 3475 C CA . TYR A 1 464 ? 9.372 10.336 -13.323 1.00 55.34 464 TYR A CA 1
ATOM 3476 C C . TYR A 1 464 ? 9.536 9.569 -14.637 1.00 55.34 464 TYR A C 1
ATOM 3478 O O . TYR A 1 464 ? 10.438 9.846 -15.430 1.00 55.34 464 TYR A O 1
ATOM 3486 N N . THR A 1 465 ? 8.629 8.633 -14.917 1.00 59.97 465 THR A N 1
ATOM 3487 C CA . THR A 1 465 ? 8.627 7.869 -16.170 1.00 59.97 465 THR A CA 1
ATOM 3488 C C . THR A 1 465 ? 8.276 8.772 -17.352 1.00 59.97 465 THR A C 1
ATOM 3490 O O . THR A 1 465 ? 8.929 8.715 -18.395 1.00 59.97 465 THR A O 1
ATOM 3493 N N . GLN A 1 466 ? 7.300 9.669 -17.173 1.00 62.31 466 GLN A N 1
ATOM 3494 C CA . GLN A 1 466 ? 6.961 10.681 -18.174 1.00 62.31 466 GLN A CA 1
ATOM 3495 C C . GLN A 1 466 ? 8.143 11.620 -18.451 1.00 62.31 466 GLN A C 1
ATOM 3497 O O . GLN A 1 466 ? 8.462 11.876 -19.613 1.00 62.31 466 GLN A O 1
ATOM 3502 N N . GLY A 1 467 ? 8.840 12.076 -17.408 1.00 66.81 467 GLY A N 1
ATOM 3503 C CA . GLY A 1 467 ? 10.021 12.926 -17.538 1.00 66.81 467 GLY A CA 1
ATOM 3504 C C . GLY A 1 467 ? 11.195 12.223 -18.229 1.00 66.81 467 GLY A C 1
ATOM 3505 O O . GLY A 1 467 ? 11.839 12.827 -19.088 1.00 66.81 467 GLY A O 1
ATOM 3506 N N . PHE A 1 468 ? 11.435 10.933 -17.963 1.00 67.94 468 PHE A N 1
ATOM 3507 C CA . PHE A 1 468 ? 12.433 10.144 -18.698 1.00 67.94 468 PHE A CA 1
ATOM 3508 C C . PHE A 1 468 ? 12.120 10.095 -20.200 1.00 67.94 468 PHE A C 1
ATOM 3510 O O . PHE A 1 468 ? 12.981 10.418 -21.022 1.00 67.94 468 PHE A O 1
ATOM 3517 N N . PHE A 1 469 ? 10.882 9.759 -20.578 1.00 66.25 469 PHE A N 1
ATOM 3518 C CA . PHE A 1 469 ? 10.494 9.689 -21.990 1.00 66.25 469 PHE A CA 1
ATOM 3519 C C . PHE A 1 469 ? 10.475 11.059 -22.671 1.00 66.25 469 PHE A C 1
ATOM 3521 O O . PHE A 1 469 ? 10.871 11.158 -23.833 1.00 66.25 469 PHE A O 1
ATOM 3528 N N . ALA A 1 470 ? 10.100 12.121 -21.956 1.00 69.69 470 ALA A N 1
ATOM 3529 C CA . ALA A 1 470 ? 10.213 13.489 -22.449 1.00 69.69 470 ALA A CA 1
ATOM 3530 C C . ALA A 1 470 ? 11.681 13.874 -22.698 1.00 69.69 470 ALA A C 1
ATOM 3532 O O . ALA A 1 470 ? 12.011 14.411 -23.755 1.00 69.69 470 ALA A O 1
ATOM 3533 N N . THR A 1 471 ? 12.582 13.528 -21.776 1.00 67.00 471 THR A N 1
ATOM 3534 C CA . THR A 1 471 ? 14.029 13.764 -21.917 1.00 67.00 471 THR A CA 1
ATOM 3535 C C . THR A 1 471 ? 14.593 13.015 -23.118 1.00 67.00 471 THR A C 1
ATOM 3537 O O . THR A 1 471 ? 15.291 13.597 -23.948 1.00 67.00 471 THR A O 1
ATOM 3540 N N . LEU A 1 472 ? 14.246 11.735 -23.253 1.00 68.62 472 LEU A N 1
ATOM 3541 C CA . LEU A 1 472 ? 14.656 10.903 -24.378 1.00 68.62 472 LEU A CA 1
ATOM 3542 C C . LEU A 1 472 ? 14.152 11.481 -25.706 1.00 68.62 472 LEU A C 1
ATOM 3544 O O . LEU A 1 472 ? 14.915 11.588 -26.665 1.00 68.62 472 LEU A O 1
ATOM 3548 N N . ALA A 1 473 ? 12.896 11.927 -25.746 1.00 68.12 473 ALA A N 1
ATOM 3549 C CA . ALA A 1 473 ? 12.314 12.576 -26.911 1.00 68.12 473 ALA A CA 1
ATOM 3550 C C . ALA A 1 473 ? 13.025 13.894 -27.268 1.00 68.12 473 ALA A C 1
ATOM 3552 O O . ALA A 1 473 ? 13.279 14.146 -28.447 1.00 68.12 473 ALA A O 1
ATOM 3553 N N . CYS A 1 474 ? 13.402 14.703 -26.273 1.00 69.62 474 CYS A N 1
ATOM 3554 C CA . CYS A 1 474 ? 14.189 15.923 -26.465 1.00 69.62 474 CYS A CA 1
ATOM 3555 C C . CYS A 1 474 ? 15.594 15.627 -27.007 1.00 69.62 474 CYS A C 1
ATOM 3557 O O . CYS A 1 474 ? 16.046 16.306 -27.929 1.00 69.62 474 CYS A O 1
ATOM 3559 N N . ILE A 1 475 ? 16.272 14.598 -26.487 1.00 66.88 475 ILE A N 1
ATOM 3560 C CA . ILE A 1 475 ? 17.589 14.163 -26.977 1.00 66.88 475 ILE A CA 1
ATOM 3561 C C . ILE A 1 475 ? 17.489 13.728 -28.442 1.00 66.88 475 ILE A C 1
ATOM 3563 O O . ILE A 1 475 ? 18.276 14.184 -29.273 1.00 66.88 475 ILE A O 1
ATOM 3567 N N . VAL A 1 476 ? 16.494 12.902 -28.779 1.00 66.81 476 VAL A N 1
ATOM 3568 C CA . VAL A 1 476 ? 16.238 12.470 -30.161 1.00 66.81 476 VAL A CA 1
ATOM 3569 C C . VAL A 1 476 ? 15.994 13.681 -31.060 1.00 66.81 476 VAL A C 1
ATOM 3571 O O . VAL A 1 476 ? 16.643 13.807 -32.099 1.00 66.81 476 VAL A O 1
ATOM 3574 N N . ALA A 1 477 ? 15.132 14.615 -30.652 1.00 65.88 477 ALA A N 1
ATOM 3575 C CA . ALA A 1 477 ? 14.837 15.817 -31.426 1.00 65.88 477 ALA A CA 1
ATOM 3576 C C . ALA A 1 477 ? 16.087 16.690 -31.645 1.00 65.88 477 ALA A C 1
ATOM 3578 O O . ALA A 1 477 ? 16.366 17.095 -32.775 1.00 65.88 477 ALA A O 1
ATOM 3579 N N . ALA A 1 478 ? 16.887 16.924 -30.601 1.00 65.50 478 ALA A N 1
ATOM 3580 C CA . ALA A 1 478 ? 18.107 17.724 -30.682 1.00 65.50 478 ALA A CA 1
ATOM 3581 C C . ALA A 1 478 ? 19.157 17.097 -31.615 1.00 65.50 478 ALA A C 1
ATOM 3583 O O . ALA A 1 478 ? 19.750 17.795 -32.443 1.00 65.50 478 ALA A O 1
ATOM 3584 N N . LEU A 1 479 ? 19.356 15.777 -31.530 1.00 62.41 479 LEU A N 1
ATOM 3585 C CA . LEU A 1 479 ? 20.254 15.041 -32.425 1.00 62.41 479 LEU A CA 1
ATOM 3586 C C . LEU A 1 479 ? 19.770 15.101 -33.878 1.00 62.41 479 LEU A C 1
ATOM 3588 O O . LEU A 1 479 ? 20.574 15.303 -34.786 1.00 62.41 479 LEU A O 1
ATOM 3592 N N . THR A 1 480 ? 18.458 14.999 -34.091 1.00 60.97 480 THR A N 1
ATOM 3593 C CA . THR A 1 480 ? 17.824 15.066 -35.414 1.00 60.97 480 THR A CA 1
ATOM 3594 C C . THR A 1 480 ? 18.018 16.446 -36.055 1.00 60.97 480 THR A C 1
ATOM 3596 O O . THR A 1 480 ? 18.475 16.549 -37.194 1.00 60.97 480 THR A O 1
ATOM 3599 N N . VAL A 1 481 ? 17.763 17.528 -35.309 1.00 64.69 481 VAL A N 1
ATOM 3600 C CA . VAL A 1 481 ? 17.965 18.915 -35.773 1.00 64.69 481 VAL A CA 1
ATOM 3601 C C . VAL A 1 481 ? 19.444 19.205 -36.048 1.00 64.69 481 VAL A C 1
ATOM 3603 O O . VAL A 1 481 ? 19.779 19.853 -37.042 1.00 64.69 481 VAL A O 1
ATOM 3606 N N . GLY A 1 482 ? 20.347 18.680 -35.214 1.00 61.50 482 GLY A N 1
ATOM 3607 C CA . GLY A 1 482 ? 21.792 18.836 -35.384 1.00 61.50 482 GLY A CA 1
ATOM 3608 C C . GLY A 1 482 ? 22.348 18.242 -36.684 1.00 61.50 482 GLY A C 1
ATOM 3609 O O . GLY A 1 482 ? 23.375 18.724 -37.160 1.00 61.50 482 GLY A O 1
ATOM 3610 N N . MET A 1 483 ? 21.676 17.242 -37.267 1.00 56.31 483 MET A N 1
ATOM 3611 C CA . MET A 1 483 ? 22.058 16.626 -38.550 1.00 56.31 483 MET A CA 1
ATOM 3612 C C . MET A 1 483 ? 21.443 17.308 -39.770 1.00 56.31 483 MET A C 1
ATOM 3614 O O . MET A 1 483 ? 21.985 17.207 -40.868 1.00 56.31 483 MET A O 1
ATOM 3618 N N . VAL A 1 484 ? 20.317 17.994 -39.580 1.00 52.00 484 VAL A N 1
ATOM 3619 C CA . VAL A 1 484 ? 19.594 18.708 -40.637 1.00 52.00 484 VAL A CA 1
ATOM 3620 C C . VAL A 1 484 ? 20.271 20.024 -41.002 1.00 52.00 484 VAL A C 1
ATOM 3622 O O . VAL A 1 484 ? 20.225 20.436 -42.161 1.00 52.00 484 VAL A O 1
ATOM 3625 N N . LEU A 1 485 ? 20.905 20.690 -40.035 1.00 53.31 485 LEU A N 1
ATOM 3626 C CA . LEU A 1 485 ? 21.639 21.919 -40.307 1.00 53.31 485 LEU A CA 1
ATOM 3627 C C . LEU A 1 485 ? 22.890 21.575 -41.125 1.00 53.31 485 LEU A C 1
ATOM 3629 O O . LEU A 1 485 ? 23.789 20.920 -40.588 1.00 53.31 485 LEU A O 1
ATOM 3633 N N . PRO A 1 486 ? 22.971 21.992 -42.405 1.00 48.16 486 PRO A N 1
ATOM 3634 C CA . PRO A 1 486 ? 24.135 21.707 -43.218 1.00 48.16 486 PRO A CA 1
ATOM 3635 C C . PRO A 1 486 ? 25.361 22.257 -42.495 1.00 48.16 486 PRO A C 1
ATOM 3637 O O . PRO A 1 486 ? 25.404 23.429 -42.112 1.00 48.16 486 PRO A O 1
ATOM 3640 N N . LEU A 1 487 ? 26.363 21.398 -42.294 1.00 46.38 487 LEU A N 1
ATOM 3641 C CA . LEU A 1 487 ? 27.730 21.854 -42.092 1.00 46.38 487 LEU A CA 1
ATOM 3642 C C . LEU A 1 487 ? 28.033 22.691 -43.326 1.00 46.38 487 LEU A C 1
ATOM 3644 O O . LEU A 1 487 ? 28.252 22.123 -44.394 1.00 46.38 487 LEU A O 1
ATOM 3648 N N . GLY A 1 488 ? 27.910 24.016 -43.202 1.00 42.94 488 GLY A N 1
ATOM 3649 C CA . GLY A 1 488 ? 28.192 24.933 -44.292 1.00 42.94 488 GLY A CA 1
ATOM 3650 C C . GLY A 1 488 ? 29.507 24.496 -44.905 1.00 42.94 488 GLY A C 1
ATOM 3651 O O . GLY A 1 488 ? 30.505 24.369 -44.190 1.00 42.94 488 GLY A O 1
ATOM 3652 N N . SER A 1 489 ? 29.473 24.152 -46.190 1.00 43.03 489 SER A N 1
ATOM 3653 C CA . SER A 1 489 ? 30.669 23.859 -46.955 1.00 43.03 489 SER A CA 1
ATOM 3654 C C . SER A 1 489 ? 31.460 25.157 -47.005 1.00 43.03 489 SER A C 1
ATOM 3656 O O . SER A 1 489 ? 31.319 25.966 -47.918 1.00 43.03 489 SER A O 1
ATOM 3658 N N . HIS A 1 490 ? 32.261 25.401 -45.974 1.00 45.91 490 HIS A N 1
ATOM 3659 C CA . HIS A 1 490 ? 33.438 26.211 -46.147 1.00 45.91 490 HIS A CA 1
ATOM 3660 C C . HIS A 1 490 ? 34.310 25.397 -47.083 1.00 45.91 490 HIS A C 1
ATOM 3662 O O . HIS A 1 490 ? 35.019 24.485 -46.657 1.00 45.91 490 HIS A O 1
ATOM 3668 N N . ASP A 1 491 ? 34.173 25.696 -48.372 1.00 42.75 491 ASP A N 1
ATOM 3669 C CA . ASP A 1 491 ? 35.193 25.427 -49.362 1.00 42.75 491 ASP A CA 1
ATOM 3670 C C . ASP A 1 491 ? 36.462 26.081 -48.820 1.00 42.75 491 ASP A C 1
ATOM 3672 O O . ASP A 1 491 ? 36.716 27.271 -49.006 1.00 42.75 491 ASP A O 1
ATOM 3676 N N . ALA A 1 492 ? 37.224 25.317 -48.036 1.00 50.12 492 ALA A N 1
ATOM 3677 C CA . ALA A 1 492 ? 38.587 25.678 -47.734 1.00 50.12 492 ALA A CA 1
ATOM 3678 C C . ALA A 1 492 ? 39.246 25.841 -49.107 1.00 50.12 492 ALA A C 1
ATOM 3680 O O . ALA A 1 492 ? 39.151 24.909 -49.915 1.00 50.12 492 ALA A O 1
ATOM 3681 N N . PRO A 1 493 ? 39.825 27.013 -49.416 1.00 48.50 493 PRO A N 1
ATOM 3682 C CA . PRO A 1 493 ? 40.411 27.251 -50.719 1.00 48.50 493 PRO A CA 1
ATOM 3683 C C . PRO A 1 493 ? 41.393 26.119 -50.988 1.00 48.50 493 PRO A C 1
ATOM 3685 O O . PRO A 1 493 ? 42.342 25.903 -50.230 1.00 48.50 493 PRO A O 1
ATOM 3688 N N . VAL A 1 494 ? 41.100 25.336 -52.025 1.00 47.78 494 VAL A N 1
ATOM 3689 C CA . VAL A 1 494 ? 41.986 24.283 -52.496 1.00 47.78 494 VAL A CA 1
ATOM 3690 C C . VAL A 1 494 ? 43.258 24.997 -52.922 1.00 47.78 494 VAL A C 1
ATOM 3692 O O . VAL A 1 494 ? 43.293 25.622 -53.979 1.00 47.78 494 VAL A O 1
ATOM 3695 N N . MET A 1 495 ? 44.277 24.955 -52.063 1.00 46.75 495 MET A N 1
ATOM 3696 C CA . MET A 1 495 ? 45.615 25.416 -52.404 1.00 46.75 495 MET A CA 1
ATOM 3697 C C . MET A 1 495 ? 46.020 24.703 -53.700 1.00 46.75 495 MET A C 1
ATOM 3699 O O . MET A 1 495 ? 46.051 23.464 -53.722 1.00 46.75 495 MET A O 1
ATOM 3703 N N . PRO A 1 496 ? 46.257 25.441 -54.797 1.00 54.50 496 PRO A N 1
ATOM 3704 C CA . PRO A 1 496 ? 46.602 24.837 -56.069 1.00 54.50 496 PRO A CA 1
ATOM 3705 C C . PRO A 1 496 ? 47.883 24.014 -55.910 1.00 54.50 496 PRO A C 1
ATOM 3707 O O . PRO A 1 496 ? 48.837 24.412 -55.242 1.00 54.50 496 PRO A O 1
ATOM 3710 N N . ALA A 1 497 ? 47.917 22.846 -56.552 1.00 55.81 497 ALA A N 1
ATOM 3711 C CA . ALA A 1 497 ? 49.025 21.890 -56.477 1.00 55.81 497 ALA A CA 1
ATOM 3712 C C . ALA A 1 497 ? 50.387 22.443 -56.964 1.00 55.81 497 ALA A C 1
ATOM 3714 O O . ALA A 1 497 ? 51.396 21.744 -56.885 1.00 55.81 497 ALA A O 1
ATOM 3715 N N . SER A 1 498 ? 50.440 23.690 -57.441 1.00 54.84 498 SER A N 1
ATOM 3716 C CA . SER A 1 498 ? 51.656 24.385 -57.861 1.00 54.84 498 SER A CA 1
ATOM 3717 C C . SER A 1 498 ? 52.552 24.862 -56.710 1.00 54.84 498 SER A C 1
ATOM 3719 O O . SER A 1 498 ? 53.717 25.140 -56.971 1.00 54.84 498 SER A O 1
ATOM 3721 N N . GLU A 1 499 ? 52.085 24.901 -55.455 1.00 50.66 499 GLU A N 1
ATOM 3722 C CA . GLU A 1 499 ? 52.904 25.365 -54.312 1.00 50.66 499 GLU A CA 1
ATOM 3723 C C . GLU A 1 499 ? 53.617 24.251 -53.515 1.00 50.66 499 GLU A C 1
ATOM 3725 O O . GLU A 1 499 ? 54.319 24.527 -52.547 1.00 50.66 499 GLU A O 1
ATOM 3730 N N . ARG A 1 500 ? 53.557 22.979 -53.944 1.00 48.16 500 ARG A N 1
ATOM 3731 C CA . ARG A 1 500 ? 54.338 21.876 -53.328 1.00 48.16 500 ARG A CA 1
ATOM 3732 C C . ARG A 1 500 ? 55.775 21.736 -53.854 1.00 48.16 500 ARG A C 1
ATOM 3734 O O . ARG A 1 500 ? 56.319 20.632 -53.867 1.00 48.16 500 ARG A O 1
ATOM 3741 N N . ARG A 1 501 ? 56.421 22.820 -54.287 1.00 46.41 501 ARG A N 1
ATOM 3742 C CA . ARG A 1 501 ? 57.878 22.817 -54.508 1.00 46.41 501 ARG A CA 1
ATOM 3743 C C . ARG A 1 501 ? 58.542 23.599 -53.387 1.00 46.41 501 ARG A C 1
ATOM 3745 O O . ARG A 1 501 ? 58.479 24.819 -53.368 1.00 46.41 501 ARG A O 1
ATOM 3752 N N . LEU A 1 502 ? 59.175 22.870 -52.469 1.00 52.16 502 LEU A N 1
ATOM 3753 C CA . LEU A 1 502 ? 60.128 23.420 -51.508 1.00 52.16 502 LEU A CA 1
ATOM 3754 C C . LEU A 1 502 ? 61.237 24.164 -52.276 1.00 52.16 502 LEU A C 1
ATOM 3756 O O . LEU A 1 502 ? 61.950 23.518 -53.050 1.00 52.16 502 LEU A O 1
ATOM 3760 N N . PRO A 1 503 ? 61.411 25.485 -52.089 1.00 47.09 503 PRO A N 1
ATOM 3761 C CA . PRO A 1 503 ? 62.579 26.181 -52.593 1.00 47.09 503 PRO A CA 1
ATOM 3762 C C . PRO A 1 503 ? 63.759 25.842 -51.678 1.00 47.09 503 PRO A C 1
ATOM 3764 O O . PRO A 1 503 ? 63.866 26.319 -50.550 1.00 47.09 503 PRO A O 1
ATOM 3767 N N . LEU A 1 504 ? 64.649 24.977 -52.158 1.00 56.44 504 LEU A N 1
ATOM 3768 C CA . LEU A 1 504 ? 65.996 24.881 -51.611 1.00 56.44 504 LEU A CA 1
ATOM 3769 C C . LEU A 1 504 ? 66.809 26.046 -52.183 1.00 56.44 504 LEU A C 1
ATOM 3771 O O . LEU A 1 504 ? 67.221 26.004 -53.337 1.00 56.44 504 LEU A O 1
ATOM 3775 N N . GLY A 1 505 ? 67.037 27.064 -51.354 1.00 57.09 505 GLY A N 1
ATOM 3776 C CA . GLY A 1 505 ? 68.044 28.101 -51.581 1.00 57.09 505 GLY A CA 1
ATOM 3777 C C . GLY A 1 505 ? 67.488 29.417 -52.120 1.00 57.09 505 GLY A C 1
ATOM 3778 O O . GLY A 1 505 ? 67.027 29.494 -53.253 1.00 57.09 505 GLY A O 1
ATOM 3779 N N . GLY A 1 506 ? 67.590 30.468 -51.309 1.00 49.78 506 GLY A N 1
ATOM 3780 C CA . GLY A 1 506 ? 67.285 31.836 -51.719 1.00 49.78 506 GLY A CA 1
ATOM 3781 C C . GLY A 1 506 ? 66.741 32.652 -50.561 1.00 49.78 506 GLY A C 1
ATOM 3782 O O . GLY A 1 506 ? 65.545 32.650 -50.297 1.00 49.78 506 GLY A O 1
ATOM 3783 N N . SER A 1 507 ? 67.647 33.305 -49.845 1.00 51.09 507 SER A N 1
ATOM 3784 C CA . SER A 1 507 ? 67.369 34.320 -48.839 1.00 51.09 507 SER A CA 1
ATOM 3785 C C . SER A 1 507 ? 66.654 35.510 -49.472 1.00 51.09 507 SER A C 1
ATOM 3787 O O . SER A 1 507 ? 67.323 36.365 -50.032 1.00 51.09 507 SER A O 1
ATOM 3789 N N . ASP A 1 508 ? 65.333 35.561 -49.357 1.00 49.50 508 ASP A N 1
ATOM 3790 C CA . ASP A 1 508 ? 64.557 36.798 -49.360 1.00 49.50 508 ASP A CA 1
ATOM 3791 C C . ASP A 1 508 ? 63.283 36.556 -48.554 1.00 49.50 508 ASP A C 1
ATOM 3793 O O . ASP A 1 508 ? 62.566 35.582 -48.770 1.00 49.50 508 ASP A O 1
ATOM 3797 N N . VAL A 1 509 ? 63.054 37.413 -47.560 1.00 51.50 509 VAL A N 1
ATOM 3798 C CA . VAL A 1 509 ? 61.927 37.356 -46.626 1.00 51.50 509 VAL A CA 1
ATOM 3799 C C . VAL A 1 509 ? 60.750 38.111 -47.245 1.00 51.50 509 VAL A C 1
ATOM 3801 O O . VAL A 1 509 ? 60.819 39.338 -47.328 1.00 51.50 509 VAL A O 1
ATOM 3804 N N . PRO A 1 510 ? 59.635 37.455 -47.617 1.00 48.28 510 PRO A N 1
ATOM 3805 C CA . PRO A 1 510 ? 58.374 38.143 -47.796 1.00 48.28 510 PRO A CA 1
ATOM 3806 C C . PRO A 1 510 ? 57.668 38.196 -46.440 1.00 48.28 510 PRO A C 1
ATOM 3808 O O . PRO A 1 510 ? 57.425 37.175 -45.792 1.00 48.28 510 PRO A O 1
ATOM 3811 N N . THR A 1 511 ? 57.314 39.400 -46.009 1.00 51.75 511 THR A N 1
ATOM 3812 C CA . THR A 1 511 ? 56.392 39.651 -44.903 1.00 51.75 511 THR A CA 1
ATOM 3813 C C . THR A 1 511 ? 55.008 39.102 -45.256 1.00 51.75 511 THR A C 1
ATOM 3815 O O . THR A 1 511 ? 54.164 39.787 -45.827 1.00 51.75 511 THR A O 1
ATOM 3818 N N . ALA A 1 512 ? 54.779 37.830 -44.925 1.00 42.12 512 ALA A N 1
ATOM 3819 C CA . ALA A 1 512 ? 53.474 37.197 -45.011 1.00 42.12 512 ALA A CA 1
ATOM 3820 C C . ALA A 1 512 ? 52.536 37.817 -43.967 1.00 42.12 512 ALA A C 1
ATOM 3822 O O . ALA A 1 512 ? 52.761 37.728 -42.758 1.00 42.12 512 ALA A O 1
ATOM 3823 N N . THR A 1 513 ? 51.472 38.449 -44.450 1.00 46.53 513 THR A N 1
ATOM 3824 C CA . THR A 1 513 ? 50.310 38.844 -43.662 1.00 46.53 513 THR A CA 1
ATOM 3825 C C . THR A 1 513 ? 49.699 37.600 -43.021 1.00 46.53 513 THR A C 1
ATOM 3827 O O . THR A 1 513 ? 49.208 36.696 -43.694 1.00 46.53 513 THR A O 1
ATOM 3830 N N . THR A 1 514 ? 49.759 37.537 -41.694 1.00 39.31 514 THR A N 1
ATOM 3831 C CA . THR A 1 514 ? 49.150 36.478 -40.895 1.00 39.31 514 THR A CA 1
ATOM 3832 C C . THR A 1 514 ? 47.628 36.485 -41.095 1.00 39.31 514 THR A C 1
ATOM 3834 O O . THR A 1 514 ? 46.985 37.506 -40.836 1.00 39.31 514 THR A O 1
ATOM 3837 N N . PRO A 1 515 ? 47.001 35.378 -41.536 1.00 42.62 515 PRO A N 1
ATOM 3838 C CA . PRO A 1 515 ? 45.551 35.261 -41.484 1.00 42.62 515 PRO A CA 1
ATOM 3839 C C . PRO A 1 515 ? 45.130 35.287 -40.011 1.00 42.62 515 PRO A C 1
ATOM 3841 O O . PRO A 1 515 ? 45.602 34.495 -39.195 1.00 42.62 515 PRO A O 1
ATOM 3844 N N . GLY A 1 516 ? 44.298 36.268 -39.658 1.00 41.94 516 GLY A N 1
ATOM 3845 C CA . GLY A 1 516 ? 43.950 36.561 -38.273 1.00 41.94 516 GLY A CA 1
ATOM 3846 C C . GLY A 1 516 ? 43.294 35.376 -37.537 1.00 41.94 516 GLY A C 1
ATOM 3847 O O . GLY A 1 516 ? 42.550 34.601 -38.143 1.00 41.94 516 GLY A O 1
ATOM 3848 N N . PRO A 1 517 ? 43.486 35.265 -36.209 1.00 44.81 517 PRO A N 1
ATOM 3849 C CA . PRO A 1 517 ? 43.005 34.158 -35.365 1.00 44.81 517 PRO A CA 1
ATOM 3850 C C . PRO A 1 517 ? 41.470 34.046 -35.236 1.00 44.81 517 PRO A C 1
ATOM 3852 O O . PRO A 1 517 ? 40.961 33.178 -34.527 1.00 44.81 517 PRO A O 1
ATOM 3855 N N . PHE A 1 518 ? 40.702 34.894 -35.923 1.00 44.41 518 PHE A N 1
ATOM 3856 C CA . PHE A 1 518 ? 39.253 35.003 -35.750 1.00 44.41 518 PHE A CA 1
ATOM 3857 C C . PHE A 1 518 ? 38.449 33.821 -36.316 1.00 44.41 518 PHE A C 1
ATOM 3859 O O . PHE A 1 518 ? 37.370 33.521 -35.805 1.00 44.41 518 PHE A O 1
ATOM 3866 N N . ILE A 1 519 ? 38.964 33.099 -37.316 1.00 46.88 519 ILE A N 1
ATOM 3867 C CA . ILE A 1 519 ? 38.197 32.022 -37.970 1.00 46.88 519 ILE A CA 1
ATOM 3868 C C . ILE A 1 519 ? 38.167 30.748 -37.103 1.00 46.88 519 ILE A C 1
ATOM 3870 O O . ILE A 1 519 ? 37.125 30.098 -37.004 1.00 46.88 519 ILE A O 1
ATOM 3874 N N . GLY A 1 520 ? 39.250 30.444 -36.376 1.00 43.75 520 GLY A N 1
ATOM 3875 C CA . GLY A 1 520 ? 39.312 29.295 -35.460 1.00 43.75 520 GLY A CA 1
ATOM 3876 C C . GLY A 1 520 ? 38.459 29.464 -34.197 1.00 43.75 520 GLY A C 1
ATOM 3877 O O . GLY A 1 520 ? 37.867 28.499 -33.714 1.00 43.75 520 GLY A O 1
ATOM 3878 N N . ILE A 1 521 ? 38.327 30.697 -33.699 1.00 45.66 521 ILE A N 1
ATOM 3879 C CA . ILE A 1 521 ? 37.540 30.999 -32.496 1.00 45.66 521 ILE A CA 1
ATOM 3880 C C . ILE A 1 521 ? 36.041 30.762 -32.746 1.00 45.66 521 ILE A C 1
ATOM 3882 O O . ILE A 1 521 ? 35.364 30.205 -31.886 1.00 45.66 521 ILE A O 1
ATOM 3886 N N . SER A 1 522 ? 35.519 31.079 -33.936 1.00 46.31 522 SER A N 1
ATOM 3887 C CA . SER A 1 522 ? 34.087 30.904 -34.241 1.00 46.31 522 SER A CA 1
ATOM 3888 C C . SER A 1 522 ? 33.635 29.433 -34.250 1.00 46.31 522 SER A C 1
ATOM 3890 O O . SER A 1 522 ? 32.601 29.101 -33.674 1.00 46.31 522 SER A O 1
ATOM 3892 N N . ALA A 1 523 ? 34.434 28.525 -34.820 1.00 48.50 523 ALA A N 1
ATOM 3893 C CA . ALA A 1 523 ? 34.115 27.098 -34.874 1.00 48.50 523 ALA A CA 1
ATOM 3894 C C . ALA A 1 523 ? 34.196 26.437 -33.489 1.00 48.50 523 ALA A C 1
ATOM 3896 O O . ALA A 1 523 ? 33.358 25.599 -33.144 1.00 48.50 523 ALA A O 1
ATOM 3897 N N . VAL A 1 524 ? 35.166 26.858 -32.671 1.00 48.47 524 VAL A N 1
ATOM 3898 C CA . VAL A 1 524 ? 35.301 26.416 -31.277 1.00 48.47 524 VAL A CA 1
ATOM 3899 C C . VAL A 1 524 ? 34.134 26.937 -30.435 1.00 48.47 524 VAL A C 1
ATOM 3901 O O . VAL A 1 524 ? 33.531 26.157 -29.703 1.00 48.47 524 VAL A O 1
ATOM 3904 N N . ILE A 1 525 ? 33.732 28.202 -30.602 1.00 50.44 525 ILE A N 1
ATOM 3905 C CA . ILE A 1 525 ? 32.564 28.775 -29.917 1.00 50.44 525 ILE A CA 1
ATOM 3906 C C . ILE A 1 525 ? 31.281 28.041 -30.311 1.00 50.44 525 ILE A C 1
ATOM 3908 O O . ILE A 1 525 ? 30.511 27.686 -29.428 1.00 50.44 525 ILE A O 1
ATOM 3912 N N . VAL A 1 526 ? 31.055 27.739 -31.594 1.00 52.62 526 VAL A N 1
ATOM 3913 C CA . VAL A 1 526 ? 29.858 27.001 -32.042 1.00 52.62 526 VAL A CA 1
ATOM 3914 C C . VAL A 1 526 ? 29.842 25.565 -31.503 1.00 52.62 526 VAL A C 1
ATOM 3916 O O . VAL A 1 526 ? 28.787 25.069 -31.107 1.00 52.62 526 VAL A O 1
ATOM 3919 N N . ALA A 1 527 ? 30.993 24.890 -31.434 1.00 52.28 527 ALA A N 1
ATOM 3920 C CA . ALA A 1 527 ? 31.094 23.558 -30.835 1.00 52.28 527 ALA A CA 1
ATOM 3921 C C . ALA A 1 527 ? 30.854 23.578 -29.312 1.00 52.28 527 ALA A C 1
ATOM 3923 O O . ALA A 1 527 ? 30.174 22.694 -28.786 1.00 52.28 527 ALA A O 1
ATOM 3924 N N . ILE A 1 528 ? 31.360 24.602 -28.616 1.00 52.41 528 ILE A N 1
ATOM 3925 C CA . ILE A 1 528 ? 31.119 24.827 -27.185 1.00 52.41 528 ILE A CA 1
ATOM 3926 C C . ILE A 1 528 ? 29.645 25.164 -26.937 1.00 52.41 528 ILE A C 1
ATOM 3928 O O . ILE A 1 528 ? 29.043 24.569 -26.049 1.00 52.41 528 ILE A O 1
ATOM 3932 N N . LEU A 1 529 ? 29.026 26.020 -27.758 1.00 50.44 529 LEU A N 1
ATOM 3933 C CA . LEU A 1 529 ? 27.605 26.362 -27.654 1.00 50.44 529 LEU A CA 1
ATOM 3934 C C . LEU A 1 529 ? 26.717 25.132 -27.865 1.00 50.44 529 LEU A C 1
ATOM 3936 O O . LEU A 1 529 ? 25.780 24.923 -27.107 1.00 50.44 529 LEU A O 1
ATOM 3940 N N . LYS A 1 530 ? 27.030 24.277 -28.849 1.00 52.19 530 LYS A N 1
ATOM 3941 C CA . LYS A 1 530 ? 26.294 23.022 -29.081 1.00 52.19 530 LYS A CA 1
ATOM 3942 C C . LYS A 1 530 ? 26.389 22.072 -27.887 1.00 52.19 530 LYS A C 1
ATOM 3944 O O . LYS A 1 530 ? 25.381 21.487 -27.502 1.00 52.19 530 LYS A O 1
ATOM 3949 N N . LYS A 1 531 ? 27.573 21.947 -27.275 1.00 54.47 531 LYS A N 1
ATOM 3950 C CA . LYS A 1 531 ? 27.746 21.160 -26.045 1.00 54.47 531 LYS A CA 1
ATOM 3951 C C . LYS A 1 531 ? 27.012 21.789 -24.859 1.00 54.47 531 LYS A C 1
ATOM 3953 O O . LYS A 1 531 ? 26.368 21.056 -24.122 1.00 54.47 531 LYS A O 1
ATOM 3958 N N . LEU A 1 532 ? 27.056 23.110 -24.695 1.00 49.16 532 LEU A N 1
ATOM 3959 C CA . LEU A 1 532 ? 26.359 23.820 -23.617 1.00 49.16 532 LEU A CA 1
ATOM 3960 C C . LEU A 1 532 ? 24.836 23.753 -23.758 1.00 49.16 532 LEU A C 1
ATOM 3962 O O . LEU A 1 532 ? 24.160 23.597 -22.753 1.00 49.16 532 LEU A O 1
ATOM 3966 N N . ILE A 1 533 ? 24.293 23.814 -24.975 1.00 56.78 533 ILE A N 1
ATOM 3967 C CA . ILE A 1 533 ? 22.852 23.657 -25.224 1.00 56.78 533 ILE A CA 1
ATOM 3968 C C . ILE A 1 533 ? 22.418 22.215 -24.950 1.00 56.78 533 ILE A C 1
ATOM 3970 O O . ILE A 1 533 ? 21.398 22.002 -24.303 1.00 56.78 533 ILE A O 1
ATOM 3974 N N . PHE A 1 534 ? 23.204 21.224 -25.385 1.00 62.69 534 PHE A N 1
ATOM 3975 C CA . PHE A 1 534 ? 22.936 19.816 -25.085 1.00 62.69 534 PHE A CA 1
ATOM 3976 C C . PHE A 1 534 ? 22.958 19.550 -23.575 1.00 62.69 534 PHE A C 1
ATOM 3978 O O . PHE A 1 534 ? 21.983 19.045 -23.028 1.00 62.69 534 PHE A O 1
ATOM 3985 N N . TRP A 1 535 ? 24.028 19.951 -22.884 1.00 62.06 535 TRP A N 1
ATOM 3986 C CA . TRP A 1 535 ? 24.134 19.776 -21.436 1.00 62.06 535 TRP A CA 1
ATOM 3987 C C . TRP A 1 535 ? 23.117 20.625 -20.676 1.00 62.06 535 TRP A C 1
ATOM 3989 O O . TRP A 1 535 ? 22.559 20.142 -19.704 1.00 62.06 535 TRP A O 1
ATOM 3999 N N . GLY A 1 536 ? 22.802 21.836 -21.135 1.00 55.19 536 GLY A N 1
ATOM 4000 C CA . GLY A 1 536 ? 21.755 22.679 -20.558 1.00 55.19 536 GLY A CA 1
ATOM 4001 C C . GLY A 1 536 ? 20.366 22.052 -20.671 1.00 55.19 536 GLY A C 1
ATOM 4002 O O . GLY A 1 536 ? 19.618 22.070 -19.701 1.00 55.19 536 GLY A O 1
ATOM 4003 N N . ALA A 1 537 ? 20.039 21.426 -21.806 1.00 50.94 537 ALA A N 1
ATOM 4004 C CA . ALA A 1 537 ? 18.794 20.677 -21.974 1.00 50.94 537 ALA A CA 1
ATOM 4005 C C . ALA A 1 537 ? 18.753 19.419 -21.089 1.00 50.94 537 ALA A C 1
ATOM 4007 O O . ALA A 1 537 ? 17.722 19.129 -20.490 1.00 50.94 537 ALA A O 1
ATOM 4008 N N . VAL A 1 538 ? 19.879 18.710 -20.955 1.00 48.03 538 VAL A N 1
ATOM 4009 C CA . VAL A 1 538 ? 20.012 17.558 -20.048 1.00 48.03 538 VAL A CA 1
ATOM 4010 C C . VAL A 1 538 ? 19.864 17.989 -18.585 1.00 48.03 538 VAL A C 1
ATOM 4012 O O . VAL A 1 538 ? 19.097 17.377 -17.853 1.00 48.03 538 VAL A O 1
ATOM 4015 N N . PHE A 1 539 ? 20.525 19.065 -18.152 1.00 47.59 539 PHE A N 1
ATOM 4016 C CA . PHE A 1 539 ? 20.416 19.577 -16.784 1.00 47.59 539 PHE A CA 1
ATOM 4017 C C . PHE A 1 539 ? 19.035 20.157 -16.481 1.00 47.59 539 PHE A C 1
ATOM 4019 O O . PHE A 1 539 ? 18.534 19.941 -15.386 1.00 47.59 539 PHE A O 1
ATOM 4026 N N . ALA A 1 540 ? 18.388 20.837 -17.431 1.00 46.91 540 ALA A N 1
ATOM 4027 C CA . ALA A 1 540 ? 17.014 21.308 -17.265 1.00 46.91 540 ALA A CA 1
ATOM 4028 C C . ALA A 1 540 ? 16.027 20.138 -17.134 1.00 46.91 540 ALA A C 1
ATOM 4030 O O . ALA A 1 540 ? 15.130 20.185 -16.300 1.00 46.91 540 ALA A O 1
ATOM 4031 N N . ALA A 1 541 ? 16.225 19.067 -17.906 1.00 47.09 541 ALA A N 1
ATOM 4032 C CA . ALA A 1 541 ? 15.431 17.851 -17.794 1.00 47.09 541 ALA A CA 1
ATOM 4033 C C . ALA A 1 541 ? 15.666 17.115 -16.462 1.00 47.09 541 ALA A C 1
ATOM 4035 O O . ALA A 1 541 ? 14.712 16.680 -15.827 1.00 47.09 541 ALA A O 1
ATOM 4036 N N . LEU A 1 542 ? 16.918 17.033 -15.999 1.00 43.16 542 LEU A N 1
ATOM 4037 C CA . LEU A 1 542 ? 17.262 16.461 -14.692 1.00 43.16 542 LEU A CA 1
ATOM 4038 C C . LEU A 1 542 ? 16.738 17.309 -13.522 1.00 43.16 542 LEU A C 1
ATOM 4040 O O . LEU A 1 542 ? 16.267 16.749 -12.540 1.00 43.16 542 LEU A O 1
ATOM 4044 N N . ALA A 1 543 ? 16.770 18.641 -13.629 1.00 43.56 543 ALA A N 1
ATOM 4045 C CA . ALA A 1 543 ? 16.206 19.546 -12.627 1.00 43.56 543 ALA A CA 1
ATOM 4046 C C . ALA A 1 543 ? 14.674 19.440 -12.570 1.00 43.56 543 ALA A C 1
ATOM 4048 O O . ALA A 1 543 ? 14.100 19.407 -11.485 1.00 43.56 543 ALA A O 1
ATOM 4049 N N . PHE A 1 544 ? 14.016 19.308 -13.726 1.00 44.00 544 PHE A N 1
ATOM 4050 C CA . PHE A 1 544 ? 12.577 19.048 -13.808 1.00 44.00 544 PHE A CA 1
ATOM 4051 C C . PHE A 1 544 ? 12.191 17.678 -13.231 1.00 44.00 544 PHE A C 1
ATOM 4053 O O . PHE A 1 544 ? 11.102 17.535 -12.703 1.00 44.00 544 PHE A O 1
ATOM 4060 N N . LEU A 1 545 ? 13.083 16.686 -13.303 1.00 41.84 545 LEU A N 1
ATOM 4061 C CA . LEU A 1 545 ? 12.916 15.372 -12.674 1.00 41.84 545 LEU A CA 1
ATOM 4062 C C . LEU A 1 545 ? 13.221 15.364 -11.164 1.00 41.84 545 LEU A C 1
ATOM 4064 O O . LEU A 1 545 ? 12.948 14.364 -10.511 1.00 41.84 545 LEU A O 1
ATOM 4068 N N . SER A 1 546 ? 13.832 16.420 -10.616 1.00 36.34 546 SER A N 1
ATOM 4069 C CA . SER A 1 546 ? 14.157 16.535 -9.180 1.00 36.34 546 SER A CA 1
ATOM 4070 C C . SER A 1 546 ? 13.097 17.277 -8.357 1.00 36.34 546 SER A C 1
ATOM 4072 O O . SER A 1 546 ? 13.199 17.331 -7.131 1.00 36.34 546 SER A O 1
ATOM 4074 N N . HIS A 1 547 ? 12.103 17.843 -9.038 1.00 35.88 547 HIS A N 1
ATOM 4075 C CA . HIS A 1 547 ? 10.889 18.427 -8.478 1.00 35.88 547 HIS A CA 1
ATOM 4076 C C . HIS A 1 547 ? 9.707 17.516 -8.798 1.00 35.88 547 HIS A C 1
ATOM 4078 O O . HIS A 1 547 ? 8.763 17.510 -7.981 1.00 35.88 547 HIS A O 1
#

Secondary structure (DSSP, 8-state):
------SS-EEEEEEHHHHHHHHTT-SSPPHHHHHHHHHHHHTT--SEEEEES--SPPS-GGGHHHHHHHHHHHHHTGGGEEEEPPPPBSSHHHHHHHHHHHHHHHHTT-EEEB-----BTTB--EE---TTBHHHHHH-GGG--HHHHTTSHHHHHHHTBPPTT-GGGTTT-------TT--PPPEE--HHHHHHHPEEEEGGGTTTS--TTGGG-EEEEEEESGGGGTTEEP-TTS-EEHHHHHHHHHHHTTS--BPPPHHHHHHHHHHHHHHHHHHHHHHHHHHHHHHH-S-HHHHHHHHHHHHHHHHHHHHHHHHHHHHHHHHHHTTB---HHHHHHHHHHHHHHTHHHHHHHHHHHHTTS-----HHHHHHHHHHHHHHHHHHHHHHS---TTSHHHHHHHHHHHHHHHHHHHHHTT--------THHHHHHHHHHHHHHHHHHHHHHHHHHHH---HHHHHHHHHHHHHHHHHHHHHHS-----------GGG-----S--------PPPTHHHHHHHHHHHHHHHHHHHHHHHHHHHT--

pLDDT: mean 76.09, std 19.47, range [35.88, 98.56]

Sequence (547 aa):
MPTLNGGGPVVLLMDETHWQERYFEHSPLDRCTMAEDLAAILAHAPRTVAVDFDLSPSLRPADAACQAALDTFLDRNAASLVLLSPIKVGTQRMIEQKRDWMLARCKAGGVFADGGLELSLGMVIDSLPSHDRMAEVVRQRAGSTICASIASTVGVARWLVRRDDDPANDAHGTAGSTDAGETSEPVAINFAHFQNLVHKVGIGQLNSSGIADWPQRDVFFGGDYGSAKEDRFGTPIGPLPGIAVHAARRVSLDHPVAELQPVAGFAADIMIAFVFSLGIAVFWSSYATFRISPSPAERQLASVMVVGFVCFYAVLVLLFFQLGTDLFAVGILIAPLVIAISMLVDGFITGPIAAILKLVRHEAEDPADHGEFKALLAVVVVLALILAVAHVQPLSLASVPIVIGAALLDRAAVKVLAIRGASRRLTAVTPWRGGVQLTMIVTAGFGITWWLLRTGAVAFSNIYTQGFFATLACIVAALTVGMVLPLGSHDAPVMPASERRLPLGGSDVPTATTPGPFIGISAVIVAILKKLIFWGAVFAALAFLSH

Foldseek 3Di:
DPLQLFPAAEEEAAEAVNCCPVQVVDPVGQLQSVLVLVVLLCVLQAQAEEEPHQLADDPDPVRVVSNVVNLVSCLVCQNRYEYEQHDADADPVQLVRSLVSLLVSVVSNHHYAYLAAADDPQFRFWDFDDLRHRLNCLVPVVSHCLNVLSVDPVSSCVRHHDDPPPPCVVLHGPPPPPPVPDPRDIFGQLVLVLVNRYHYHYSVCSPPSPRPDNNHHYYQYYYDHDCQVVCFGQYQVGTDHSSSVSSSNNSCVVVTQDEDDPVRLVVVLVVLLVVLVLLLLLLLLQLLVLCPDPDPVSVLVSLVSVLVSLLLLVLSLVLVVVVQVVCSSNRYHDDSPVSSVVSVVCSVPVSNVVSNVVVVVVVVPDDDDDPPVSVVSVVVSVVVVVVSVVVVDVPPPVCVCVVVVVVVVVVVVVVVVVVVVVDDDDPDPDCVVLVVVLCVLVVVLVVQLVCLQVCQVVVDPDPLSNLVSNLSSVLSNLSSVVSNPDPPPPPPPPPPPVPPDDDDDDDDDDPDDDPDPVVVVVVVVVVVVSVCVNVVSVVVSVVSSVD